Protein 2QEA (pdb70)

B-factor: mean 49.58, std 5.56, range [29.5, 92.14]

Nearest PDB structures (foldseek):
  2qea-assembly1_A  TM=1.004E+00  e=6.362E-31  Jannaschia sp. CCS1
  2qea-assembly1_B  TM=9.480E-01  e=2.299E-27  Jannaschia sp. CCS1
  2i02-assembly1_A  TM=7.180E-01  e=2.910E-08  Nostoc punctiforme PCC 73102
  2i02-assembly1_B  TM=7.250E-01  e=4.633E-08  Nostoc punctiforme PCC 73102
  2hq7-assembly1_B  TM=6.742E-01  e=5.758E-06  Clostridium acetobutylicum

Sequence (464 aa):
GADLTHEFWDRLEDVRSGLGIKGQGRLIPSPQTDDDAPGAIWFITAKGTDLAKGVAAGPQPAQFVVSDDGEGLYADLDGTLERRSTDREALDEFWSFVADAWFDGGQHDPDVCLLKFTPASGEISITEGGGARFLYEIAKAHLTDETPDGEQATVTFADLTHEFWDRLEDVRSGLGIKGQGRLIPSPQTDDPGAIWFITAKGTDLAKGVAAGPQPAQFVVSDDGEGLYADLDGTLERSTDREALDEFWSFVADAWFDGGQHDPDVCLLKFTPASGEISITEGGGARFLYEIAKAHLTDETPDGEQATVTFADLTHEFWDRLEDVRSGLGIKGQGRLIPSPQTDDDAPGAIWFITAKGTDLAKGVAAGPQPAQFVVSDDGEGLYADLDGTLERSTDREALDEFWSFVADAWFDGGQHDPDVCLLKFTPASGEISITEGGGARFLYEIAKAHLTDETPDGEQATVTF

Foldseek 3Di:
DVVLVLLLLVLLQVQQKKWDFPPPDDDDMGWHHDSVDDFKTKDKFFCPDPLNVVQVVHKGWMWIFGDAQAQQKTKIFIWIKHWDPDPVVLVVRDDPVNCVVAVVGSPGPGITMMITGTFKIKMTGDPGDPDVVVVQVVVCVVPVHHGAPDIDIDGD/DVQVVLQLVLLQPAQKKWDFPPDDDDDMGWHADPHFKTKDKAFCPDPLNVVQVVHKGWIWIFDDDPVQQKGKIFTWIKHWDPDPVVLVVRDDPVNCVVQVVGSPGPGITMMITGTFKIKMWGDPDDVVLVVVQVVVCVVPVDHGDTDIDIDGD/DVVVLLQQVLLQPQQKKWDFPPPDDDDMGWHHDSVDDQKTKDKDFCPDPLNVVQVVHKGWMWIFGDDLVSQKGKIFTWIKHWDPDPVVLVVRFDPVSQVVADPGSPGPGITMMITGTFKIKMTHDPDHPVLVVVQVVVCVVPVDHRDPDIDIDGD

Radius of gyration: 28.39 Å; Cα contacts (8 Å, |Δi|>4): 929; chains: 3; bounding box: 57×76×63 Å

Organism: Jannaschia sp. (strain CCS1) (NCBI:txid290400)

Structure (mmCIF, N/CA/C/O backbone):
data_2QEA
#
_entry.id   2QEA
#
_cell.length_a   73.673
_cell.length_b   73.673
_cell.length_c   367.524
_cell.angle_alpha   90.000
_cell.angle_beta   90.000
_cell.angle_gamma   120.000
#
_symmetry.space_group_name_H-M   'P 61 2 2'
#
loop_
_entity.id
_entity.type
_entity.pdbx_description
1 polymer 'Putative general stress protein 26'
2 non-polymer 'CALCIUM ION'
3 water water
#
loop_
_atom_site.group_PDB
_atom_site.id
_atom_site.type_symbol
_atom_site.label_atom_id
_atom_site.label_alt_id
_atom_site.label_comp_id
_atom_site.label_asym_id
_atom_site.label_entity_id
_atom_site.label_seq_id
_atom_site.pdbx_PDB_ins_code
_atom_site.Cartn_x
_atom_site.Cartn_y
_atom_site.Cartn_z
_atom_site.occupancy
_atom_site.B_iso_or_equiv
_atom_site.auth_seq_id
_atom_site.auth_comp_id
_atom_site.auth_asym_id
_atom_site.auth_atom_id
_atom_site.pdbx_PDB_model_num
ATOM 1 N N . GLY A 1 1 ? 51.981 46.293 138.885 1.00 67.83 0 GLY A N 1
ATOM 2 C CA . GLY A 1 1 ? 52.730 45.185 139.550 1.00 67.67 0 GLY A CA 1
ATOM 3 C C . GLY A 1 1 ? 51.987 44.587 140.735 1.00 67.58 0 GLY A C 1
ATOM 4 O O . GLY A 1 1 ? 51.112 45.236 141.320 1.00 67.79 0 GLY A O 1
ATOM 10 N N . ALA A 1 3 ? 53.565 43.437 143.625 1.00 64.99 2 ALA A N 1
ATOM 11 C CA . ALA A 1 3 ? 54.214 44.050 144.801 1.00 64.18 2 ALA A CA 1
ATOM 12 C C . ALA A 1 3 ? 53.737 45.491 145.057 1.00 63.24 2 ALA A C 1
ATOM 13 O O . ALA A 1 3 ? 53.569 45.885 146.214 1.00 63.17 2 ALA A O 1
ATOM 15 N N . ASP A 1 4 ? 53.518 46.255 143.979 1.00 61.99 3 ASP A N 1
ATOM 16 C CA . ASP A 1 4 ? 53.025 47.648 144.061 1.00 60.96 3 ASP A CA 1
ATOM 17 C C . ASP A 1 4 ? 51.606 47.727 144.637 1.00 59.61 3 ASP A C 1
ATOM 18 O O . ASP A 1 4 ? 51.311 48.625 145.435 1.00 59.07 3 ASP A O 1
ATOM 23 N N . LEU A 1 5 ? 50.744 46.792 144.223 1.00 58.30 4 LEU A N 1
ATOM 24 C CA . LEU A 1 5 ? 49.364 46.696 144.733 1.00 57.17 4 LEU A CA 1
ATOM 25 C C . LEU A 1 5 ? 49.364 46.228 146.203 1.00 56.00 4 LEU A C 1
ATOM 26 O O . LEU A 1 5 ? 48.500 46.650 146.976 1.00 55.70 4 LEU A O 1
ATOM 31 N N . THR A 1 6 ? 50.327 45.372 146.575 1.00 54.79 5 THR A N 1
ATOM 32 C CA . THR A 1 6 ? 50.498 44.905 147.963 1.00 54.06 5 THR A CA 1
ATOM 33 C C . THR A 1 6 ? 50.936 46.064 148.870 1.00 52.99 5 THR A C 1
ATOM 34 O O . THR A 1 6 ? 50.378 46.234 149.953 1.00 52.37 5 THR A O 1
ATOM 38 N N . HIS A 1 7 ? 51.943 46.831 148.430 1.00 52.02 6 HIS A N 1
ATOM 39 C CA . HIS A 1 7 ? 52.425 48.014 149.175 1.00 51.40 6 HIS A CA 1
ATOM 40 C C . HIS A 1 7 ? 51.301 49.031 149.413 1.00 49.87 6 HIS A C 1
ATOM 41 O O . HIS A 1 7 ? 51.182 49.562 150.515 1.00 49.09 6 HIS A O 1
ATOM 48 N N . GLU A 1 8 ? 50.480 49.263 148.385 1.00 48.64 7 GLU A N 1
ATOM 49 C CA . GLU A 1 8 ? 49.340 50.192 148.460 1.00 48.06 7 GLU A CA 1
ATOM 50 C C . GLU A 1 8 ? 48.224 49.703 149.398 1.00 47.43 7 GLU A C 1
ATOM 51 O O . GLU A 1 8 ? 47.511 50.528 149.977 1.00 47.01 7 GLU A O 1
ATOM 57 N N . PHE A 1 9 ? 48.057 48.381 149.519 1.00 47.04 8 PHE A N 1
ATOM 58 C CA . PHE A 1 9 ? 47.096 47.789 150.465 1.00 46.51 8 PHE A CA 1
ATOM 59 C C . PHE A 1 9 ? 47.470 48.191 151.904 1.00 46.07 8 PHE A C 1
ATOM 60 O O . PHE A 1 9 ? 46.626 48.714 152.636 1.00 46.34 8 PHE A O 1
ATOM 68 N N . TRP A 1 10 ? 48.728 47.946 152.283 1.00 45.38 9 TRP A N 1
ATOM 69 C CA . TRP A 1 10 ? 49.246 48.313 153.619 1.00 45.29 9 TRP A CA 1
ATOM 70 C C . TRP A 1 10 ? 49.274 49.829 153.822 1.00 45.11 9 TRP A C 1
ATOM 71 O O . TRP A 1 10 ? 49.087 50.312 154.940 1.00 44.55 9 TRP A O 1
ATOM 82 N N . ASP A 1 11 ? 49.522 50.556 152.732 1.00 45.07 10 ASP A N 1
ATOM 83 C CA . ASP A 1 11 ? 49.541 52.015 152.722 1.00 44.90 10 ASP A CA 1
ATOM 84 C C . ASP A 1 11 ? 48.180 52.574 153.157 1.00 45.13 10 ASP A C 1
ATOM 85 O O . ASP A 1 11 ? 48.127 53.425 154.045 1.00 43.85 10 ASP A O 1
ATOM 90 N N . ARG A 1 12 ? 47.101 52.071 152.562 1.00 46.21 11 ARG A N 1
ATOM 91 C CA . ARG A 1 12 ? 45.742 52.552 152.859 1.00 46.85 11 ARG A CA 1
ATOM 92 C C . ARG A 1 12 ? 45.042 51.908 154.058 1.00 46.90 11 ARG A C 1
ATOM 93 O O . ARG A 1 12 ? 44.159 52.545 154.643 1.00 46.70 11 ARG A O 1
ATOM 101 N N . LEU A 1 13 ? 45.431 50.681 154.426 1.00 47.09 12 LEU A N 1
ATOM 102 C CA . LEU A 1 13 ? 44.808 49.950 155.554 1.00 47.48 12 LEU A CA 1
ATOM 103 C C . LEU A 1 13 ? 44.871 50.667 156.917 1.00 47.77 12 LEU A C 1
ATOM 104 O O . LEU A 1 13 ? 43.999 50.455 157.760 1.00 47.99 12 LEU A O 1
ATOM 109 N N . GLU A 1 14 ? 45.885 51.512 157.112 1.00 48.22 13 GLU A N 1
ATOM 110 C CA . GLU A 1 14 ? 46.049 52.324 158.337 1.00 48.97 13 GLU A CA 1
ATOM 111 C C . GLU A 1 14 ? 44.861 53.234 158.637 1.00 49.23 13 GLU A C 1
ATOM 112 O O . GLU A 1 14 ? 44.424 53.328 159.787 1.00 49.47 13 GLU A O 1
ATOM 118 N N . ASP A 1 15 ? 44.376 53.914 157.596 1.00 49.33 14 ASP A N 1
ATOM 119 C CA . ASP A 1 15 ? 43.219 54.820 157.701 1.00 50.02 14 ASP A CA 1
ATOM 120 C C . ASP A 1 15 ? 41.844 54.117 157.710 1.00 49.30 14 ASP A C 1
ATOM 121 O O . ASP A 1 15 ? 40.823 54.792 157.865 1.00 49.64 14 ASP A O 1
ATOM 126 N N . VAL A 1 16 ? 41.814 52.788 157.550 1.00 48.90 15 VAL A N 1
ATOM 127 C CA . VAL A 1 16 ? 40.572 52.003 157.579 1.00 48.32 15 VAL A CA 1
ATOM 128 C C . VAL A 1 16 ? 40.200 51.781 159.054 1.00 48.02 15 VAL A C 1
ATOM 129 O O . VAL A 1 16 ? 40.912 51.080 159.776 1.00 48.86 15 VAL A O 1
ATOM 133 N N . ARG A 1 17 ? 39.100 52.395 159.491 1.00 47.68 16 ARG A N 1
ATOM 134 C CA . ARG A 1 17 ? 38.640 52.305 160.887 1.00 47.49 16 ARG A CA 1
ATOM 135 C C . ARG A 1 17 ? 38.051 50.948 161.270 1.00 47.44 16 ARG A C 1
ATOM 136 O O . ARG A 1 17 ? 38.220 50.513 162.414 1.00 47.56 16 ARG A O 1
ATOM 138 N N . SER A 1 18 ? 37.369 50.291 160.326 1.00 47.26 17 SER A N 1
ATOM 139 C CA . SER A 1 18 ? 36.691 49.014 160.575 1.00 47.27 17 SER A CA 1
ATOM 140 C C . SER A 1 18 ? 36.944 47.947 159.511 1.00 47.11 17 SER A C 1
ATOM 141 O O . SER A 1 18 ? 37.291 48.246 158.366 1.00 46.53 17 SER A O 1
ATOM 144 N N . GLY A 1 19 ? 36.748 46.698 159.926 1.00 46.87 18 GLY A N 1
ATOM 145 C CA . GLY A 1 19 ? 36.881 45.519 159.071 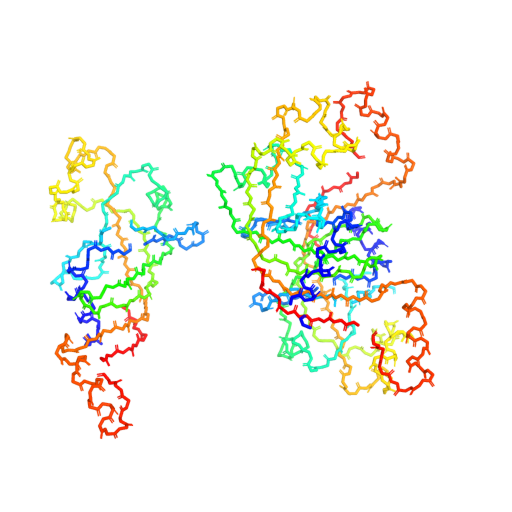1.00 46.96 18 GLY A CA 1
ATOM 146 C C . GLY A 1 19 ? 36.087 44.367 159.665 1.00 46.79 18 GLY A C 1
ATOM 147 O O . GLY A 1 19 ? 35.752 44.395 160.851 1.00 46.23 18 GLY A O 1
ATOM 156 N N . LEU A 1 21 ? 36.101 40.575 160.664 1.00 46.08 20 LEU A N 1
ATOM 157 C CA . LEU A 1 21 ? 37.018 39.478 161.025 1.00 45.77 20 LEU A CA 1
ATOM 158 C C . LEU A 1 21 ? 36.290 38.214 161.478 1.00 45.79 20 LEU A C 1
ATOM 159 O O . LEU A 1 21 ? 35.207 38.286 162.061 1.00 45.78 20 LEU A O 1
ATOM 164 N N . GLY A 1 22 ? 36.914 37.062 161.230 1.00 45.88 21 GLY A N 1
ATOM 165 C CA . GLY A 1 22 ? 36.347 35.772 161.620 1.00 46.20 21 GLY A CA 1
ATOM 166 C C . GLY A 1 22 ? 37.264 34.579 161.398 1.00 46.30 21 GLY A C 1
ATOM 167 O O . GLY A 1 22 ? 38.157 34.626 160.546 1.00 45.60 21 GLY A O 1
ATOM 168 N N . ILE A 1 23 ? 37.036 33.524 162.184 1.00 46.83 22 ILE A N 1
ATOM 169 C CA . ILE A 1 23 ? 37.773 32.256 162.089 1.00 47.12 22 ILE A CA 1
ATOM 170 C C . ILE A 1 23 ? 36.982 31.390 161.111 1.00 48.07 22 ILE A C 1
ATOM 171 O O . ILE A 1 23 ? 35.755 31.316 161.218 1.00 48.27 22 ILE A O 1
ATOM 176 N N . LYS A 1 24 ? 37.675 30.743 160.169 1.00 49.56 23 LYS A N 1
ATOM 177 C CA . LYS A 1 24 ? 37.017 29.913 159.137 1.00 50.67 23 LYS A CA 1
ATOM 178 C C . LYS A 1 24 ? 36.274 28.713 159.725 1.00 50.86 23 LYS A C 1
ATOM 179 O O . LYS A 1 24 ? 36.828 27.982 160.549 1.00 50.97 23 LYS A O 1
ATOM 185 N N . GLY A 1 25 ? 35.021 28.538 159.301 1.00 51.34 24 GLY A N 1
ATOM 186 C CA . GLY A 1 25 ? 34.159 27.459 159.787 1.00 51.99 24 GLY A CA 1
ATOM 187 C C . GLY A 1 25 ? 33.590 27.634 161.190 1.00 52.30 24 GLY A C 1
ATOM 188 O O . GLY A 1 25 ? 33.095 26.661 161.764 1.00 52.50 24 GLY A O 1
ATOM 189 N N . GLN A 1 26 ? 33.656 28.856 161.735 1.00 52.83 25 GLN A N 1
ATOM 190 C CA . GLN A 1 26 ? 33.147 29.184 163.076 1.00 54.02 25 GLN A CA 1
ATOM 191 C C . GLN A 1 26 ? 32.365 30.501 163.044 1.00 53.34 25 GLN A C 1
ATOM 192 O O . GLN A 1 26 ? 32.956 31.582 163.072 1.00 53.43 25 GLN A O 1
ATOM 198 N N . GLY A 1 27 ? 31.039 30.392 162.955 1.00 53.37 26 GLY A N 1
ATOM 199 C CA . GLY A 1 27 ? 30.142 31.547 162.939 1.00 53.38 26 GLY A CA 1
ATOM 200 C C . GLY A 1 27 ? 30.289 32.442 161.721 1.00 53.24 26 GLY A C 1
ATOM 201 O O . GLY A 1 27 ? 30.794 32.014 160.677 1.00 53.92 26 GLY A O 1
ATOM 202 N N . ARG A 1 28 ? 29.844 33.687 161.875 1.00 52.56 27 ARG A N 1
ATOM 203 C CA . ARG A 1 28 ? 29.919 34.712 160.833 1.00 51.71 27 ARG A CA 1
ATOM 204 C C . ARG A 1 28 ? 30.972 35.764 161.173 1.00 50.38 27 ARG A C 1
ATOM 205 O O . ARG A 1 28 ? 31.514 35.782 162.283 1.00 49.82 27 ARG A O 1
ATOM 213 N N . LEU A 1 29 ? 31.267 36.624 160.199 1.00 49.55 28 LEU A N 1
ATOM 214 C CA .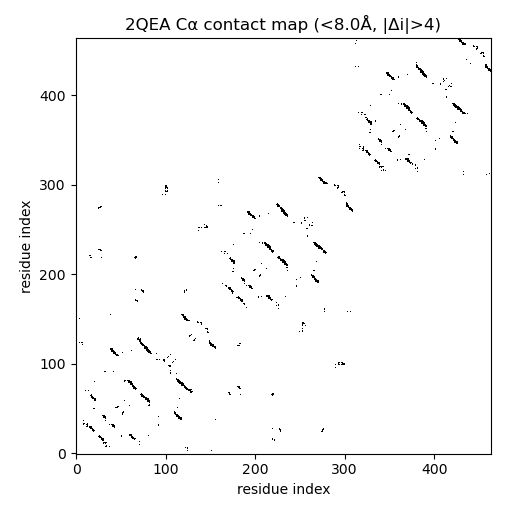 LEU A 1 29 ? 32.235 37.714 160.371 1.00 48.77 28 LEU A CA 1
ATOM 215 C C . LEU A 1 29 ? 31.601 38.822 161.224 1.00 47.83 28 LEU A C 1
ATOM 216 O O . LEU A 1 29 ? 30.414 39.122 161.054 1.00 47.53 28 LEU A O 1
ATOM 221 N N . ILE A 1 30 ? 32.392 39.405 162.134 1.00 46.95 29 ILE A N 1
ATOM 222 C CA . ILE A 1 30 ? 31.952 40.497 163.029 1.00 46.16 29 ILE A CA 1
ATOM 223 C C . ILE A 1 30 ? 32.848 41.734 162.850 1.00 46.02 29 ILE A C 1
ATOM 224 O O . ILE A 1 30 ? 34.028 41.579 162.503 1.00 45.58 29 ILE A O 1
ATOM 229 N N . PRO A 1 31 ? 32.308 42.953 163.104 1.00 45.63 30 PRO A N 1
ATOM 230 C CA . PRO A 1 31 ? 33.123 44.166 162.950 1.00 45.41 30 PRO A CA 1
ATOM 231 C C . PRO A 1 31 ? 34.226 44.304 164.017 1.00 45.52 30 PRO A C 1
ATOM 232 O O . PRO A 1 31 ? 33.953 44.118 165.207 1.00 45.45 30 PRO A O 1
ATOM 244 N N . SER A 1 33 ? 38.275 46.567 164.800 1.00 46.42 32 SER A N 1
ATOM 245 C CA . SER A 1 33 ? 39.110 47.739 164.479 1.00 46.74 32 SER A CA 1
ATOM 246 C C . SER A 1 33 ? 40.552 47.324 164.153 1.00 46.50 32 SER A C 1
ATOM 247 O O . SER A 1 33 ? 41.319 47.041 165.079 1.00 45.72 32 SER A O 1
ATOM 250 N N . PRO A 1 34 ? 40.934 47.294 162.847 1.00 47.16 33 PRO A N 1
ATOM 251 C CA . PRO A 1 34 ? 42.310 46.906 162.511 1.00 47.40 33 PRO A CA 1
ATOM 252 C C . PRO A 1 34 ? 43.314 48.016 162.849 1.00 47.82 33 PRO A C 1
ATOM 253 O O . PRO A 1 34 ? 43.073 49.187 162.529 1.00 48.14 33 PRO A O 1
ATOM 257 N N . GLN A 1 35 ? 44.403 47.640 163.517 1.00 47.94 34 GLN A N 1
ATOM 258 C CA . GLN A 1 35 ? 45.463 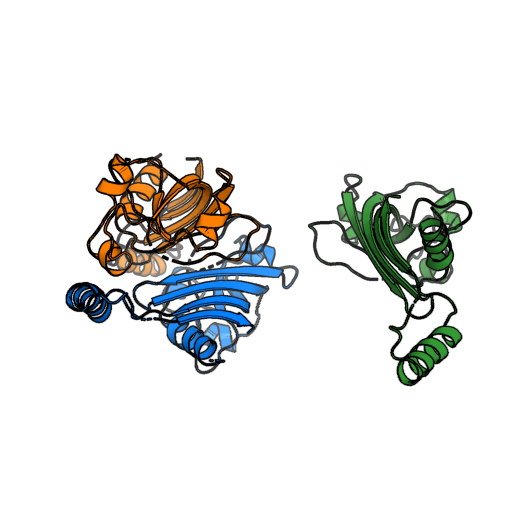48.565 163.902 1.00 48.96 34 GLN A CA 1
ATOM 259 C C . GLN A 1 35 ? 46.725 48.119 163.176 1.00 49.76 34 GLN A C 1
ATOM 260 O O . GLN A 1 35 ? 47.170 46.984 163.359 1.00 50.01 34 GLN A O 1
ATOM 266 N N . THR A 1 36 ? 47.263 48.987 162.316 1.00 50.23 35 THR A N 1
ATOM 267 C CA . THR A 1 36 ? 48.479 48.697 161.544 1.00 50.65 35 THR A CA 1
ATOM 268 C C . THR A 1 36 ? 49.389 49.919 161.433 1.00 51.13 35 THR A C 1
ATOM 269 O O . THR A 1 36 ? 49.005 51.039 161.792 1.00 51.41 35 THR A O 1
ATOM 273 N N . ASP A 1 37 ? 50.605 49.667 160.961 1.00 51.51 36 ASP A N 1
ATOM 274 C CA . ASP A 1 37 ? 51.610 50.700 160.715 1.00 51.93 36 ASP A CA 1
ATOM 275 C C . ASP A 1 37 ? 52.332 50.274 159.436 1.00 51.77 36 ASP A C 1
ATOM 276 O O . ASP A 1 37 ? 52.910 49.186 159.399 1.00 51.19 36 ASP A O 1
ATOM 281 N N . ASP A 1 38 ? 52.296 51.124 158.402 1.00 51.95 37 ASP A N 1
ATOM 282 C CA . ASP A 1 38 ? 52.940 50.807 157.103 1.00 52.00 37 ASP A CA 1
ATOM 283 C C . ASP A 1 38 ? 54.484 50.828 157.122 1.00 51.86 37 ASP A C 1
ATOM 284 O O . ASP A 1 38 ? 55.105 50.468 156.125 1.00 52.08 37 ASP A O 1
ATOM 289 N N . ASP A 1 39 ? 55.083 51.287 158.229 1.00 52.08 38 ASP A N 1
ATOM 290 C CA . ASP A 1 39 ? 56.533 51.170 158.455 1.00 52.80 38 ASP A CA 1
ATOM 291 C C . ASP A 1 39 ? 56.891 49.701 158.740 1.00 52.27 38 ASP A C 1
ATOM 292 O O . ASP A 1 39 ? 57.958 49.244 158.334 1.00 52.73 38 ASP A O 1
ATOM 297 N N . ALA A 1 40 ? 55.995 48.986 159.434 1.00 52.23 39 ALA A N 1
ATOM 298 C CA . ALA A 1 40 ? 56.141 47.561 159.766 1.00 51.82 39 ALA A CA 1
ATOM 299 C C . ALA A 1 40 ? 54.937 46.748 159.235 1.00 51.40 39 ALA A C 1
ATOM 300 O O . ALA A 1 40 ? 54.080 46.322 160.019 1.00 51.56 39 ALA A O 1
ATOM 302 N N . PRO A 1 41 ? 54.855 46.547 157.898 1.00 51.02 40 PRO A N 1
ATOM 303 C CA . PRO A 1 41 ? 53.757 45.764 157.317 1.00 50.61 40 PRO A CA 1
ATOM 304 C C . PRO A 1 41 ? 53.960 44.257 157.501 1.00 50.34 40 PRO A C 1
ATOM 305 O O . PRO A 1 41 ? 55.073 43.814 157.807 1.00 50.78 40 PRO A O 1
ATOM 309 N N . GLY A 1 42 ? 52.888 43.493 157.299 1.00 49.91 41 GLY A N 1
ATOM 310 C CA . GLY A 1 42 ? 52.907 42.028 157.413 1.00 49.02 41 GLY A CA 1
ATOM 311 C C . GLY A 1 42 ? 51.785 41.443 158.248 1.00 48.19 41 GLY A C 1
ATOM 312 O O . GLY A 1 42 ? 51.319 40.344 157.945 1.00 48.26 41 GLY A O 1
ATOM 313 N N . ALA A 1 43 ? 51.373 42.159 159.302 1.00 47.44 42 ALA A N 1
ATOM 314 C CA . ALA A 1 43 ? 50.305 41.720 160.213 1.00 47.00 42 ALA A CA 1
ATOM 315 C C . ALA A 1 43 ? 49.288 42.831 160.518 1.00 46.72 42 ALA A C 1
ATOM 316 O O . ALA A 1 43 ? 49.638 44.017 160.532 1.00 46.62 42 ALA A O 1
ATOM 318 N N . ILE A 1 44 ? 48.036 42.421 160.755 1.00 46.13 43 ILE A N 1
ATOM 319 C CA . ILE A 1 44 ? 46.927 43.313 161.124 1.00 45.47 43 ILE A CA 1
ATOM 320 C C . ILE A 1 44 ? 46.588 42.970 162.578 1.00 45.32 43 ILE A C 1
ATOM 321 O O . ILE A 1 44 ? 46.278 41.814 162.882 1.00 45.15 43 ILE A O 1
ATOM 326 N N . TRP A 1 45 ? 46.633 43.977 163.455 1.00 44.91 44 TRP A N 1
ATOM 327 C CA . TRP A 1 45 ? 46.444 43.797 164.903 1.00 44.86 44 TRP A CA 1
ATOM 328 C C . TRP A 1 45 ? 45.057 44.229 165.389 1.00 44.93 44 TRP A C 1
ATOM 329 O O . TRP A 1 45 ? 44.505 45.213 164.885 1.00 45.11 44 TRP A O 1
ATOM 340 N N . PHE A 1 46 ? 44.511 43.483 166.359 1.00 44.61 45 PHE A N 1
ATOM 341 C CA . PHE A 1 46 ? 43.194 43.758 166.964 1.00 44.52 45 PHE A CA 1
ATOM 342 C C . PHE A 1 46 ? 43.247 43.611 168.488 1.00 44.55 45 PHE A C 1
ATOM 343 O O . PHE A 1 46 ? 43.855 42.666 168.992 1.00 44.52 45 PHE A O 1
ATOM 351 N N . ILE A 1 47 ? 42.611 44.544 169.202 1.00 45.02 46 ILE A N 1
ATOM 352 C CA . ILE A 1 47 ? 42.494 44.518 170.665 1.00 45.42 46 ILE A CA 1
ATOM 353 C C . ILE A 1 47 ? 41.055 44.077 170.958 1.00 45.91 46 ILE A C 1
ATOM 354 O O . ILE A 1 47 ? 40.110 44.753 170.538 1.00 45.76 46 ILE A O 1
ATOM 359 N N . THR A 1 48 ? 40.901 42.949 171.658 1.00 46.31 47 THR A N 1
ATOM 360 C CA . THR A 1 48 ? 39.586 42.382 172.004 1.00 46.60 47 THR A CA 1
ATOM 361 C C . THR A 1 48 ? 39.552 41.818 173.435 1.00 46.44 47 THR A C 1
ATOM 362 O O . THR A 1 48 ? 40.568 41.814 174.134 1.00 46.45 47 THR A O 1
ATOM 366 N N . ALA A 1 49 ? 38.365 41.379 173.859 1.00 46.42 48 ALA A N 1
ATOM 367 C CA . ALA A 1 49 ? 38.144 40.802 175.191 1.00 46.51 48 ALA A CA 1
ATOM 368 C C . ALA A 1 49 ? 38.438 39.296 175.185 1.00 46.83 48 ALA A C 1
ATOM 369 O O . ALA A 1 49 ? 38.190 38.629 174.177 1.00 47.03 48 ALA A O 1
ATOM 371 N N . LYS A 1 50 ? 38.965 38.773 176.300 1.00 47.12 49 LYS A N 1
ATOM 372 C CA . LYS A 1 50 ? 39.256 37.323 176.441 1.00 47.22 49 LYS A CA 1
ATOM 373 C C . LYS A 1 50 ? 37.999 36.437 176.384 1.00 46.92 49 LYS A C 1
ATOM 374 O O . LYS A 1 50 ? 38.072 35.298 175.920 1.00 46.58 49 LYS A O 1
ATOM 380 N N . GLY A 1 51 ? 36.866 36.964 176.855 1.00 47.15 50 GLY A N 1
ATOM 381 C CA . GLY A 1 51 ? 35.584 36.252 176.826 1.00 47.30 50 GLY A CA 1
ATOM 382 C C . GLY A 1 51 ? 34.891 36.128 175.472 1.00 47.41 50 GLY A C 1
ATOM 383 O O . GLY A 1 51 ? 33.909 35.387 175.366 1.00 47.72 50 GLY A O 1
ATOM 384 N N . THR A 1 52 ? 35.376 36.844 174.447 1.00 47.34 51 THR A N 1
ATOM 385 C CA . THR A 1 52 ? 34.785 36.798 173.094 1.00 47.33 51 THR A CA 1
ATOM 386 C C . THR A 1 52 ? 35.084 35.478 172.374 1.00 47.32 51 THR A C 1
ATOM 387 O O . THR A 1 52 ? 36.001 34.744 172.755 1.00 46.98 51 THR A O 1
ATOM 391 N N . ASP A 1 53 ? 34.310 35.202 171.324 1.00 47.56 52 ASP A N 1
ATOM 392 C CA . ASP A 1 53 ? 34.456 33.968 170.532 1.00 47.87 52 ASP A CA 1
ATOM 393 C C . ASP A 1 53 ? 35.780 33.905 169.763 1.00 47.82 52 ASP A C 1
ATOM 394 O O . ASP A 1 53 ? 36.379 32.828 169.672 1.00 47.90 52 ASP A O 1
ATOM 399 N N . LEU A 1 54 ? 36.224 35.045 169.221 1.00 47.71 53 LEU A N 1
ATOM 400 C CA . LEU A 1 54 ? 37.521 35.130 168.517 1.00 48.11 53 LEU A CA 1
ATOM 401 C C . LEU A 1 54 ? 38.709 34.839 169.448 1.00 48.17 53 LEU A C 1
ATOM 402 O O . LEU A 1 54 ? 39.656 34.164 169.037 1.00 48.40 53 LEU A O 1
ATOM 407 N N . ALA A 1 55 ? 38.646 35.348 170.684 1.00 48.08 54 ALA A N 1
ATOM 408 C CA . ALA A 1 55 ? 39.689 35.116 171.698 1.00 48.07 54 ALA A CA 1
ATOM 409 C C . ALA A 1 55 ? 39.738 33.641 172.102 1.00 47.93 54 ALA A C 1
ATOM 410 O O . ALA A 1 55 ? 40.807 33.024 172.075 1.00 47.54 54 ALA A O 1
ATOM 412 N N . LYS A 1 56 ? 38.576 33.090 172.461 1.00 47.93 55 LYS A N 1
ATOM 413 C CA . LYS A 1 56 ? 38.456 31.666 172.830 1.00 48.12 55 LYS A CA 1
ATOM 414 C C . LYS A 1 56 ? 38.785 30.722 171.664 1.00 47.76 55 LYS A C 1
ATOM 415 O O . LYS A 1 56 ? 39.340 29.648 171.887 1.00 47.84 55 LYS A O 1
ATOM 421 N N . GLY A 1 57 ? 38.445 31.131 170.438 1.00 48.23 56 GLY A N 1
ATOM 422 C CA . GLY A 1 57 ? 38.729 30.352 169.227 1.00 48.20 56 GLY A CA 1
ATOM 423 C C . GLY A 1 57 ? 40.207 30.165 168.910 1.00 48.59 56 GLY A C 1
ATOM 424 O O . GLY A 1 57 ? 40.585 29.140 168.340 1.00 49.24 56 GLY A O 1
ATOM 425 N N . VAL A 1 58 ? 41.030 31.156 169.274 1.00 48.67 57 VAL A N 1
ATOM 426 C CA . VAL A 1 58 ? 42.491 31.128 169.066 1.00 48.38 57 VAL A CA 1
ATOM 427 C C . VAL A 1 58 ? 43.297 30.900 170.366 1.00 48.55 57 VAL A C 1
ATOM 428 O O . VAL A 1 58 ? 44.520 31.084 170.365 1.00 48.44 57 VAL A O 1
ATOM 432 N N . ALA A 1 59 ? 42.626 30.482 171.450 1.00 48.75 58 ALA A N 1
ATOM 433 C CA . ALA A 1 59 ? 43.276 30.229 172.754 1.00 49.08 58 ALA A CA 1
ATOM 434 C C . ALA A 1 59 ? 44.217 29.020 172.714 1.00 49.22 58 ALA A C 1
ATOM 435 O O . ALA A 1 59 ? 45.326 29.084 173.248 1.00 49.33 58 ALA A O 1
ATOM 437 N N . ALA A 1 60 ? 43.764 27.932 172.087 1.00 49.61 59 ALA A N 1
ATOM 438 C CA . ALA A 1 60 ? 44.570 26.710 171.920 1.00 49.77 59 ALA A CA 1
ATOM 439 C C . ALA A 1 60 ? 45.759 26.900 170.960 1.00 49.90 59 ALA A C 1
ATOM 440 O O . ALA A 1 60 ? 46.808 26.285 171.158 1.00 50.50 59 ALA A O 1
ATOM 442 N N . GLY A 1 61 ? 45.589 27.739 169.934 1.00 49.80 60 GLY A N 1
ATOM 443 C CA . GLY A 1 61 ? 46.654 28.027 168.954 1.00 49.50 60 GLY A CA 1
ATOM 444 C C . GLY A 1 61 ? 46.169 28.746 167.697 1.00 49.46 60 GLY A C 1
ATOM 445 O O . GLY A 1 61 ? 44.980 29.070 167.604 1.00 49.88 60 GLY A O 1
ATOM 446 N N . PRO A 1 62 ? 47.083 29.024 166.732 1.00 49.14 61 PRO A N 1
ATOM 447 C CA . PRO A 1 62 ? 46.716 29.684 165.463 1.00 49.04 61 PRO A CA 1
ATOM 448 C C . PRO A 1 62 ? 45.651 28.932 164.645 1.00 49.28 61 PRO A C 1
ATOM 449 O O . PRO A 1 62 ? 45.708 27.697 164.555 1.00 50.00 61 PRO A O 1
ATOM 453 N N . GLN A 1 63 ? 44.699 29.681 164.078 1.00 48.56 62 GLN A N 1
ATOM 454 C CA . GLN A 1 63 ? 43.586 29.139 163.282 1.00 48.62 62 GLN A CA 1
ATOM 455 C C . GLN A 1 63 ? 43.438 29.874 161.943 1.00 48.33 62 GLN A C 1
ATOM 456 O O . GLN A 1 63 ? 43.681 31.084 161.899 1.00 48.31 62 GLN A O 1
ATOM 462 N N . PRO A 1 64 ? 43.051 29.154 160.851 1.00 47.89 63 PRO A N 1
ATOM 463 C CA . PRO A 1 64 ? 42.765 29.839 159.576 1.00 47.67 63 PRO A CA 1
ATOM 464 C C . PRO A 1 64 ? 41.629 30.856 159.748 1.00 47.80 63 PRO A C 1
ATOM 465 O O . PRO A 1 64 ? 40.612 30.539 160.376 1.00 47.65 63 PRO A O 1
ATOM 469 N N . ALA A 1 65 ? 41.824 32.063 159.219 1.00 47.65 64 ALA A N 1
ATOM 470 C CA . ALA A 1 65 ? 40.865 33.154 159.383 1.00 47.56 64 ALA A CA 1
ATOM 471 C C . ALA A 1 65 ? 40.658 33.977 158.121 1.00 47.16 64 ALA A C 1
ATOM 472 O O . ALA A 1 65 ? 41.450 33.907 157.174 1.00 47.35 64 ALA A O 1
ATOM 474 N N . GLN A 1 66 ? 39.579 34.758 158.144 1.00 46.81 65 GLN A N 1
ATOM 475 C CA . GLN A 1 66 ? 39.194 35.652 157.058 1.00 46.09 65 GLN A CA 1
ATOM 476 C C . GLN A 1 66 ? 39.064 37.073 157.603 1.00 46.08 65 GLN A C 1
ATOM 477 O O . GLN A 1 66 ? 38.578 37.264 158.720 1.00 46.26 65 GLN A O 1
ATOM 483 N N . PHE A 1 67 ? 39.503 38.049 156.808 1.00 46.03 66 PHE A N 1
ATOM 484 C CA . PHE A 1 67 ? 39.369 39.468 157.139 1.00 46.11 66 PHE A CA 1
ATOM 485 C C . PHE A 1 67 ? 38.938 40.215 155.880 1.00 46.09 66 PHE A C 1
ATOM 486 O O . PHE A 1 67 ? 39.692 40.274 154.909 1.00 45.63 66 PHE A O 1
ATOM 494 N N . VAL A 1 68 ? 37.722 40.763 155.911 1.00 46.95 67 VAL A N 1
ATOM 495 C CA . VAL A 1 68 ? 37.130 41.474 154.782 1.00 46.83 67 VAL A CA 1
ATOM 496 C C . VAL A 1 68 ? 37.146 42.976 155.068 1.00 47.59 67 VAL A C 1
ATOM 497 O O . VAL A 1 68 ? 36.773 43.399 156.167 1.00 48.86 67 VAL A O 1
ATOM 501 N N . VAL A 1 69 ? 37.584 43.759 154.078 1.00 47.76 68 VAL A N 1
ATOM 502 C CA . VAL A 1 69 ? 37.645 45.225 154.152 1.00 47.65 68 VAL A CA 1
ATOM 503 C C . VAL A 1 69 ? 36.831 45.821 152.995 1.00 48.17 68 VAL A C 1
ATOM 504 O O . VAL A 1 69 ? 36.838 45.282 151.884 1.00 48.15 68 VAL A O 1
ATOM 508 N N . SER A 1 70 ? 36.114 46.909 153.283 1.00 48.44 69 SER A N 1
ATOM 509 C CA . SER A 1 70 ? 35.332 47.658 152.289 1.00 48.96 69 SER A CA 1
ATOM 510 C C . SER A 1 70 ? 35.222 49.096 152.799 1.00 49.25 69 SER A C 1
ATOM 511 O O . SER A 1 70 ? 34.418 49.371 153.686 1.00 50.41 69 SER A O 1
ATOM 514 N N . ASP A 1 71 ? 36.060 49.984 152.262 1.00 49.60 70 ASP A N 1
ATOM 515 C CA . ASP A 1 71 ? 36.149 51.383 152.706 1.00 49.96 70 ASP A CA 1
ATOM 516 C C . ASP A 1 71 ? 36.123 52.332 151.497 1.00 50.31 70 ASP A C 1
ATOM 517 O O . ASP A 1 71 ? 37.071 52.357 150.706 1.00 50.28 70 ASP A O 1
ATOM 522 N N . ASP A 1 72 ? 35.036 53.101 151.369 1.00 50.77 71 ASP A N 1
ATOM 523 C CA . ASP A 1 72 ? 34.859 54.074 150.274 1.00 51.03 71 ASP A CA 1
ATOM 524 C C . ASP A 1 72 ? 35.766 55.301 150.406 1.00 51.52 71 ASP A C 1
ATOM 525 O O . ASP A 1 72 ? 36.256 55.808 149.392 1.00 52.87 71 ASP A O 1
ATOM 530 N N . GLY A 1 73 ? 35.967 55.780 151.638 1.00 51.41 72 GLY A N 1
ATOM 531 C CA . GLY A 1 73 ? 36.832 56.938 151.923 1.00 51.56 72 GLY A CA 1
ATOM 532 C C . GLY A 1 73 ? 38.264 56.754 151.447 1.00 51.76 72 GLY A C 1
ATOM 533 O O . GLY A 1 73 ? 38.860 57.684 150.895 1.00 52.45 72 GLY A O 1
ATOM 534 N N . GLU A 1 74 ? 38.796 55.549 151.659 1.00 51.33 73 GLU A N 1
ATOM 535 C CA . GLU A 1 74 ? 40.142 55.159 151.212 1.00 51.19 73 GLU A CA 1
ATOM 536 C C . GLU A 1 74 ? 40.157 54.438 149.862 1.00 50.43 73 GLU A C 1
ATOM 537 O O . GLU A 1 74 ? 41.194 54.416 149.202 1.00 50.57 73 GLU A O 1
ATOM 543 N N . GLY A 1 75 ? 39.024 53.867 149.449 1.00 49.95 74 GLY A N 1
ATOM 544 C CA . GLY A 1 75 ? 38.939 53.116 148.196 1.00 49.65 74 GLY A CA 1
ATOM 545 C C . GLY A 1 75 ? 39.729 51.817 148.249 1.00 49.27 74 GLY A C 1
ATOM 546 O O . GLY A 1 75 ? 40.372 51.447 147.265 1.00 49.13 74 GLY A O 1
ATOM 547 N N . LEU A 1 76 ? 39.693 51.151 149.409 1.00 48.68 75 LEU A N 1
ATOM 548 C CA . LEU A 1 76 ? 40.376 49.881 149.646 1.00 48.23 75 LEU A CA 1
ATOM 549 C C . LEU A 1 76 ? 39.308 48.832 149.912 1.00 47.96 75 LEU A C 1
ATOM 550 O O . LEU A 1 76 ? 38.528 48.967 150.859 1.00 47.67 75 LEU A O 1
ATOM 555 N N . TYR A 1 77 ? 39.271 47.810 149.058 1.00 47.88 76 TYR A N 1
ATOM 556 C CA . TYR A 1 77 ? 38.329 46.693 149.164 1.00 47.58 76 TYR A CA 1
ATOM 557 C C . TYR A 1 77 ? 39.181 45.433 149.090 1.00 47.96 76 TYR A C 1
ATOM 558 O O . TYR A 1 77 ? 40.035 45.329 148.204 1.00 48.32 76 TYR A O 1
ATOM 567 N N . ALA A 1 78 ? 38.977 44.498 150.019 1.00 47.76 77 ALA A N 1
ATOM 568 C CA . ALA A 1 78 ? 39.796 43.284 150.071 1.00 47.45 77 ALA A CA 1
ATOM 569 C C . ALA A 1 78 ? 39.164 42.143 150.855 1.00 47.21 77 ALA A C 1
ATOM 570 O O . ALA A 1 78 ? 38.647 42.368 151.942 1.00 48.20 77 ALA A O 1
ATOM 572 N N . ASP A 1 79 ? 39.191 40.941 150.277 1.00 46.45 78 ASP A N 1
ATOM 573 C CA . ASP A 1 79 ? 38.759 39.711 150.937 1.00 45.94 78 ASP A CA 1
ATOM 574 C C . ASP A 1 79 ? 40.073 38.954 151.132 1.00 45.94 78 ASP A C 1
ATOM 575 O O . ASP A 1 79 ? 40.661 38.491 150.154 1.00 45.44 78 ASP A O 1
ATOM 580 N N . LEU A 1 80 ? 40.519 38.842 152.387 1.00 46.27 79 LEU A N 1
ATOM 581 C CA . LEU A 1 80 ? 41.812 38.243 152.733 1.00 46.80 79 LEU A CA 1
ATOM 582 C C . LEU A 1 80 ? 41.708 36.924 153.493 1.00 47.56 79 LEU A C 1
ATOM 583 O O . LEU A 1 80 ? 40.933 36.831 154.436 1.00 47.58 79 LEU A O 1
ATOM 588 N N . ASP A 1 81 ? 42.493 35.928 153.072 1.00 48.28 80 ASP A N 1
ATOM 589 C CA . ASP A 1 81 ? 42.652 34.657 153.792 1.00 49.06 80 ASP A CA 1
ATOM 590 C C . ASP A 1 81 ? 43.954 34.799 154.574 1.00 48.66 80 ASP A C 1
ATOM 591 O O . ASP A 1 81 ? 44.920 35.391 154.077 1.00 48.41 80 ASP A O 1
ATOM 596 N N . GLY A 1 82 ? 43.983 34.248 155.786 1.00 48.60 81 GLY A N 1
ATOM 597 C CA . GLY A 1 82 ? 45.163 34.336 156.643 1.00 48.12 81 GLY A CA 1
ATOM 598 C C . GLY A 1 82 ? 45.124 33.442 157.865 1.00 47.82 81 GLY A C 1
ATOM 599 O O . GLY A 1 82 ? 44.454 32.411 157.857 1.00 48.28 81 GLY A O 1
ATOM 600 N N . THR A 1 83 ? 45.858 33.850 158.903 1.00 47.69 82 THR A N 1
ATOM 601 C CA . THR A 1 83 ? 45.961 33.119 160.168 1.00 47.89 82 THR A CA 1
ATOM 602 C C . THR A 1 83 ? 45.766 34.091 161.335 1.00 48.21 82 THR A C 1
ATOM 603 O O . THR A 1 83 ? 46.478 35.094 161.414 1.00 49.02 82 THR A O 1
ATOM 607 N N . LEU A 1 84 ? 44.807 33.791 162.217 1.00 47.89 83 LEU A N 1
ATOM 608 C CA . LEU A 1 84 ? 44.534 34.588 163.424 1.00 47.73 83 LEU A CA 1
ATOM 609 C C . LEU A 1 84 ? 45.129 33.845 164.625 1.00 48.07 83 LEU A C 1
ATOM 610 O O . LEU A 1 84 ? 45.038 32.617 164.703 1.00 47.66 83 LEU A O 1
ATOM 615 N N . GLU A 1 85 ? 45.725 34.596 165.554 1.00 48.54 84 GLU A N 1
ATOM 616 C CA . GLU A 1 85 ? 46.351 34.023 166.753 1.00 48.83 84 GLU A CA 1
ATOM 617 C C . GLU A 1 85 ? 46.502 35.021 167.898 1.00 49.08 84 GLU A C 1
ATOM 618 O O . GLU A 1 85 ? 46.412 36.233 167.684 1.00 48.62 84 GLU A O 1
ATOM 624 N N . ARG A 1 86 ? 46.739 34.480 169.098 1.00 49.61 85 ARG A N 1
ATOM 625 C CA A ARG A 1 86 ? 47.002 35.250 170.317 0.50 49.76 85 ARG A CA 1
ATOM 626 C CA B ARG A 1 86 ? 46.989 35.330 170.271 0.50 49.69 85 ARG A CA 1
ATOM 627 C C . ARG A 1 86 ? 48.413 35.842 170.182 1.00 49.70 85 ARG A C 1
ATOM 628 O O . ARG A 1 86 ? 49.288 35.189 169.605 1.00 49.77 85 ARG A O 1
ATOM 643 N N . SER A 1 87 ? 48.638 37.027 170.744 1.00 49.88 86 SER A N 1
ATOM 644 C CA . SER A 1 87 ? 49.963 37.647 170.759 1.00 49.56 86 SER A CA 1
ATOM 645 C C . SER A 1 87 ? 50.242 38.177 172.162 1.00 50.17 86 SER A C 1
ATOM 646 O O . SER A 1 87 ? 49.396 38.868 172.737 1.00 50.57 86 SER A O 1
ATOM 649 N N . THR A 1 88 ? 51.414 37.828 172.700 1.00 50.73 87 THR A N 1
ATOM 650 C CA . THR A 1 88 ? 51.893 38.310 174.003 1.00 50.90 87 THR A CA 1
ATOM 651 C C . THR A 1 88 ? 53.028 39.338 173.784 1.00 51.28 87 THR A C 1
ATOM 652 O O . THR A 1 88 ? 53.920 39.475 174.625 1.00 51.42 87 THR A O 1
ATOM 656 N N . ASP A 1 89 ? 52.961 40.072 172.667 1.00 51.73 88 ASP A N 1
ATOM 657 C CA . ASP A 1 89 ? 53.965 41.057 172.276 1.00 51.93 88 ASP A CA 1
ATOM 658 C C . ASP A 1 89 ? 53.575 42.386 172.929 1.00 51.93 88 ASP A C 1
ATOM 659 O O . ASP A 1 89 ? 52.647 43.061 172.469 1.00 52.19 88 ASP A O 1
ATOM 664 N N . ARG A 1 90 ? 54.273 42.735 174.014 1.00 52.00 89 ARG A N 1
ATOM 665 C CA . ARG A 1 90 ? 54.045 43.996 174.745 1.00 51.74 89 ARG A CA 1
ATOM 666 C C . ARG A 1 90 ? 54.382 45.253 173.923 1.00 51.89 89 ARG A C 1
ATOM 667 O O . ARG A 1 90 ? 53.802 46.314 174.168 1.00 51.52 89 ARG A O 1
ATOM 669 N N . GLU A 1 91 ? 55.306 45.125 172.961 1.00 52.46 90 GLU A N 1
ATOM 670 C CA . GLU A 1 91 ? 55.703 46.229 172.064 1.00 52.95 90 GLU A CA 1
ATOM 671 C C . GLU A 1 91 ? 54.544 46.600 171.136 1.00 52.34 90 GLU A C 1
ATOM 672 O O . GLU A 1 91 ? 54.233 47.781 170.974 1.00 52.74 90 GLU A O 1
ATOM 678 N N . ALA A 1 92 ? 53.923 45.584 170.533 1.00 51.85 91 ALA A N 1
ATOM 679 C CA . ALA A 1 92 ? 52.761 45.764 169.647 1.00 51.48 91 ALA A CA 1
ATOM 680 C C . ALA A 1 92 ? 51.528 46.262 170.410 1.00 50.79 91 ALA A C 1
ATOM 681 O O . ALA A 1 92 ? 50.808 47.128 169.911 1.00 50.31 91 ALA A O 1
ATOM 683 N N . LEU A 1 93 ? 51.300 45.712 171.609 1.00 50.45 92 LEU A N 1
ATOM 684 C CA . LEU A 1 93 ? 50.180 46.111 172.488 1.00 50.20 92 LEU A CA 1
ATOM 685 C C . LEU A 1 93 ? 50.216 47.606 172.819 1.00 50.07 92 LEU A C 1
ATOM 686 O O . LEU A 1 93 ? 49.208 48.288 172.671 1.00 49.59 92 LEU A O 1
ATOM 691 N N . ASP A 1 94 ? 51.387 48.097 173.227 1.00 50.80 93 ASP A N 1
ATOM 692 C CA . ASP A 1 94 ? 51.586 49.514 173.587 1.00 51.47 93 ASP A CA 1
ATOM 693 C C . ASP A 1 94 ? 51.528 50.472 172.377 1.00 51.67 93 ASP A C 1
ATOM 694 O O . ASP A 1 94 ? 51.054 51.605 172.515 1.00 51.63 93 ASP A O 1
ATOM 699 N N . GLU A 1 95 ? 52.014 50.023 171.216 1.00 51.89 94 GLU A N 1
ATOM 700 C CA . GLU A 1 95 ? 52.010 50.835 169.982 1.00 52.31 94 GLU A CA 1
ATOM 701 C C . GLU A 1 95 ? 50.593 51.106 169.460 1.00 51.90 94 GLU A C 1
ATOM 702 O O . GLU A 1 95 ? 50.284 52.238 169.078 1.00 51.73 94 GLU A O 1
ATOM 708 N N . PHE A 1 96 ? 49.756 50.065 169.442 1.00 51.74 95 PHE A N 1
ATOM 709 C CA . PHE A 1 96 ? 48.373 50.150 168.931 1.00 51.55 95 PHE A CA 1
ATOM 710 C C . PHE A 1 96 ? 47.275 50.453 169.971 1.00 51.41 95 PHE A C 1
ATOM 711 O O . PHE A 1 96 ? 46.087 50.439 169.627 1.00 51.47 95 PHE A O 1
ATOM 719 N N . TRP A 1 97 ? 47.665 50.759 171.214 1.00 50.91 96 TRP A N 1
ATOM 720 C CA . TRP A 1 97 ? 46.713 51.105 172.276 1.00 50.62 96 TRP A CA 1
ATOM 721 C C . TRP A 1 97 ? 46.251 52.555 172.071 1.00 51.05 96 TRP A C 1
ATOM 722 O O . TRP A 1 97 ? 47.065 53.419 171.723 1.00 51.62 96 TRP A O 1
ATOM 733 N N . SER A 1 98 ? 44.959 52.806 172.302 1.00 51.01 97 SER A N 1
ATOM 734 C CA . SER A 1 98 ? 44.342 54.131 172.108 1.00 50.45 97 SER A CA 1
ATOM 735 C C . SER A 1 98 ? 43.382 54.527 173.236 1.00 50.21 97 SER A C 1
ATOM 736 O O . SER A 1 98 ? 43.118 53.736 174.149 1.00 50.18 97 SER A O 1
ATOM 739 N N . PHE A 1 99 ? 42.896 55.772 173.164 1.00 49.73 98 PHE A N 1
ATOM 740 C CA . PHE A 1 99 ? 41.894 56.323 174.103 1.00 49.33 98 PHE A CA 1
ATOM 741 C C . PHE A 1 99 ? 40.568 55.528 174.087 1.00 48.86 98 PHE A C 1
ATOM 742 O O . PHE A 1 99 ? 39.868 55.481 175.100 1.00 48.92 98 PHE A O 1
ATOM 750 N N . VAL A 1 100 ? 40.231 54.943 172.930 1.00 48.51 99 VAL A N 1
ATOM 751 C CA . VAL A 1 100 ? 39.043 54.086 172.775 1.00 48.22 99 VAL A CA 1
ATOM 752 C C . VAL A 1 100 ? 39.226 52.802 173.599 1.00 48.32 99 VAL A C 1
ATOM 753 O O . VAL A 1 100 ? 38.303 52.398 174.309 1.00 48.91 99 VAL A O 1
ATOM 757 N N . ALA A 1 101 ? 40.412 52.187 173.506 1.00 48.06 100 ALA A N 1
ATOM 758 C CA . ALA A 1 101 ? 40.757 50.977 174.287 1.00 47.84 100 ALA A CA 1
ATOM 759 C C . ALA A 1 101 ? 40.668 51.188 175.812 1.00 47.53 100 ALA A C 1
ATOM 760 O O . ALA A 1 101 ? 40.332 50.252 176.535 1.00 47.62 100 ALA A O 1
ATOM 762 N N . ASP A 1 102 ? 40.980 52.401 176.284 1.00 47.69 101 ASP A N 1
ATOM 763 C CA . ASP A 1 102 ? 40.831 52.771 177.712 1.00 48.22 101 ASP A CA 1
ATOM 764 C C . ASP A 1 102 ? 39.370 52.757 178.184 1.00 48.50 101 ASP A C 1
ATOM 765 O O . ASP A 1 102 ? 39.108 52.461 179.352 1.00 49.06 101 ASP A O 1
ATOM 770 N N . ALA A 1 103 ? 38.441 53.098 177.287 1.00 48.97 102 ALA A N 1
ATOM 771 C CA . ALA A 1 103 ? 37.001 53.095 177.584 1.00 49.60 102 ALA A CA 1
ATOM 772 C C . ALA A 1 103 ? 36.466 51.672 177.789 1.00 50.36 102 ALA A C 1
ATOM 773 O O . ALA A 1 103 ? 35.752 51.413 178.763 1.00 50.47 102 ALA A O 1
ATOM 775 N N . TRP A 1 104 ? 36.817 50.766 176.872 1.00 51.15 103 TRP A N 1
ATOM 776 C CA . TRP A 1 104 ? 36.402 49.351 176.947 1.00 52.09 103 TRP A CA 1
ATOM 777 C C . TRP A 1 104 ? 37.051 48.565 178.097 1.00 52.26 103 TRP A C 1
ATOM 778 O O . TRP A 1 104 ? 36.378 47.745 178.729 1.00 52.35 103 TRP A O 1
ATOM 789 N N . PHE A 1 105 ? 38.339 48.817 178.349 1.00 52.54 104 PHE A N 1
ATOM 790 C CA . PHE A 1 105 ? 39.115 48.137 179.400 1.00 52.73 104 PHE A CA 1
ATOM 791 C C . PHE A 1 105 ? 39.566 49.152 180.460 1.00 53.45 104 PHE A C 1
ATOM 792 O O . PHE A 1 105 ? 40.570 49.850 180.278 1.00 54.10 104 PHE A O 1
ATOM 800 N N . ASP A 1 106 ? 38.805 49.226 181.557 1.00 53.79 105 ASP A N 1
ATOM 801 C CA . ASP A 1 106 ? 39.069 50.171 182.672 1.00 54.39 105 ASP A CA 1
ATOM 802 C C . ASP A 1 106 ? 40.449 50.075 183.357 1.00 54.59 105 ASP A C 1
ATOM 803 O O . ASP A 1 106 ? 40.906 51.064 183.941 1.00 54.77 105 ASP A O 1
ATOM 808 N N . GLY A 1 107 ? 41.098 48.907 183.275 1.00 54.69 106 GLY A N 1
ATOM 809 C CA . GLY A 1 107 ? 42.430 48.674 183.856 1.00 54.79 106 GLY A CA 1
ATOM 810 C C . GLY A 1 107 ? 43.633 48.904 182.947 1.00 54.89 106 GLY A C 1
ATOM 811 O O . GLY A 1 107 ? 44.686 48.300 183.173 1.00 54.46 106 GLY A O 1
ATOM 812 N N . GLY A 1 108 ? 43.494 49.766 181.933 1.00 55.29 107 GLY A N 1
ATOM 813 C CA . GLY A 1 108 ? 44.579 50.062 180.986 1.00 55.65 107 GLY A CA 1
ATOM 814 C C . GLY A 1 108 ? 44.910 48.894 180.071 1.00 56.27 107 GLY A C 1
ATOM 815 O O . GLY A 1 108 ? 44.082 47.995 179.884 1.00 56.35 107 GLY A O 1
ATOM 816 N N . GLN A 1 109 ? 46.111 48.917 179.487 1.00 56.77 108 GLN A N 1
ATOM 817 C CA . GLN A 1 109 ? 46.577 47.821 178.611 1.00 57.34 108 GLN A CA 1
ATOM 818 C C . GLN A 1 109 ? 46.946 46.549 179.393 1.00 57.96 108 GLN A C 1
ATOM 819 O O . GLN A 1 109 ? 46.930 45.456 178.818 1.00 58.18 108 GLN A O 1
ATOM 825 N N . HIS A 1 110 ? 47.272 46.699 180.683 1.00 58.70 109 HIS A N 1
ATOM 826 C CA . HIS A 1 110 ? 47.549 45.579 181.590 1.00 59.25 109 HIS A CA 1
ATOM 827 C C . HIS A 1 110 ? 46.274 45.347 182.420 1.00 59.06 109 HIS A C 1
ATOM 828 O O . HIS A 1 110 ? 46.235 45.603 183.630 1.00 59.68 109 HIS A O 1
ATOM 835 N N . ASP A 1 111 ? 45.232 44.894 181.718 1.00 58.33 110 ASP A N 1
ATOM 836 C CA . ASP A 1 111 ? 43.905 44.568 182.264 1.00 57.55 110 ASP A CA 1
ATOM 837 C C . ASP A 1 111 ? 43.727 43.053 182.025 1.00 56.88 110 ASP A C 1
ATOM 838 O O . ASP A 1 111 ? 44.149 42.563 180.971 1.00 56.94 110 ASP A O 1
ATOM 843 N N . PRO A 1 112 ? 43.115 42.310 182.985 1.00 56.22 111 PRO A N 1
ATOM 844 C CA . PRO A 1 112 ? 42.951 40.850 182.802 1.00 55.56 111 PRO A CA 1
ATOM 845 C C . PRO A 1 112 ? 42.152 40.414 181.570 1.00 54.72 111 PRO A C 1
ATOM 846 O O . PRO A 1 112 ? 42.469 39.379 180.993 1.00 54.51 111 PRO A O 1
ATOM 850 N N . ASP A 1 113 ? 41.149 41.203 181.180 1.00 53.92 112 ASP A N 1
ATOM 851 C CA . ASP A 1 113 ? 40.303 40.896 180.015 1.00 53.57 112 ASP A CA 1
ATOM 852 C C . ASP A 1 113 ? 40.924 41.243 178.652 1.00 52.39 112 ASP A C 1
ATOM 853 O O . ASP A 1 113 ? 40.420 40.765 177.640 1.00 52.21 112 ASP A O 1
ATOM 858 N N . VAL A 1 114 ? 41.987 42.058 178.615 1.00 51.50 113 VAL A N 1
ATOM 859 C CA . VAL A 1 114 ? 42.630 42.458 177.344 1.00 50.96 113 VAL A CA 1
ATOM 860 C C . VAL A 1 114 ? 43.289 41.266 176.635 1.00 50.48 113 VAL A C 1
ATOM 861 O O . VAL A 1 114 ? 43.913 40.425 177.281 1.00 50.42 113 VAL A O 1
ATOM 865 N N . CYS A 1 115 ? 43.118 41.219 175.310 1.00 50.59 114 CYS A N 1
ATOM 866 C CA . CYS A 1 115 ? 43.638 40.157 174.447 1.00 49.89 114 CYS A CA 1
ATOM 867 C C . CYS A 1 115 ? 44.050 40.728 173.083 1.00 49.02 114 CYS A C 1
ATOM 868 O O . CYS A 1 115 ? 43.191 41.199 172.331 1.00 50.09 114 CYS A O 1
ATOM 871 N N . LEU A 1 116 ? 45.350 40.691 172.780 1.00 47.60 115 LEU A N 1
ATOM 872 C CA . LEU A 1 116 ? 45.888 41.176 171.501 1.00 46.84 115 LEU A CA 1
ATOM 873 C C . LEU A 1 116 ? 45.842 40.033 170.483 1.00 46.41 115 LEU A C 1
ATOM 874 O O . LEU A 1 116 ? 46.408 38.965 170.735 1.00 46.24 115 LEU A O 1
ATOM 879 N N . LEU A 1 117 ? 45.156 40.262 169.357 1.00 46.09 116 LEU A N 1
ATOM 880 C CA . LEU A 1 117 ? 45.052 39.297 168.254 1.00 45.84 116 LEU A CA 1
ATOM 881 C C . LEU A 1 117 ? 45.887 39.784 167.062 1.00 45.68 116 LEU A C 1
ATOM 882 O O . LEU A 1 117 ? 45.903 40.983 166.768 1.00 45.57 116 LEU A O 1
ATOM 887 N N . LYS A 1 118 ? 46.569 38.846 166.395 1.00 45.04 117 LYS A N 1
ATOM 888 C CA . LYS A 1 118 ? 47.436 39.117 165.242 1.00 44.63 117 LYS A CA 1
ATOM 889 C C . LYS A 1 118 ? 46.925 38.322 164.038 1.00 44.66 117 LYS A C 1
ATOM 890 O O . LYS A 1 118 ? 46.885 37.087 164.087 1.00 44.52 117 LYS A O 1
ATOM 896 N N . PHE A 1 119 ? 46.533 39.035 162.978 1.00 44.62 118 PHE A N 1
ATOM 897 C CA . PHE A 1 119 ? 46.069 38.434 161.725 1.00 44.62 118 PHE A CA 1
ATOM 898 C C . PHE A 1 119 ? 47.163 38.626 160.676 1.00 44.48 118 PHE A C 1
ATOM 899 O O . PHE A 1 119 ? 47.475 39.764 160.318 1.00 45.17 118 PHE A O 1
ATOM 907 N N . THR A 1 120 ? 47.734 37.520 160.197 1.00 43.91 119 THR A N 1
ATOM 908 C CA . THR A 1 120 ? 48.768 37.539 159.160 1.00 43.47 119 THR A CA 1
ATOM 909 C C . THR A 1 120 ? 48.080 37.162 157.844 1.00 44.16 119 THR A C 1
ATOM 910 O O . THR A 1 120 ? 47.619 36.026 157.719 1.00 44.42 119 THR A O 1
ATOM 914 N N . PRO A 1 121 ? 47.955 38.113 156.883 1.00 45.04 120 PRO A N 1
ATOM 915 C CA . PRO A 1 121 ? 47.363 37.739 155.595 1.00 44.85 120 PRO A CA 1
ATOM 916 C C . PRO A 1 121 ? 48.270 36.809 154.776 1.00 45.32 120 PRO A C 1
ATOM 917 O O . PRO A 1 121 ? 49.492 37.002 154.748 1.00 44.50 120 PRO A O 1
ATOM 921 N N . ALA A 1 122 ? 47.656 35.801 154.157 1.00 45.72 121 ALA A N 1
ATOM 922 C CA . ALA A 1 122 ? 48.330 34.834 153.287 1.00 46.00 121 ALA A CA 1
ATOM 923 C C . ALA A 1 122 ? 48.116 35.244 151.834 1.00 46.57 121 ALA A C 1
ATOM 924 O O . ALA A 1 122 ? 49.067 35.299 151.051 1.00 46.55 121 ALA A O 1
ATOM 926 N N . SER A 1 123 ? 46.855 35.504 151.485 1.00 47.26 122 SER A N 1
ATOM 927 C CA . SER A 1 123 ? 46.462 35.949 150.142 1.00 48.13 122 SER A CA 1
ATOM 928 C C . SER A 1 123 ? 45.097 36.636 150.154 1.00 48.02 122 SER A C 1
ATOM 929 O O . SER A 1 123 ? 44.407 36.638 151.175 1.00 47.78 122 SER A O 1
ATOM 932 N N . GLY A 1 124 ? 44.720 37.219 149.021 1.00 48.64 123 GLY A N 1
ATOM 933 C CA . GLY A 1 124 ? 43.420 37.882 148.901 1.00 49.48 123 GLY A CA 1
ATOM 934 C C . GLY A 1 124 ? 43.189 38.623 147.600 1.00 50.07 123 GLY A C 1
ATOM 935 O O . GLY A 1 124 ? 44.151 38.972 146.912 1.00 50.86 123 GLY A O 1
ATOM 936 N N . GLU A 1 125 ? 41.913 38.843 147.267 1.00 50.31 124 GLU A N 1
ATOM 937 C CA . GLU A 1 125 ? 41.529 39.594 146.073 1.00 51.53 124 GLU A CA 1
ATOM 938 C C . GLU A 1 125 ? 41.307 41.024 146.549 1.00 51.65 124 GLU A C 1
ATOM 939 O O . GLU A 1 125 ? 40.381 41.275 147.323 1.00 52.31 124 GLU A O 1
ATOM 945 N N . ILE A 1 126 ? 42.171 41.936 146.089 1.00 51.11 125 ILE A N 1
ATOM 946 C CA . ILE A 1 126 ? 42.202 43.340 146.508 1.00 50.90 125 ILE A CA 1
ATOM 947 C C . ILE A 1 126 ? 41.852 44.290 145.361 1.00 50.49 125 ILE A C 1
ATOM 948 O O . ILE A 1 126 ? 42.317 44.089 144.242 1.00 50.53 125 ILE A O 1
ATOM 953 N N . SER A 1 127 ? 41.039 45.310 145.655 1.00 50.47 126 SER A N 1
ATOM 954 C CA . SER A 1 127 ? 40.707 46.391 144.714 1.00 50.76 126 SER A CA 1
ATOM 955 C C . SER A 1 127 ? 41.155 47.722 145.331 1.00 50.71 126 SER A C 1
ATOM 956 O O . SER A 1 127 ? 40.896 47.983 146.510 1.00 50.28 126 SER A O 1
ATOM 959 N N . ILE A 1 128 ? 41.846 48.528 144.525 1.00 51.12 127 ILE A N 1
ATOM 960 C CA . ILE A 1 128 ? 42.358 49.847 144.893 1.00 51.66 127 ILE A CA 1
ATOM 961 C C . ILE A 1 128 ? 41.686 50.826 143.928 1.00 51.78 127 ILE A C 1
ATOM 962 O O . ILE A 1 128 ? 41.843 50.664 142.719 1.00 51.47 127 ILE A O 1
ATOM 967 N N . THR A 1 129 ? 40.928 51.801 144.445 1.00 52.50 128 THR A N 1
ATOM 968 C CA . THR A 1 129 ? 40.223 52.804 143.609 1.00 53.60 128 THR A CA 1
ATOM 969 C C . THR A 1 129 ? 40.470 54.240 144.066 1.00 55.25 128 THR A C 1
ATOM 970 O O . THR A 1 129 ? 40.901 54.481 145.189 1.00 55.00 128 THR A O 1
ATOM 974 N N . GLU A 1 130 ? 40.108 55.191 143.205 1.00 57.49 129 GLU A N 1
ATOM 975 C CA . GLU A 1 130 ? 40.278 56.634 143.481 1.00 5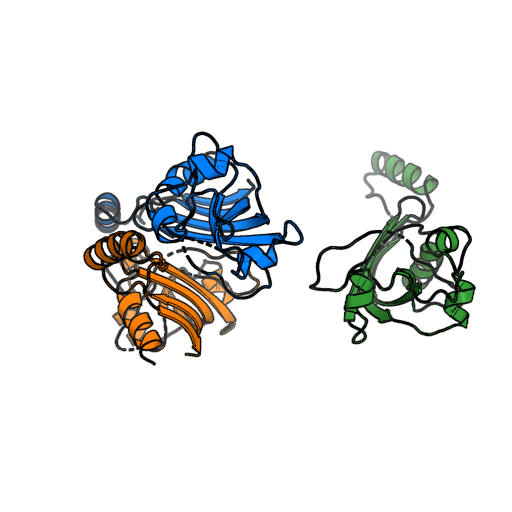9.57 129 GLU A CA 1
ATOM 976 C C . GLU A 1 130 ? 39.395 57.220 144.615 1.00 59.91 129 GLU A C 1
ATOM 977 O O . GLU A 1 130 ? 39.581 58.385 144.984 1.00 60.19 129 GLU A O 1
ATOM 983 N N . GLY A 1 131 ? 38.453 56.429 145.149 1.00 60.39 130 GLY A N 1
ATOM 984 C CA . GLY A 1 131 ? 37.597 56.814 146.280 1.00 60.69 130 GLY A CA 1
ATOM 985 C C . GLY A 1 131 ? 36.176 57.126 145.852 1.00 61.43 130 GLY A C 1
ATOM 986 O O . GLY A 1 131 ? 35.696 56.588 144.849 1.00 62.27 130 GLY A O 1
ATOM 987 N N . GLY A 1 132 ? 35.503 57.972 146.637 1.00 61.55 131 GLY A N 1
ATOM 988 C CA . GLY A 1 132 ? 34.130 58.429 146.358 1.00 61.56 131 GLY A CA 1
ATOM 989 C C . GLY A 1 132 ? 33.922 59.916 146.610 1.00 61.61 131 GLY A C 1
ATOM 990 O O . GLY A 1 132 ? 32.809 60.331 146.954 1.00 61.76 131 GLY A O 1
ATOM 991 N N . GLY A 1 133 ? 34.982 60.710 146.411 1.00 61.33 132 GLY A N 1
ATOM 992 C CA . GLY A 1 133 ? 34.978 62.158 146.631 1.00 60.93 132 GLY A CA 1
ATOM 993 C C . GLY A 1 133 ? 35.068 62.928 145.324 1.00 60.72 132 GLY A C 1
ATOM 994 O O . GLY A 1 133 ? 34.423 62.556 144.342 1.00 60.88 132 GLY A O 1
ATOM 995 N N . ALA A 1 134 ? 35.880 63.990 145.320 1.00 60.40 133 ALA A N 1
ATOM 996 C CA . ALA A 1 134 ? 36.059 64.880 144.157 1.00 60.00 133 ALA A CA 1
ATOM 997 C C . ALA A 1 134 ? 36.510 64.183 142.869 1.00 59.50 133 ALA A C 1
ATOM 998 O O . ALA A 1 134 ? 35.987 64.487 141.792 1.00 60.02 133 ALA A O 1
ATOM 1000 N N . ARG A 1 135 ? 37.462 63.255 142.986 1.00 58.67 134 ARG A N 1
ATOM 1001 C CA . ARG A 1 135 ? 37.996 62.535 141.817 1.00 57.66 134 ARG A CA 1
ATOM 1002 C C . ARG A 1 135 ? 36.999 61.531 141.212 1.00 55.84 134 ARG A C 1
ATOM 1003 O O . ARG A 1 135 ? 36.980 61.362 139.989 1.00 55.90 134 ARG A O 1
ATOM 1011 N N . PHE A 1 136 ? 36.199 60.868 142.055 1.00 53.42 135 PHE A N 1
ATOM 1012 C CA . PHE A 1 136 ? 35.168 59.917 141.588 1.00 51.53 135 PHE A CA 1
ATOM 1013 C C . PHE A 1 136 ? 34.071 60.624 140.776 1.00 50.02 135 PHE A C 1
ATOM 1014 O O . PHE A 1 136 ? 33.671 60.126 139.721 1.00 49.69 135 PHE A O 1
ATOM 1022 N N . LEU A 1 137 ? 33.592 61.765 141.279 1.00 48.32 136 LEU A N 1
ATOM 1023 C CA . LEU A 1 137 ? 32.576 62.575 140.581 1.00 47.27 136 LEU A CA 1
ATOM 1024 C C . LEU A 1 137 ? 33.104 63.087 139.233 1.00 46.29 136 LEU A C 1
ATOM 1025 O O . LEU A 1 137 ? 32.367 63.087 138.243 1.00 46.22 136 LEU A O 1
ATOM 1030 N N . TYR A 1 138 ? 34.373 63.511 139.210 1.00 45.42 137 TYR A N 1
ATOM 1031 C CA . TYR A 1 138 ? 35.040 63.962 137.978 1.00 44.40 137 TYR A CA 1
ATOM 1032 C C . TYR A 1 138 ? 35.187 62.819 136.962 1.00 43.69 137 TYR A C 1
ATOM 1033 O O . TYR A 1 138 ? 34.928 63.018 135.773 1.00 43.33 137 TYR A O 1
ATOM 1042 N N . GLU A 1 139 ? 35.612 61.644 137.436 1.00 43.26 138 GLU A N 1
ATOM 1043 C CA . GLU A 1 139 ? 35.853 60.481 136.562 1.00 43.13 138 GLU A CA 1
ATOM 1044 C C . GLU A 1 139 ? 34.570 59.958 135.891 1.00 41.43 138 GLU A C 1
ATOM 1045 O O . GLU A 1 139 ? 34.609 59.573 134.719 1.00 41.10 138 GLU A O 1
ATOM 1051 N N . ILE A 1 140 ? 33.457 59.947 136.630 1.00 40.12 139 ILE A N 1
ATOM 1052 C CA . ILE A 1 140 ? 32.142 59.551 136.082 1.00 39.28 139 ILE A CA 1
ATOM 1053 C C . ILE A 1 140 ? 31.671 60.597 135.064 1.00 38.47 139 ILE A C 1
ATOM 1054 O O . ILE A 1 140 ? 31.228 60.232 133.981 1.00 38.39 139 ILE A O 1
ATOM 1059 N N . ALA A 1 141 ? 31.781 61.880 135.419 1.00 38.08 140 ALA A N 1
ATOM 1060 C CA . ALA A 1 141 ? 31.432 62.991 134.513 1.00 38.01 140 ALA A CA 1
ATOM 1061 C C . ALA A 1 141 ? 32.302 63.011 133.243 1.00 38.30 140 ALA A C 1
ATOM 1062 O O . ALA A 1 141 ? 31.798 63.312 132.154 1.00 38.03 140 ALA A O 1
ATOM 1064 N N . LYS A 1 142 ? 33.594 62.696 133.395 1.00 38.41 141 LYS A N 1
ATOM 1065 C CA . LYS A 1 142 ? 34.535 62.630 132.261 1.00 38.88 141 LYS A CA 1
ATOM 1066 C C . LYS A 1 142 ? 34.221 61.441 131.342 1.00 38.47 141 LYS A C 1
ATOM 1067 O O . LYS A 1 142 ? 34.375 61.559 130.122 1.00 37.52 141 LYS A O 1
ATOM 1073 N N . ALA A 1 143 ? 33.791 60.317 131.933 1.00 38.44 142 ALA A N 1
ATOM 1074 C CA . ALA A 1 143 ? 33.387 59.107 131.190 1.00 38.33 142 ALA A CA 1
ATOM 1075 C C . ALA A 1 143 ? 32.225 59.392 130.233 1.00 38.67 142 ALA A C 1
ATOM 1076 O O . ALA A 1 143 ? 32.258 58.961 129.079 1.00 39.52 142 ALA A O 1
ATOM 1078 N N . HIS A 1 144 ? 31.211 60.111 130.725 1.00 38.66 143 HIS A N 1
ATOM 1079 C CA . HIS A 1 144 ? 30.062 60.554 129.903 1.00 38.54 143 HIS A CA 1
ATOM 1080 C C . HIS A 1 144 ? 30.460 61.525 128.783 1.00 39.08 143 HIS A C 1
ATOM 1081 O O . HIS A 1 144 ? 29.942 61.435 127.663 1.00 39.42 143 HIS A O 1
ATOM 1088 N N . LEU A 1 145 ? 31.363 62.451 129.103 1.00 39.53 144 LEU A N 1
ATOM 1089 C CA . LEU A 1 145 ? 31.816 63.481 128.158 1.00 40.05 144 LEU A CA 1
ATOM 1090 C C . LEU A 1 145 ? 32.747 62.966 127.038 1.00 40.86 144 LEU A C 1
ATOM 1091 O O . LEU A 1 145 ? 32.810 63.587 125.982 1.00 40.96 144 LEU A O 1
ATOM 1096 N N . THR A 1 146 ? 33.430 61.836 127.254 1.00 42.38 145 THR A N 1
ATOM 1097 C CA . THR A 1 146 ? 34.408 61.281 126.297 1.00 43.59 145 THR A CA 1
ATOM 1098 C C . THR A 1 146 ? 34.086 59.921 125.638 1.00 44.42 145 THR A C 1
ATOM 1099 O O . THR A 1 146 ? 34.843 59.502 124.759 1.00 45.00 145 THR A O 1
ATOM 1103 N N . ASP A 1 147 ? 32.976 59.263 126.007 1.00 45.31 146 ASP A N 1
ATOM 1104 C CA . ASP A 1 147 ? 32.627 57.898 125.509 1.00 46.05 146 ASP A CA 1
ATOM 1105 C C . ASP A 1 147 ? 33.734 56.865 125.809 1.00 47.50 146 ASP A C 1
ATOM 1106 O O . ASP A 1 147 ? 34.174 56.102 124.942 1.00 48.03 146 ASP A O 1
ATOM 1111 N N . GLU A 1 148 ? 34.179 56.887 127.062 1.00 48.94 147 GLU A N 1
ATOM 1112 C CA . GLU A 1 148 ? 35.197 55.980 127.592 1.00 50.61 147 GLU A CA 1
ATOM 1113 C C . GLU A 1 148 ? 34.718 55.518 128.958 1.00 51.45 147 GLU A C 1
ATOM 1114 O O . GLU A 1 148 ? 34.077 56.294 129.676 1.00 51.53 147 GLU A O 1
ATOM 1120 N N . THR A 1 149 ? 35.013 54.266 129.314 1.00 52.69 148 THR A N 1
ATOM 1121 C CA . THR A 1 149 ? 34.633 53.736 130.629 1.00 54.07 148 THR A CA 1
ATOM 1122 C C . THR A 1 149 ? 35.549 54.381 131.690 1.00 54.70 148 THR A C 1
ATOM 1123 O O . THR A 1 149 ? 36.707 54.680 131.376 1.00 54.91 148 THR A O 1
ATOM 1127 N N . PRO A 1 150 ? 35.039 54.621 132.924 1.00 55.70 149 PRO A N 1
ATOM 1128 C CA . PRO A 1 150 ? 35.869 55.239 133.971 1.00 56.34 149 PRO A CA 1
ATOM 1129 C C . PRO A 1 150 ? 37.104 54.420 134.373 1.00 57.11 149 PRO A C 1
ATOM 1130 O O . PRO A 1 150 ? 37.021 53.191 134.446 1.00 57.22 149 PRO A O 1
ATOM 1134 N N . ASP A 1 151 ? 38.224 55.106 134.607 1.00 58.27 150 ASP A N 1
ATOM 1135 C CA . ASP A 1 151 ? 39.466 54.480 135.070 1.00 59.19 150 ASP A CA 1
ATOM 1136 C C . ASP A 1 151 ? 39.390 54.514 136.593 1.00 60.08 150 ASP A C 1
ATOM 1137 O O . ASP A 1 151 ? 39.934 55.425 137.232 1.00 60.83 150 ASP A O 1
ATOM 1144 N N . GLY A 1 153 ? 40.451 52.045 138.923 1.00 59.30 152 GLY A N 1
ATOM 1145 C CA . GLY A 1 153 ? 41.738 51.642 139.503 1.00 58.19 152 GLY A CA 1
ATOM 1146 C C . GLY A 1 153 ? 42.177 50.227 139.162 1.00 57.06 152 GLY A C 1
ATOM 1147 O O . GLY A 1 153 ? 41.809 49.704 138.108 1.00 57.75 152 GLY A O 1
ATOM 1148 N N . GLU A 1 154 ? 42.959 49.619 140.058 1.00 55.59 153 GLU A N 1
ATOM 1149 C CA . GLU A 1 154 ? 43.513 48.266 139.879 1.00 54.58 153 GLU A CA 1
ATOM 1150 C C . GLU A 1 154 ? 42.795 47.214 140.729 1.00 53.71 153 GLU A C 1
ATOM 1151 O O . GLU A 1 154 ? 42.334 47.515 141.827 1.00 53.03 153 GLU A O 1
ATOM 1153 N N . GLN A 1 155 ? 42.700 45.995 140.191 1.00 53.50 154 GLN A N 1
ATOM 1154 C CA . GLN A 1 155 ? 42.125 44.824 140.874 1.00 53.56 154 GLN A CA 1
ATOM 1155 C C . GLN A 1 155 ? 43.033 43.618 140.610 1.00 52.42 154 GLN A C 1
ATOM 1156 O O . GLN A 1 155 ? 43.460 43.410 139.471 1.00 52.85 154 GLN A O 1
ATOM 1162 N N . ALA A 1 156 ? 43.326 42.837 141.651 1.00 51.33 155 ALA A N 1
ATOM 1163 C CA . ALA A 1 156 ? 44.182 41.646 141.512 1.00 50.56 155 ALA A CA 1
ATOM 1164 C C . ALA A 1 156 ? 44.126 40.700 142.710 1.00 49.55 155 ALA A C 1
ATOM 1165 O O . ALA A 1 156 ? 43.758 41.108 143.816 1.00 48.37 155 ALA A O 1
ATOM 1167 N N . THR A 1 157 ? 44.481 39.438 142.455 1.00 49.05 156 THR A N 1
ATOM 1168 C CA . THR A 1 157 ? 44.588 38.400 143.480 1.00 48.68 156 THR A CA 1
ATOM 1169 C C . THR A 1 157 ? 46.073 38.387 143.837 1.00 48.43 156 THR A C 1
ATOM 1170 O O . THR A 1 157 ? 46.912 38.071 142.992 1.00 48.31 156 THR A O 1
ATOM 1174 N N . VAL A 1 158 ? 46.370 38.740 145.089 1.00 48.26 157 VAL A N 1
ATOM 1175 C CA . VAL A 1 158 ? 47.733 38.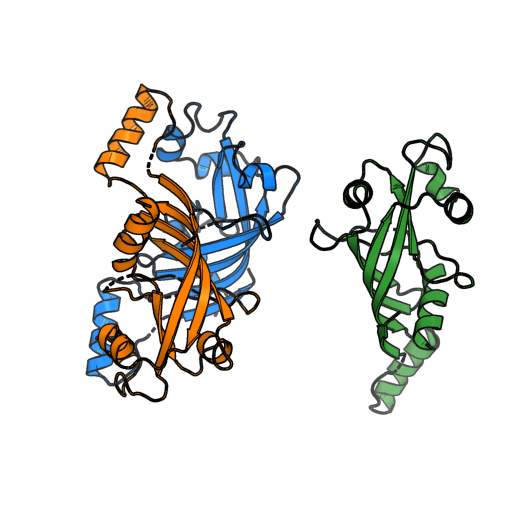900 145.609 1.00 47.97 157 VAL A CA 1
ATOM 1176 C C . VAL A 1 158 ? 48.115 37.785 146.586 1.00 46.93 157 VAL A C 1
ATOM 1177 O O . VAL A 1 158 ? 47.251 37.271 147.298 1.00 46.72 157 VAL A O 1
ATOM 1181 N N . THR A 1 159 ? 49.404 37.424 146.593 1.00 45.60 158 THR A N 1
ATOM 1182 C CA . THR A 1 159 ? 49.987 36.477 147.550 1.00 44.42 158 THR A CA 1
ATOM 1183 C C . THR A 1 159 ? 50.954 37.303 148.409 1.00 44.74 158 THR A C 1
ATOM 1184 O O . THR A 1 159 ? 51.904 37.887 147.881 1.00 44.45 158 THR A O 1
ATOM 1188 N N . PHE A 1 160 ? 50.698 37.361 149.717 1.00 45.06 159 PHE A N 1
ATOM 1189 C CA . PHE A 1 160 ? 51.549 38.114 150.651 1.00 45.45 159 PHE A CA 1
ATOM 1190 C C . PHE A 1 160 ? 52.848 37.361 150.956 1.00 45.96 159 PHE A C 1
ATOM 1191 O O . PHE A 1 160 ? 52.919 36.131 150.910 1.00 46.13 159 PHE A O 1
ATOM 1205 N N . ALA B 1 3 ? 12.612 42.765 165.379 1.00 62.06 2 ALA B N 1
ATOM 1206 C CA . ALA B 1 3 ? 11.995 43.392 164.193 1.00 61.11 2 ALA B CA 1
ATOM 1207 C C . ALA B 1 3 ? 12.579 44.784 163.897 1.00 60.13 2 ALA B C 1
ATOM 1208 O O . ALA B 1 3 ? 12.754 45.145 162.728 1.00 59.74 2 ALA B O 1
ATOM 1210 N N . ASP B 1 4 ? 12.867 45.550 164.956 1.00 58.94 3 ASP B N 1
ATOM 1211 C CA . ASP B 1 4 ? 13.466 46.893 164.841 1.00 58.11 3 ASP B CA 1
ATOM 1212 C C . ASP B 1 4 ? 14.872 46.866 164.231 1.00 57.22 3 ASP B C 1
ATOM 1213 O O . ASP B 1 4 ? 15.228 47.782 163.486 1.00 57.05 3 ASP B O 1
ATOM 1218 N N . LEU B 1 5 ? 15.652 45.826 164.544 1.00 56.23 4 LEU B N 1
ATOM 1219 C CA . LEU B 1 5 ? 17.020 45.660 164.005 1.00 55.49 4 LEU B CA 1
ATOM 1220 C C . LEU B 1 5 ? 16.982 45.399 162.489 1.00 54.53 4 LEU B C 1
ATOM 1221 O O . LEU B 1 5 ? 17.830 45.914 161.759 1.00 54.35 4 LEU B O 1
ATOM 1226 N N . THR B 1 6 ? 16.004 44.608 162.034 1.00 54.17 5 THR B N 1
ATOM 1227 C CA . THR B 1 6 ? 15.795 44.326 160.603 1.00 54.14 5 THR B CA 1
ATOM 1228 C C . THR B 1 6 ? 15.384 45.597 159.850 1.00 53.31 5 THR B C 1
ATOM 1229 O O . THR B 1 6 ? 15.917 45.870 158.778 1.00 53.50 5 THR B O 1
ATOM 1233 N N . HIS B 1 7 ? 14.441 46.357 160.415 1.00 52.84 6 HIS B N 1
ATOM 1234 C CA . HIS B 1 7 ? 13.992 47.637 159.830 1.00 52.51 6 HIS B CA 1
ATOM 1235 C C . HIS B 1 7 ? 15.138 48.666 159.773 1.00 52.15 6 HIS B C 1
ATOM 1236 O O . HIS B 1 7 ? 15.258 49.401 158.787 1.00 51.85 6 HIS B O 1
ATOM 1243 N N . GLU B 1 8 ? 15.964 48.703 160.824 1.00 51.77 7 GLU B N 1
ATOM 1244 C CA . GLU B 1 8 ? 17.132 49.596 160.888 1.00 51.50 7 GLU B CA 1
ATOM 1245 C C . GLU B 1 8 ? 18.203 49.184 159.860 1.00 50.51 7 GLU B C 1
ATOM 1246 O O . GLU B 1 8 ? 18.879 50.054 159.311 1.00 50.56 7 GLU B O 1
ATOM 1252 N N . PHE B 1 9 ? 18.354 47.874 159.613 1.00 49.62 8 PHE B N 1
ATOM 1253 C CA . PHE B 1 9 ? 19.297 47.351 158.599 1.00 48.71 8 PHE B CA 1
ATOM 1254 C C . PHE B 1 9 ? 18.957 47.877 157.197 1.00 48.00 8 PHE B C 1
ATOM 1255 O O . PHE B 1 9 ? 19.826 48.431 156.519 1.00 47.49 8 PHE B O 1
ATOM 1263 N N . TRP B 1 10 ? 17.704 47.672 156.778 1.00 47.35 9 TRP B N 1
ATOM 1264 C CA . TRP B 1 10 ? 17.216 48.137 155.465 1.00 46.97 9 TRP B CA 1
ATOM 1265 C C . TRP B 1 10 ? 17.264 49.659 155.315 1.00 47.03 9 TRP B C 1
ATOM 1266 O O . TRP B 1 10 ? 17.571 50.159 154.229 1.00 46.71 9 TRP B O 1
ATOM 1277 N N . ASP B 1 11 ? 16.971 50.375 156.404 1.00 47.72 10 ASP B N 1
ATOM 1278 C CA . ASP B 1 11 ? 16.975 51.844 156.413 1.00 48.52 10 ASP B CA 1
ATOM 1279 C C . ASP B 1 11 ? 18.373 52.417 156.166 1.00 48.27 10 ASP B C 1
ATOM 1280 O O . ASP B 1 11 ? 18.529 53.350 155.375 1.00 48.42 10 ASP B O 1
ATOM 1285 N N . ARG B 1 12 ? 19.373 51.843 156.835 1.00 48.14 11 ARG B N 1
ATOM 1286 C CA . ARG B 1 12 ? 20.775 52.260 156.685 1.00 48.26 11 ARG B CA 1
ATOM 1287 C C . ARG B 1 12 ? 21.477 51.699 155.447 1.00 48.15 11 ARG B C 1
ATOM 1288 O O . ARG B 1 12 ? 22.395 52.343 154.935 1.00 48.15 11 ARG B O 1
ATOM 1296 N N . LEU B 1 13 ? 21.070 50.510 154.989 1.00 48.23 12 LEU B N 1
ATOM 1297 C CA . LEU B 1 13 ? 21.610 49.898 153.756 1.00 48.60 12 LEU B CA 1
ATOM 1298 C C . LEU B 1 13 ? 21.364 50.771 152.516 1.00 49.31 12 LEU B C 1
ATOM 1299 O O . LEU B 1 13 ? 22.182 50.777 151.595 1.00 49.94 12 LEU B O 1
ATOM 1304 N N . GLU B 1 14 ? 20.249 51.502 152.518 1.00 49.69 13 GLU B N 1
ATOM 1305 C CA . GLU B 1 14 ? 19.847 52.395 151.417 1.00 50.54 13 GLU B CA 1
ATOM 1306 C C . GLU B 1 14 ? 20.897 53.470 151.055 1.00 49.97 13 GLU B C 1
ATOM 1307 O O . GLU B 1 14 ? 20.981 53.866 149.891 1.00 49.67 13 GLU B O 1
ATOM 1313 N N . ASP B 1 15 ? 21.684 53.916 152.044 1.00 50.04 14 ASP B N 1
ATOM 1314 C CA . ASP B 1 15 ? 22.786 54.893 151.855 1.00 50.20 14 ASP B CA 1
ATOM 1315 C C . ASP B 1 15 ? 24.196 54.269 151.757 1.00 49.42 14 ASP B C 1
ATOM 1316 O O . ASP B 1 15 ? 25.177 55.005 151.630 1.00 49.64 14 ASP B O 1
ATOM 1321 N N . VAL B 1 16 ? 24.299 52.937 151.806 1.00 49.03 15 VAL B N 1
ATOM 1322 C CA . VAL B 1 16 ? 25.583 52.235 151.698 1.00 48.08 15 VAL B CA 1
ATOM 1323 C C . VAL B 1 16 ? 25.974 52.180 150.215 1.00 47.92 15 VAL B C 1
ATOM 1324 O O . VAL B 1 16 ? 25.265 51.575 149.403 1.00 47.76 15 VAL B O 1
ATOM 1328 N N . ARG B 1 17 ? 27.094 52.819 149.875 1.00 47.78 16 ARG B N 1
ATOM 1329 C CA . ARG B 1 17 ? 27.587 52.874 148.492 1.00 47.61 16 ARG B CA 1
ATOM 1330 C C . ARG B 1 17 ? 28.212 51.564 148.001 1.00 47.86 16 ARG B C 1
ATOM 1331 O O . ARG B 1 17 ? 28.075 51.238 146.821 1.00 47.83 16 ARG B O 1
ATOM 1333 N N . SER B 1 18 ? 28.887 50.826 148.892 1.00 48.57 17 SER B N 1
ATOM 1334 C CA . SER B 1 18 ? 29.588 49.584 148.533 1.00 48.91 17 SER B CA 1
ATOM 1335 C C . SER B 1 18 ? 29.407 48.423 149.513 1.00 49.34 17 SER B C 1
ATOM 1336 O O . SER B 1 18 ? 29.123 48.617 150.695 1.00 50.23 17 SER B O 1
ATOM 1339 N N . GLY B 1 19 ? 29.605 47.214 148.992 1.00 48.92 18 GLY B N 1
ATOM 1340 C CA . GLY B 1 19 ? 29.538 45.969 149.764 1.00 48.31 18 GLY B CA 1
ATOM 1341 C C . GLY B 1 19 ? 30.307 44.868 149.053 1.00 47.78 18 GLY B C 1
ATOM 1342 O O . GLY B 1 19 ? 30.580 44.982 147.859 1.00 47.69 18 GLY B O 1
ATOM 1351 N N . LEU B 1 21 ? 30.346 41.162 147.682 1.00 45.63 20 LEU B N 1
ATOM 1352 C CA . LEU B 1 21 ? 29.448 40.094 147.209 1.00 45.32 20 LEU B CA 1
ATOM 1353 C C . LEU B 1 21 ? 30.191 38.900 146.612 1.00 45.72 20 LEU B C 1
ATOM 1354 O O . LEU B 1 21 ? 31.274 39.052 146.044 1.00 45.70 20 LEU B O 1
ATOM 1359 N N . GLY B 1 22 ? 29.580 37.720 146.724 1.00 45.99 21 GLY B N 1
ATOM 1360 C CA . GLY B 1 22 ? 30.151 36.487 146.178 1.00 45.95 21 GLY B CA 1
ATOM 1361 C C . GLY B 1 22 ? 29.252 35.268 146.302 1.00 46.19 21 GLY B C 1
ATOM 1362 O O . GLY B 1 22 ? 28.364 35.232 147.155 1.00 45.89 21 GLY B O 1
ATOM 1363 N N . ILE B 1 23 ? 29.486 34.284 145.431 1.00 47.05 22 ILE B N 1
ATOM 1364 C CA . ILE B 1 23 ? 28.759 33.006 145.425 1.00 47.07 22 ILE B CA 1
ATOM 1365 C C . ILE B 1 23 ? 29.535 32.054 146.341 1.00 48.03 22 ILE B C 1
ATOM 1366 O O . ILE B 1 23 ? 30.765 31.988 146.254 1.00 48.13 22 ILE B O 1
ATOM 1371 N N . LYS B 1 24 ? 28.825 31.331 147.213 1.00 49.27 23 LYS B N 1
ATOM 1372 C CA . LYS B 1 24 ? 29.464 30.404 148.171 1.00 50.59 23 LYS B CA 1
ATOM 1373 C C . LYS B 1 24 ? 30.223 29.281 147.457 1.00 50.71 23 LYS B C 1
ATOM 1374 O O . LYS B 1 24 ? 29.706 28.687 146.508 1.00 50.17 23 LYS B O 1
ATOM 1380 N N . GLY B 1 25 ? 31.453 29.029 147.910 1.00 51.30 24 GLY B N 1
ATOM 1381 C CA . GLY B 1 25 ? 32.328 28.016 147.321 1.00 51.73 24 GLY B CA 1
ATOM 1382 C C . GLY B 1 25 ? 32.919 28.337 145.953 1.00 52.36 24 GLY B C 1
ATOM 1383 O O . GLY B 1 25 ? 33.434 27.430 145.298 1.00 52.99 24 GLY B O 1
ATOM 1384 N N . GLN B 1 26 ? 32.856 29.605 145.526 1.00 53.15 25 GLN B N 1
ATOM 1385 C CA . GLN B 1 26 ? 33.385 30.056 144.225 1.00 54.32 25 GLN B CA 1
ATOM 1386 C C . GLN B 1 26 ? 34.150 31.373 144.363 1.00 53.96 25 GLN B C 1
ATOM 1387 O O . GLN B 1 26 ? 33.540 32.436 144.492 1.00 54.60 25 GLN B O 1
ATOM 1393 N N . GLY B 1 27 ? 35.482 31.288 144.350 1.00 54.22 26 GLY B N 1
ATOM 1394 C CA . GLY B 1 27 ? 36.361 32.456 144.451 1.00 54.18 26 GLY B CA 1
ATOM 1395 C C . GLY B 1 27 ? 36.241 33.210 145.764 1.00 54.21 26 GLY B C 1
ATOM 1396 O O . GLY B 1 27 ? 35.823 32.643 146.778 1.00 55.02 26 GLY B O 1
ATOM 1397 N N . ARG B 1 28 ? 36.604 34.491 145.723 1.00 53.55 27 ARG B N 1
ATOM 1398 C CA . ARG B 1 28 ? 36.541 35.399 146.870 1.00 52.80 27 ARG B CA 1
ATOM 1399 C C . ARG B 1 28 ? 35.496 36.491 146.644 1.00 51.68 27 ARG B C 1
ATOM 1400 O O . ARG B 1 28 ? 34.971 36.647 145.535 1.00 51.55 27 ARG B O 1
ATOM 1408 N N . LEU B 1 29 ? 35.197 37.234 147.708 1.00 50.51 28 LEU B N 1
ATOM 1409 C CA . LEU B 1 29 ? 34.246 38.348 147.652 1.00 50.14 28 LEU B CA 1
ATOM 1410 C C . LEU B 1 29 ? 34.872 39.530 146.897 1.00 49.79 28 LEU B C 1
ATOM 1411 O O . LEU B 1 29 ? 36.086 39.746 146.983 1.00 49.81 28 LEU B O 1
ATOM 1416 N N . ILE B 1 30 ? 34.043 40.267 146.152 1.00 49.18 29 ILE B N 1
ATOM 1417 C CA . ILE B 1 30 ? 34.477 41.441 145.367 1.00 48.68 29 ILE B CA 1
ATOM 1418 C C . ILE B 1 30 ? 33.561 42.645 145.642 1.00 48.08 29 ILE B C 1
ATOM 1419 O O . ILE B 1 30 ? 32.389 42.445 145.970 1.00 47.67 29 ILE B O 1
ATOM 1424 N N . PRO B 1 31 ? 34.082 43.889 145.495 1.00 47.71 30 PRO B N 1
ATOM 1425 C CA . PRO B 1 31 ? 33.242 45.071 145.748 1.00 47.43 30 PRO B CA 1
ATOM 1426 C C . PRO B 1 31 ? 32.129 45.279 144.704 1.00 47.23 30 PRO B C 1
ATOM 1427 O O . PRO B 1 31 ? 32.380 45.137 143.504 1.00 47.69 30 PRO B O 1
ATOM 1439 N N . SER B 1 33 ? 28.066 47.599 144.094 1.00 48.03 32 SER B N 1
ATOM 1440 C CA . SER B 1 33 ? 27.203 48.730 144.491 1.00 48.11 32 SER B CA 1
ATOM 1441 C C . SER B 1 33 ? 25.753 48.273 144.769 1.00 47.69 32 SER B C 1
ATOM 1442 O O . SER B 1 33 ? 24.985 48.087 143.816 1.00 47.32 32 SER B O 1
ATOM 1445 N N . PRO B 1 34 ? 25.369 48.087 146.062 1.00 47.75 33 PRO B N 1
ATOM 1446 C CA . PRO B 1 34 ? 24.002 47.637 146.363 1.00 47.93 33 PRO B CA 1
ATOM 1447 C C . PRO B 1 34 ? 22.947 48.736 146.175 1.00 48.30 33 PRO B C 1
ATOM 1448 O O . PRO B 1 34 ? 23.189 49.889 146.541 1.00 47.72 33 PRO B O 1
ATOM 1452 N N . GLN B 1 35 ? 21.800 48.354 145.609 1.00 49.25 34 GLN B N 1
ATOM 1453 C CA . GLN B 1 35 ? 20.675 49.252 145.325 1.00 50.49 34 GLN B CA 1
ATOM 1454 C C . GLN B 1 35 ? 19.420 48.697 146.008 1.00 51.29 34 GLN B C 1
ATOM 1455 O O . GLN B 1 35 ? 19.118 47.514 145.845 1.00 52.19 34 GLN B O 1
ATOM 1461 N N . THR B 1 36 ? 18.707 49.535 146.770 1.00 52.41 35 THR B N 1
ATOM 1462 C CA . THR B 1 36 ? 17.464 49.139 147.472 1.00 53.42 35 THR B CA 1
ATOM 1463 C C . THR B 1 36 ? 16.424 50.270 147.484 1.00 55.45 35 THR B C 1
ATOM 1464 O O . THR B 1 36 ? 16.784 51.447 147.552 1.00 55.76 35 THR B O 1
ATOM 1468 N N . ASP B 1 37 ? 15.144 49.896 147.416 1.00 58.19 36 ASP B N 1
ATOM 1469 C CA . ASP B 1 37 ? 14.009 50.847 147.430 1.00 60.23 36 ASP B CA 1
ATOM 1470 C C . ASP B 1 37 ? 12.665 50.117 147.617 1.00 62.06 36 ASP B C 1
ATOM 1471 O O . ASP B 1 37 ? 12.647 48.888 147.771 1.00 62.36 36 ASP B O 1
ATOM 1473 N N . ASP B 1 38 ? 11.557 50.868 147.613 1.00 63.79 37 ASP B N 1
ATOM 1474 C CA . ASP B 1 38 ? 10.204 50.281 147.759 1.00 64.87 37 ASP B CA 1
ATOM 1475 C C . ASP B 1 38 ? 9.077 51.192 147.254 1.00 65.20 37 ASP B C 1
ATOM 1476 O O . ASP B 1 38 ? 8.533 50.990 146.167 1.00 65.64 37 ASP B O 1
ATOM 1481 N N . PRO B 1 41 ? 11.019 46.825 150.955 1.00 59.18 40 PRO B N 1
ATOM 1482 C CA . PRO B 1 41 ? 12.248 46.031 151.025 1.00 58.54 40 PRO B CA 1
ATOM 1483 C C . PRO B 1 41 ? 12.051 44.566 150.595 1.00 57.66 40 PRO B C 1
ATOM 1484 O O . PRO B 1 41 ? 10.946 44.174 150.194 1.00 58.30 40 PRO B O 1
ATOM 1488 N N . GLY B 1 42 ? 13.130 43.786 150.672 1.00 55.82 41 GLY B N 1
ATOM 1489 C CA . GLY B 1 42 ? 13.117 42.363 150.318 1.00 54.20 41 GLY B CA 1
ATOM 1490 C C . GLY B 1 42 ? 14.447 41.859 149.789 1.00 52.37 41 GLY B C 1
ATOM 1491 O O . GLY B 1 42 ? 14.953 40.837 150.261 1.00 51.49 41 GLY B O 1
ATOM 1492 N N . ALA B 1 43 ? 15.002 42.586 148.816 1.00 50.26 42 ALA B N 1
ATOM 1493 C CA . ALA B 1 43 ? 16.251 42.213 148.151 1.00 49.16 42 ALA B CA 1
ATOM 1494 C C . ALA B 1 43 ? 17.215 43.381 147.938 1.00 48.25 42 ALA B C 1
ATOM 1495 O O . ALA B 1 43 ? 16.823 44.555 147.976 1.00 47.40 42 ALA B O 1
ATOM 1497 N N . ILE B 1 44 ? 18.484 43.021 147.732 1.00 47.28 43 ILE B N 1
ATOM 1498 C CA . ILE B 1 44 ? 19.570 43.950 147.422 1.00 46.46 43 ILE B CA 1
ATOM 1499 C C . ILE B 1 44 ? 19.846 43.709 145.934 1.00 46.03 43 ILE B C 1
ATOM 1500 O O . ILE B 1 44 ? 20.029 42.556 145.517 1.00 44.99 43 ILE B O 1
ATOM 1505 N N . TRP B 1 45 ? 19.870 44.789 145.149 1.00 45.80 44 TRP B N 1
ATOM 1506 C CA . TRP B 1 45 ? 20.020 44.724 143.686 1.00 45.77 44 TRP B CA 1
ATOM 1507 C C . TRP B 1 45 ? 21.361 45.289 143.223 1.00 45.87 44 TRP B C 1
ATOM 1508 O O . TRP B 1 45 ? 21.837 46.285 143.780 1.00 46.20 44 TRP B O 1
ATOM 1519 N N . PHE B 1 46 ? 21.954 44.654 142.203 1.00 45.41 45 PHE B N 1
ATOM 1520 C CA . PHE B 1 46 ? 23.258 45.060 141.642 1.00 45.23 45 PHE B CA 1
ATOM 1521 C C . PHE B 1 46 ? 23.241 45.049 140.112 1.00 45.30 45 PHE B C 1
ATOM 1522 O O . PHE B 1 46 ? 22.613 44.183 139.505 1.00 44.91 45 PHE B O 1
ATOM 1530 N N . ILE B 1 47 ? 23.946 46.011 139.514 1.00 45.78 46 ILE B N 1
ATOM 1531 C CA . ILE B 1 47 ? 24.116 46.124 138.066 1.00 46.39 46 ILE B CA 1
ATOM 1532 C C . ILE B 1 47 ? 25.558 45.701 137.780 1.00 46.91 46 ILE B C 1
ATOM 1533 O O . ILE B 1 47 ? 26.490 46.231 138.390 1.00 46.73 46 ILE B O 1
ATOM 1538 N N . THR B 1 48 ? 25.730 44.742 136.867 1.00 48.07 47 THR B N 1
ATOM 1539 C CA . THR B 1 48 ? 27.055 44.209 136.510 1.00 48.71 47 THR B CA 1
ATOM 1540 C C . THR B 1 48 ? 27.121 43.714 135.058 1.00 49.39 47 THR B C 1
ATOM 1541 O O . THR B 1 48 ? 26.102 43.677 134.358 1.00 49.22 47 THR B O 1
ATOM 1545 N N . ALA B 1 49 ? 28.334 43.369 134.618 1.00 49.93 48 ALA B N 1
ATOM 1546 C CA . ALA B 1 49 ? 28.580 42.872 133.255 1.00 50.14 48 ALA B CA 1
ATOM 1547 C C . ALA B 1 49 ? 28.282 41.373 133.166 1.00 50.46 48 ALA B C 1
ATOM 1548 O O . ALA B 1 49 ? 28.493 40.648 134.142 1.00 50.97 48 ALA B O 1
ATOM 1550 N N . LYS B 1 50 ? 27.794 40.920 132.006 1.00 50.54 49 LYS B N 1
ATOM 1551 C CA . LYS B 1 50 ? 27.512 39.485 131.766 1.00 50.78 49 LYS B CA 1
ATOM 1552 C C . LYS B 1 50 ? 28.773 38.604 131.735 1.00 51.01 49 LYS B C 1
ATOM 1553 O O . LYS B 1 50 ? 28.713 37.430 132.121 1.00 50.98 49 LYS B O 1
ATOM 1559 N N . GLY B 1 51 ? 29.893 39.168 131.273 1.00 50.82 50 GLY B N 1
ATOM 1560 C CA . GLY B 1 51 ? 31.177 38.464 131.223 1.00 50.72 50 GLY B CA 1
ATOM 1561 C C . GLY B 1 51 ? 31.886 38.221 132.554 1.00 50.76 50 GLY B C 1
ATOM 1562 O O . GLY B 1 51 ? 32.881 37.493 132.581 1.00 51.50 50 GLY B O 1
ATOM 1563 N N . THR B 1 52 ? 31.402 38.829 133.645 1.00 50.33 51 THR B N 1
ATOM 1564 C CA . THR B 1 52 ? 31.995 38.655 134.984 1.00 49.93 51 THR B CA 1
ATOM 1565 C C . THR B 1 52 ? 31.681 37.270 135.569 1.00 50.04 51 THR B C 1
ATOM 1566 O O . THR B 1 52 ? 30.757 36.585 135.112 1.00 50.17 51 THR B O 1
ATOM 1570 N N . ASP B 1 53 ? 32.448 36.879 136.588 1.00 50.19 52 ASP B N 1
ATOM 1571 C CA . ASP B 1 53 ? 32.288 35.566 137.249 1.00 49.70 52 ASP B CA 1
ATOM 1572 C C . ASP B 1 53 ? 30.950 35.414 137.989 1.00 49.14 52 ASP B C 1
ATOM 1573 O O . ASP B 1 53 ? 30.364 34.327 137.968 1.00 48.65 52 ASP B O 1
ATOM 1578 N N . LEU B 1 54 ? 30.483 36.490 138.633 1.00 48.94 53 LEU B N 1
ATOM 1579 C CA . LEU B 1 54 ? 29.176 36.496 139.328 1.00 49.14 53 LEU B CA 1
ATOM 1580 C C . LEU B 1 54 ? 27.993 36.321 138.361 1.00 49.57 53 LEU B C 1
ATOM 1581 O O . LEU B 1 54 ? 27.039 35.598 138.679 1.00 49.68 53 LEU B O 1
ATOM 1586 N N . ALA B 1 55 ? 28.064 36.977 137.199 1.00 49.56 54 ALA B N 1
ATOM 1587 C CA . ALA B 1 55 ? 27.020 36.872 136.163 1.00 49.77 54 ALA B CA 1
ATOM 1588 C C . ALA B 1 55 ? 26.963 35.462 135.571 1.00 49.09 54 ALA B C 1
ATOM 1589 O O . ALA B 1 55 ? 25.878 34.887 135.447 1.00 49.01 54 ALA B O 1
ATOM 1591 N N . LYS B 1 56 ? 28.132 34.923 135.213 1.00 48.91 55 LYS B N 1
ATOM 1592 C CA . LYS B 1 56 ? 28.244 33.549 134.687 1.00 49.13 55 LYS B CA 1
ATOM 1593 C C . LYS B 1 56 ? 27.887 32.482 135.736 1.00 48.66 55 LYS B C 1
ATOM 1594 O O . LYS B 1 56 ? 27.299 31.456 135.389 1.00 48.52 55 LYS B O 1
ATOM 1600 N N . GLY B 1 57 ? 28.233 32.735 137.002 1.00 48.59 56 GLY B N 1
ATOM 1601 C CA . GLY B 1 57 ? 27.920 31.832 138.120 1.00 48.31 56 GLY B CA 1
ATOM 1602 C C . GLY B 1 57 ? 26.439 31.616 138.409 1.00 48.09 56 GLY B C 1
ATOM 1603 O O . GLY B 1 57 ? 26.064 30.543 138.879 1.00 47.30 56 GLY B O 1
ATOM 1604 N N . VAL B 1 58 ? 25.611 32.635 138.140 1.00 48.68 57 VAL B N 1
ATOM 1605 C CA . VAL B 1 58 ? 24.143 32.574 138.328 1.00 48.83 57 VAL B CA 1
ATOM 1606 C C . VAL B 1 58 ? 23.355 32.464 136.998 1.00 49.63 57 VAL B C 1
ATOM 1607 O O . VAL B 1 58 ? 22.140 32.694 136.982 1.00 49.78 57 VAL B O 1
ATOM 1611 N N . ALA B 1 59 ? 24.031 32.092 135.903 1.00 50.18 58 ALA B N 1
ATOM 1612 C CA . ALA B 1 59 ? 23.388 31.945 134.580 1.00 50.40 58 ALA B CA 1
ATOM 1613 C C . ALA B 1 59 ? 22.433 30.746 134.531 1.00 50.67 58 ALA B C 1
ATOM 1614 O O . ALA B 1 59 ? 21.340 30.853 133.971 1.00 51.19 58 ALA B O 1
ATOM 1616 N N . ALA B 1 60 ? 22.856 29.620 135.111 1.00 50.80 59 ALA B N 1
ATOM 1617 C CA . ALA B 1 60 ? 22.036 28.397 135.180 1.00 50.87 59 ALA B CA 1
ATOM 1618 C C . ALA B 1 60 ? 20.822 28.560 136.101 1.00 51.18 59 ALA B C 1
ATOM 1619 O O . ALA B 1 60 ? 19.733 28.077 135.779 1.00 52.30 59 ALA B O 1
ATOM 1621 N N . GLY B 1 61 ? 21.015 29.229 137.239 1.00 50.96 60 GLY B N 1
ATOM 1622 C CA . GLY B 1 61 ? 19.934 29.473 138.203 1.00 50.63 60 GLY B CA 1
ATOM 1623 C C . GLY B 1 61 ? 20.380 30.160 139.492 1.00 50.64 60 GLY B C 1
ATOM 1624 O O . GLY B 1 61 ? 21.547 30.557 139.603 1.00 50.44 60 GLY B O 1
ATOM 1625 N N . PRO B 1 62 ? 19.453 30.325 140.468 1.00 50.20 61 PRO B N 1
ATOM 1626 C CA . PRO B 1 62 ? 19.793 30.935 141.763 1.00 49.76 61 PRO B CA 1
ATOM 1627 C C . PRO B 1 62 ? 20.800 30.104 142.577 1.00 49.45 61 PRO B C 1
ATOM 1628 O O . PRO B 1 62 ? 20.583 28.904 142.768 1.00 50.46 61 PRO B O 1
ATOM 1632 N N . GLN B 1 63 ? 21.877 30.747 143.035 1.00 48.78 62 GLN B N 1
ATOM 1633 C CA . GLN B 1 63 ? 22.948 30.109 143.815 1.00 48.14 62 GLN B CA 1
ATOM 1634 C C . GLN B 1 63 ? 23.013 30.675 145.236 1.00 47.67 62 GLN B C 1
ATOM 1635 O O . GLN B 1 63 ? 22.705 31.859 145.422 1.00 47.37 62 GLN B O 1
ATOM 1641 N N . PRO B 1 64 ? 23.390 29.839 146.248 1.00 47.28 63 PRO B N 1
ATOM 1642 C CA . PRO B 1 64 ? 23.595 30.389 147.598 1.00 46.82 63 PRO B CA 1
ATOM 1643 C C . PRO B 1 64 ? 24.780 31.356 147.579 1.00 46.64 63 PRO B C 1
ATOM 1644 O O . PRO B 1 64 ? 25.824 31.026 147.007 1.00 46.49 63 PRO B O 1
ATOM 1648 N N . ALA B 1 65 ? 24.602 32.531 148.179 1.00 46.58 64 ALA B N 1
ATOM 1649 C CA . ALA B 1 65 ? 25.615 33.582 148.154 1.00 46.65 64 ALA B CA 1
ATOM 1650 C C . ALA B 1 65 ? 25.793 34.294 149.485 1.00 46.54 64 ALA B C 1
ATOM 1651 O O . ALA B 1 65 ? 24.976 34.155 150.404 1.00 46.56 64 ALA B O 1
ATOM 1653 N N . GLN B 1 66 ? 26.878 35.064 149.550 1.00 46.19 65 GLN B N 1
ATOM 1654 C CA . GLN B 1 66 ? 27.254 35.857 150.712 1.00 45.95 65 GLN B CA 1
ATOM 1655 C C . GLN B 1 66 ? 27.367 37.327 150.310 1.00 45.95 65 GLN B C 1
ATOM 1656 O O . GLN B 1 66 ? 27.834 37.637 149.210 1.00 46.45 65 GLN B O 1
ATOM 1662 N N . PHE B 1 67 ? 26.927 38.214 151.203 1.00 46.01 66 PHE B N 1
ATOM 1663 C CA . PHE B 1 67 ? 27.059 39.665 151.017 1.00 45.49 66 PHE B CA 1
ATOM 1664 C C . PHE B 1 67 ? 27.486 40.266 152.354 1.00 44.84 66 PHE B C 1
ATOM 1665 O O . PHE B 1 67 ? 26.806 40.063 153.362 1.00 43.87 66 PHE B O 1
ATOM 1673 N N . VAL B 1 68 ? 28.618 40.975 152.350 1.00 44.89 67 VAL B N 1
ATOM 1674 C CA . VAL B 1 68 ? 29.197 41.582 153.548 1.00 44.95 67 VAL B CA 1
ATOM 1675 C C . VAL B 1 68 ? 29.205 43.108 153.421 1.00 45.66 67 VAL B C 1
ATOM 1676 O O . VAL B 1 68 ? 29.607 43.643 152.383 1.00 46.74 67 VAL B O 1
ATOM 1680 N N . VAL B 1 69 ? 28.747 43.787 154.477 1.00 45.35 68 VAL B N 1
ATOM 1681 C CA . VAL B 1 69 ? 28.703 45.250 154.553 1.00 45.39 68 VAL B CA 1
ATOM 1682 C C . VAL B 1 69 ? 29.541 45.704 155.753 1.00 46.16 68 VAL B C 1
ATOM 1683 O O . VAL B 1 69 ? 29.504 45.078 156.815 1.00 45.81 68 VAL B O 1
ATOM 1687 N N . SER B 1 70 ? 30.311 46.771 155.552 1.00 47.32 69 SER B N 1
ATOM 1688 C CA . SER B 1 70 ? 31.138 47.378 156.598 1.00 48.87 69 SER B CA 1
ATOM 1689 C C . SER B 1 70 ? 31.252 48.864 156.263 1.00 48.88 69 SER B C 1
ATOM 1690 O O . SER B 1 70 ? 32.206 49.281 155.609 1.00 49.32 69 SER B O 1
ATOM 1693 N N . ASP B 1 71 ? 30.251 49.635 156.699 1.00 49.08 70 ASP B N 1
ATOM 1694 C CA . ASP B 1 71 ? 30.133 51.066 156.400 1.00 49.43 70 ASP B CA 1
ATOM 1695 C C . ASP B 1 71 ? 30.194 51.915 157.682 1.00 49.99 70 ASP B C 1
ATOM 1696 O O . ASP B 1 71 ? 29.269 51.880 158.503 1.00 48.91 70 ASP B O 1
ATOM 1701 N N . ASP B 1 72 ? 31.285 52.675 157.834 1.00 51.12 71 ASP B N 1
ATOM 1702 C CA . ASP B 1 72 ? 31.489 53.575 158.988 1.00 51.54 71 ASP B CA 1
ATOM 1703 C C . ASP B 1 72 ? 30.586 54.804 158.958 1.00 52.31 71 ASP B C 1
ATOM 1704 O O . ASP B 1 72 ? 30.129 55.246 160.020 1.00 53.13 71 ASP B O 1
ATOM 1709 N N . GLY B 1 73 ? 30.353 55.359 157.762 1.00 52.55 72 GLY B N 1
ATOM 1710 C CA . GLY B 1 73 ? 29.479 56.531 157.571 1.00 52.35 72 GLY B CA 1
ATOM 1711 C C . GLY B 1 73 ? 28.075 56.315 158.111 1.00 52.66 72 GLY B C 1
ATOM 1712 O O . GLY B 1 73 ? 27.554 57.159 158.850 1.00 53.44 72 GLY B O 1
ATOM 1713 N N . GLU B 1 74 ? 27.487 55.169 157.757 1.00 52.08 73 GLU B N 1
ATOM 1714 C CA . GLU B 1 74 ? 26.155 54.759 158.234 1.00 51.79 73 GLU B CA 1
ATOM 1715 C C . GLU B 1 74 ? 26.179 53.997 159.558 1.00 51.07 73 GLU B C 1
ATOM 1716 O O . GLU B 1 74 ? 25.166 53.963 160.257 1.00 51.23 73 GLU B O 1
ATOM 1722 N N . GLY B 1 75 ? 27.320 53.399 159.904 1.00 50.48 74 GLY B N 1
ATOM 1723 C CA . GLY B 1 75 ? 27.448 52.595 161.114 1.00 49.81 74 GLY B CA 1
ATOM 1724 C C . GLY B 1 75 ? 26.694 51.282 160.981 1.00 49.32 74 GLY B C 1
ATOM 1725 O O . GLY B 1 75 ? 26.037 50.857 161.931 1.00 48.89 74 GLY B O 1
ATOM 1726 N N . LEU B 1 76 ? 26.783 50.665 159.794 1.00 48.05 75 LEU B N 1
ATOM 1727 C CA . LEU B 1 76 ? 26.132 49.391 159.477 1.00 47.45 75 LEU B CA 1
ATOM 1728 C C . LEU B 1 76 ? 27.209 48.370 159.157 1.00 46.83 75 LEU B C 1
ATOM 1729 O O . LEU B 1 76 ? 28.022 48.588 158.254 1.00 47.35 75 LEU B O 1
ATOM 1734 N N . TYR B 1 77 ? 27.207 47.266 159.900 1.00 46.42 76 TYR B N 1
ATOM 1735 C CA . TYR B 1 77 ? 28.165 46.170 159.727 1.00 45.84 76 TYR B CA 1
ATOM 1736 C C . TYR B 1 77 ? 27.342 44.891 159.677 1.00 45.28 76 TYR B C 1
ATOM 1737 O O . TYR B 1 77 ? 26.589 44.625 160.611 1.00 45.98 76 TYR B O 1
ATOM 1746 N N . ALA B 1 78 ? 27.454 44.130 158.588 1.00 44.82 77 ALA B N 1
ATOM 1747 C CA . ALA B 1 78 ? 26.665 42.906 158.411 1.00 44.50 77 ALA B CA 1
ATOM 1748 C C . ALA B 1 78 ? 27.344 41.840 157.548 1.00 44.11 77 ALA B C 1
ATOM 1749 O O . ALA B 1 78 ? 28.021 42.176 156.584 1.00 44.29 77 ALA B O 1
ATOM 1751 N N . ASP B 1 79 ? 27.185 40.573 157.943 1.00 43.84 78 ASP B N 1
ATOM 1752 C CA . ASP B 1 79 ? 27.637 39.404 157.181 1.00 44.11 78 ASP B CA 1
ATOM 1753 C C . ASP B 1 79 ? 26.338 38.644 156.920 1.00 43.73 78 ASP B C 1
ATOM 1754 O O . ASP B 1 79 ? 25.776 38.052 157.839 1.00 42.99 78 ASP B O 1
ATOM 1759 N N . LEU B 1 80 ? 25.870 38.688 155.673 1.00 44.40 79 LEU B N 1
ATOM 1760 C CA . LEU B 1 80 ? 24.586 38.110 155.277 1.00 45.32 79 LEU B CA 1
ATOM 1761 C C . LEU B 1 80 ? 24.731 36.865 154.419 1.00 45.60 79 LEU B C 1
ATOM 1762 O O . LEU B 1 80 ? 25.530 36.863 153.488 1.00 45.57 79 LEU B O 1
ATOM 1767 N N . ASP B 1 81 ? 23.970 35.819 154.751 1.00 46.40 80 ASP B N 1
ATOM 1768 C CA . ASP B 1 81 ? 23.840 34.615 153.919 1.00 47.31 80 ASP B CA 1
ATOM 1769 C C . ASP B 1 81 ? 22.526 34.810 153.165 1.00 46.91 80 ASP B C 1
ATOM 1770 O O . ASP B 1 81 ? 21.544 35.299 153.738 1.00 46.62 80 ASP B O 1
ATOM 1775 N N . GLY B 1 82 ? 22.513 34.443 151.886 1.00 46.46 81 GLY B N 1
ATOM 1776 C CA . GLY B 1 82 ? 21.327 34.603 151.051 1.00 45.69 81 GLY B CA 1
ATOM 1777 C C . GLY B 1 82 ? 21.402 33.866 149.731 1.00 45.51 81 GLY B C 1
ATOM 1778 O O . GLY B 1 82 ? 22.132 32.881 149.608 1.00 45.32 81 GLY B O 1
ATOM 1779 N N . THR B 1 83 ? 20.651 34.365 148.750 1.00 45.83 82 THR B N 1
ATOM 1780 C CA . THR B 1 83 ? 20.555 33.765 147.418 1.00 46.23 82 THR B CA 1
ATOM 1781 C C . THR B 1 83 ? 20.776 34.835 146.343 1.00 46.62 82 THR B C 1
ATOM 1782 O O . THR B 1 83 ? 20.092 35.857 146.351 1.00 46.44 82 THR B O 1
ATOM 1786 N N . LEU B 1 84 ? 21.728 34.587 145.440 1.00 46.58 83 LEU B N 1
ATOM 1787 C CA . LEU B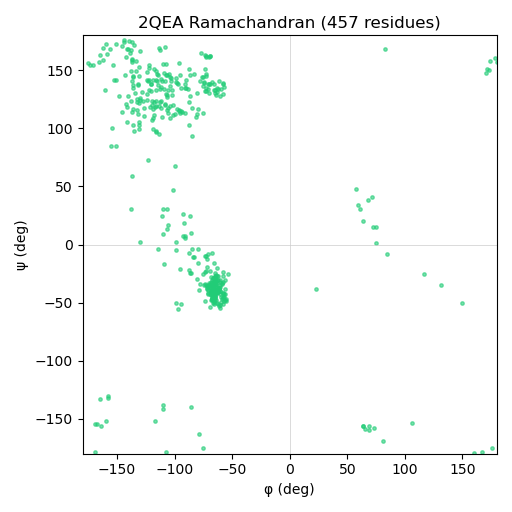 1 84 ? 22.039 35.477 144.319 1.00 46.38 83 LEU B CA 1
ATOM 1788 C C . LEU B 1 84 ? 21.451 34.853 143.056 1.00 46.46 83 LEU B C 1
ATOM 1789 O O . LEU B 1 84 ? 21.570 33.644 142.860 1.00 45.68 83 LEU B O 1
ATOM 1794 N N . GLU B 1 85 ? 20.817 35.675 142.217 1.00 47.31 84 GLU B N 1
ATOM 1795 C CA . GLU B 1 85 ? 20.215 35.218 140.952 1.00 48.27 84 GLU B CA 1
ATOM 1796 C C . GLU B 1 85 ? 20.140 36.330 139.910 1.00 49.26 84 GLU B C 1
ATOM 1797 O O . GLU B 1 85 ? 20.091 37.509 140.261 1.00 49.46 84 GLU B O 1
ATOM 1803 N N . ARG B 1 86 ? 20.117 35.935 138.638 1.00 50.32 85 ARG B N 1
ATOM 1804 C CA . ARG B 1 86 ? 19.983 36.867 137.518 1.00 51.39 85 ARG B CA 1
ATOM 1805 C C . ARG B 1 86 ? 18.495 37.215 137.400 1.00 50.72 85 ARG B C 1
ATOM 1806 O O . ARG B 1 86 ? 17.651 36.316 137.402 1.00 50.89 85 ARG B O 1
ATOM 1814 N N . SER B 1 87 ? 18.190 38.512 137.316 1.00 50.47 86 SER B N 1
ATOM 1815 C CA . SER B 1 87 ? 16.817 39.018 137.204 1.00 50.00 86 SER B CA 1
ATOM 1816 C C . SER B 1 87 ? 16.580 39.627 135.823 1.00 50.04 86 SER B C 1
ATOM 1817 O O . SER B 1 87 ? 17.422 40.375 135.326 1.00 50.46 86 SER B O 1
ATOM 1820 N N . THR B 1 88 ? 15.429 39.304 135.225 1.00 50.22 87 THR B N 1
ATOM 1821 C CA . THR B 1 88 ? 14.995 39.841 133.924 1.00 50.19 87 THR B CA 1
ATOM 1822 C C . THR B 1 88 ? 13.802 40.812 134.104 1.00 50.31 87 THR B C 1
ATOM 1823 O O . THR B 1 88 ? 12.976 40.970 133.199 1.00 50.16 87 THR B O 1
ATOM 1827 N N . ASP B 1 89 ? 13.755 41.489 135.256 1.00 50.63 88 ASP B N 1
ATOM 1828 C CA . ASP B 1 89 ? 12.680 42.414 135.616 1.00 51.17 88 ASP B CA 1
ATOM 1829 C C . ASP B 1 89 ? 12.985 43.798 135.026 1.00 51.91 88 ASP B C 1
ATOM 1830 O O . ASP B 1 89 ? 13.990 44.417 135.385 1.00 51.52 88 ASP B O 1
ATOM 1835 N N . ARG B 1 90 ? 12.110 44.267 134.132 1.00 52.93 89 ARG B N 1
ATOM 1836 C CA . ARG B 1 90 ? 12.242 45.585 133.483 1.00 53.66 89 ARG B CA 1
ATOM 1837 C C . ARG B 1 90 ? 12.067 46.756 134.459 1.00 52.94 89 ARG B C 1
ATOM 1838 O O . ARG B 1 90 ? 12.791 47.749 134.364 1.00 52.93 89 ARG B O 1
ATOM 1846 N N . GLU B 1 91 ? 11.104 46.629 135.377 1.00 52.62 90 GLU B N 1
ATOM 1847 C CA . GLU B 1 91 ? 10.771 47.688 136.352 1.00 52.40 90 GLU B CA 1
ATOM 1848 C C . GLU B 1 91 ? 11.902 47.931 137.352 1.00 51.50 90 GLU B C 1
ATOM 1849 O O . GLU B 1 91 ? 12.211 49.083 137.665 1.00 50.92 90 GLU B O 1
ATOM 1855 N N . ALA B 1 92 ? 12.501 46.845 137.848 1.00 50.90 91 ALA B N 1
ATOM 1856 C CA . ALA B 1 92 ? 13.643 46.910 138.774 1.00 50.45 91 ALA B CA 1
ATOM 1857 C C . ALA B 1 92 ? 14.876 47.499 138.079 1.00 50.07 91 ALA B C 1
ATOM 1858 O O . ALA B 1 92 ? 15.553 48.358 138.648 1.00 49.91 91 ALA B O 1
ATOM 1860 N N . LEU B 1 93 ? 15.146 47.034 136.853 1.00 49.57 92 LEU B N 1
ATOM 1861 C CA . LEU B 1 93 ? 16.258 47.532 136.026 1.00 49.52 92 LEU B CA 1
ATOM 1862 C C . LEU B 1 93 ? 16.176 49.049 135.836 1.00 49.55 92 LEU B C 1
ATOM 1863 O O . LEU B 1 93 ? 17.164 49.743 136.048 1.00 49.02 92 LEU B O 1
ATOM 1868 N N . ASP B 1 94 ? 14.991 49.540 135.463 1.00 49.93 93 ASP B N 1
ATOM 1869 C CA . ASP B 1 94 ? 14.744 50.980 135.256 1.00 50.49 93 ASP B CA 1
ATOM 1870 C C . ASP B 1 94 ? 14.832 51.801 136.555 1.00 50.51 93 ASP B C 1
ATOM 1871 O O . ASP B 1 94 ? 15.335 52.926 136.535 1.00 50.54 93 ASP B O 1
ATOM 1876 N N . GLU B 1 95 ? 14.347 51.231 137.660 1.00 50.89 94 GLU B N 1
ATOM 1877 C CA . GLU B 1 95 ? 14.348 51.879 138.983 1.00 51.08 94 GLU B CA 1
ATOM 1878 C C . GLU B 1 95 ? 15.761 52.106 139.535 1.00 50.64 94 GLU B C 1
ATOM 1879 O O . GLU B 1 95 ? 16.074 53.210 139.984 1.00 50.90 94 GLU B O 1
ATOM 1885 N N . PHE B 1 96 ? 16.598 51.067 139.487 1.00 50.33 95 PHE B N 1
ATOM 1886 C CA . PHE B 1 96 ? 17.978 51.117 140.019 1.00 50.17 95 PHE B CA 1
ATOM 1887 C C . PHE B 1 96 ? 19.074 51.549 139.019 1.00 50.02 95 PHE B C 1
ATOM 1888 O O . PHE B 1 96 ? 20.262 51.518 139.364 1.00 50.36 95 PHE B O 1
ATOM 1896 N N . TRP B 1 97 ? 18.684 51.958 137.805 1.00 49.18 96 TRP B N 1
ATOM 1897 C CA . TRP B 1 97 ? 19.630 52.473 136.803 1.00 48.43 96 TRP B CA 1
ATOM 1898 C C . TRP B 1 97 ? 19.998 53.900 137.221 1.00 48.00 96 TRP B C 1
ATOM 1899 O O . TRP B 1 97 ? 19.146 54.630 137.740 1.00 48.71 96 TRP B O 1
ATOM 1910 N N . SER B 1 98 ? 21.255 54.286 136.996 1.00 47.11 97 SER B N 1
ATOM 1911 C CA . SER B 1 98 ? 21.769 55.601 137.411 1.00 46.46 97 SER B CA 1
ATOM 1912 C C . SER B 1 98 ? 22.779 56.212 136.433 1.00 45.81 97 SER B C 1
ATOM 1913 O O . SER B 1 98 ? 23.174 55.578 135.448 1.00 45.78 97 SER B O 1
ATOM 1916 N N . PHE B 1 99 ? 23.167 57.457 136.723 1.00 44.77 98 PHE B N 1
ATOM 1917 C CA . PHE B 1 99 ? 24.177 58.198 135.951 1.00 44.15 98 PHE B CA 1
ATOM 1918 C C . PHE B 1 99 ? 25.559 57.514 136.016 1.00 44.14 98 PHE B C 1
ATOM 1919 O O . PHE B 1 99 ? 26.322 57.576 135.048 1.00 44.47 98 PHE B O 1
ATOM 1927 N N . VAL B 1 100 ? 25.864 56.872 137.149 1.00 44.05 99 VAL B N 1
ATOM 1928 C CA . VAL B 1 100 ? 27.109 56.109 137.336 1.00 44.10 99 VAL B CA 1
ATOM 1929 C C . VAL B 1 100 ? 27.109 54.850 136.454 1.00 44.62 99 VAL B C 1
ATOM 1930 O O . VAL B 1 100 ? 28.127 54.543 135.832 1.00 44.72 99 VAL B O 1
ATOM 1934 N N . ALA B 1 101 ? 25.976 54.140 136.409 1.00 45.23 100 ALA B N 1
ATOM 1935 C CA . ALA B 1 101 ? 25.820 52.930 135.575 1.00 45.33 100 ALA B CA 1
ATOM 1936 C C . ALA B 1 101 ? 26.004 53.200 134.072 1.00 45.84 100 ALA B C 1
ATOM 1937 O O . ALA B 1 101 ? 26.558 52.352 133.372 1.00 45.74 100 ALA B O 1
ATOM 1939 N N . ASP B 1 102 ? 25.537 54.362 133.590 1.00 46.35 101 ASP B N 1
ATOM 1940 C CA . ASP B 1 102 ? 25.728 54.779 132.173 1.00 46.97 101 ASP B CA 1
ATOM 1941 C C . ASP B 1 102 ? 27.196 54.963 131.769 1.00 47.12 101 ASP B C 1
ATOM 1942 O O . ASP B 1 102 ? 27.526 54.786 130.593 1.00 47.36 101 ASP B O 1
ATOM 1947 N N . ALA B 1 103 ? 28.048 55.357 132.720 1.00 47.13 102 ALA B N 1
ATOM 1948 C CA . ALA B 1 103 ? 29.488 55.522 132.471 1.00 47.35 102 ALA B CA 1
ATOM 1949 C C . ALA B 1 103 ? 30.151 54.191 132.093 1.00 47.64 102 ALA B C 1
ATOM 1950 O O . ALA B 1 103 ? 30.976 54.154 131.178 1.00 47.86 102 ALA B O 1
ATOM 1952 N N . TRP B 1 104 ? 29.762 53.113 132.779 1.00 48.27 103 TRP B N 1
ATOM 1953 C CA . TRP B 1 104 ? 30.293 51.761 132.521 1.00 49.20 103 TRP B CA 1
ATOM 1954 C C . TRP B 1 104 ? 29.656 51.083 131.300 1.00 49.59 103 TRP B C 1
ATOM 1955 O O . TRP B 1 104 ? 30.358 50.405 130.552 1.00 50.17 103 TRP B O 1
ATOM 1966 N N . PHE B 1 105 ? 28.345 51.271 131.115 1.00 50.06 104 PHE B N 1
ATOM 1967 C CA . PHE B 1 105 ? 27.580 50.685 130.002 1.00 50.58 104 PHE B CA 1
ATOM 1968 C C . PHE B 1 105 ? 27.070 51.779 129.058 1.00 51.61 104 PHE B C 1
ATOM 1969 O O . PHE B 1 105 ? 26.018 52.384 129.295 1.00 51.79 104 PHE B O 1
ATOM 1977 N N . ASP B 1 106 ? 27.836 52.026 127.993 1.00 52.63 105 ASP B N 1
ATOM 1978 C CA . ASP B 1 106 ? 27.507 53.058 126.981 1.00 53.52 105 ASP B CA 1
ATOM 1979 C C . ASP B 1 106 ? 26.208 52.843 126.175 1.00 53.47 105 ASP B C 1
ATOM 1980 O O . ASP B 1 106 ? 25.681 53.808 125.606 1.00 53.62 105 ASP B O 1
ATOM 1985 N N . GLY B 1 107 ? 25.700 51.606 126.132 1.00 53.13 106 GLY B N 1
ATOM 1986 C CA . GLY B 1 107 ? 24.443 51.278 125.445 1.00 53.12 106 GLY B CA 1
ATOM 1987 C C . GLY B 1 107 ? 23.149 51.459 126.240 1.00 53.15 106 GLY B C 1
ATOM 1988 O O . GLY B 1 107 ? 22.092 51.025 125.776 1.00 52.83 106 GLY B O 1
ATOM 1989 N N . GLY B 1 108 ? 23.216 52.083 127.421 1.00 53.52 107 GLY B N 1
ATOM 1990 C CA . GLY B 1 108 ? 22.042 52.307 128.274 1.00 53.75 107 GLY B CA 1
ATOM 1991 C C . GLY B 1 108 ? 21.663 51.089 129.102 1.00 53.92 107 GLY B C 1
ATOM 1992 O O . GLY B 1 108 ? 22.431 50.127 129.190 1.00 53.53 107 GLY B O 1
ATOM 1993 N N . GLN B 1 109 ? 20.485 51.149 129.729 1.00 54.42 108 GLN B N 1
ATOM 1994 C CA . GLN B 1 109 ? 19.972 50.038 130.569 1.00 54.86 108 GLN B CA 1
ATOM 1995 C C . GLN B 1 109 ? 19.676 48.742 129.804 1.00 54.94 108 GLN B C 1
ATOM 1996 O O . GLN B 1 109 ? 19.772 47.655 130.385 1.00 54.33 108 GLN B O 1
ATOM 2002 N N . HIS B 1 110 ? 19.336 48.863 128.515 1.00 55.39 109 HIS B N 1
ATOM 2003 C CA . HIS B 1 110 ? 19.073 47.706 127.637 1.00 55.69 109 HIS B CA 1
ATOM 2004 C C . HIS B 1 110 ? 20.322 47.211 126.859 1.00 55.49 109 HIS B C 1
ATOM 2005 O O . HIS B 1 110 ? 20.183 46.478 125.879 1.00 55.46 109 HIS B O 1
ATOM 2012 N N . ASP B 1 111 ? 21.527 47.591 127.311 1.00 55.22 110 ASP B N 1
ATOM 2013 C CA . ASP B 1 111 ? 22.808 47.153 126.718 1.00 55.17 110 ASP B CA 1
ATOM 2014 C C . ASP B 1 111 ? 22.896 45.619 126.893 1.00 54.98 110 ASP B C 1
ATOM 2015 O O . ASP B 1 111 ? 22.570 45.124 127.976 1.00 55.07 110 ASP B O 1
ATOM 2020 N N . PRO B 1 112 ? 23.296 44.864 125.834 1.00 54.97 111 PRO B N 1
ATOM 2021 C CA . PRO B 1 112 ? 23.382 43.394 125.958 1.00 54.63 111 PRO B CA 1
ATOM 2022 C C . PRO B 1 112 ? 24.324 42.895 127.064 1.00 54.05 111 PRO B C 1
ATOM 2023 O O . PRO B 1 112 ? 24.041 41.861 127.660 1.00 54.05 111 PRO B O 1
ATOM 2027 N N . ASP B 1 113 ? 25.405 43.632 127.334 1.00 53.56 112 ASP B N 1
ATOM 2028 C CA . ASP B 1 113 ? 26.348 43.288 128.410 1.00 52.97 112 ASP B CA 1
ATOM 2029 C C . ASP B 1 113 ? 25.793 43.517 129.829 1.00 52.61 112 ASP B C 1
ATOM 2030 O O . ASP B 1 113 ? 26.342 42.948 130.773 1.00 52.91 112 ASP B O 1
ATOM 2035 N N . VAL B 1 114 ? 24.738 44.333 129.989 1.00 51.75 113 VAL B N 1
ATOM 2036 C CA . VAL B 1 114 ? 24.141 44.603 131.318 1.00 51.34 113 VAL B CA 1
ATOM 2037 C C . VAL B 1 114 ? 23.465 43.351 131.895 1.00 50.69 113 VAL B C 1
ATOM 2038 O O . VAL B 1 114 ? 22.822 42.597 131.165 1.00 50.86 113 VAL B O 1
ATOM 2042 N N . CYS B 1 115 ? 23.643 43.155 133.203 1.00 50.32 114 CYS B N 1
ATOM 2043 C CA . CYS B 1 115 ? 23.087 42.030 133.952 1.00 49.39 114 CYS B CA 1
ATOM 2044 C C . CYS B 1 115 ? 22.620 42.514 135.331 1.00 48.27 114 CYS B C 1
ATOM 2045 O O . CYS B 1 115 ? 23.440 43.001 136.117 1.00 48.37 114 CYS B O 1
ATOM 2048 N N . LEU B 1 116 ? 21.319 42.385 135.608 1.00 46.69 115 LEU B N 1
ATOM 2049 C CA . LEU B 1 116 ? 20.736 42.770 136.898 1.00 45.77 115 LEU B CA 1
ATOM 2050 C C . LEU B 1 116 ? 20.750 41.552 137.830 1.00 45.76 115 LEU B C 1
ATOM 2051 O O . LEU B 1 116 ? 20.050 40.566 137.567 1.00 45.58 115 LEU B O 1
ATOM 2056 N N . LEU B 1 117 ? 21.558 41.626 138.895 1.00 45.11 116 LEU B N 1
ATOM 2057 C CA . LEU B 1 117 ? 21.637 40.578 139.924 1.00 44.95 116 LEU B CA 1
ATOM 2058 C C . LEU B 1 117 ? 20.707 40.952 141.083 1.00 44.93 116 LEU B C 1
ATOM 2059 O O . LEU B 1 117 ? 20.543 42.138 141.390 1.00 44.83 116 LEU B O 1
ATOM 2064 N N . LYS B 1 118 ? 20.106 39.936 141.709 1.00 44.92 117 LYS B N 1
ATOM 2065 C CA . LYS B 1 118 ? 19.191 40.100 142.848 1.00 44.57 117 LYS B CA 1
ATOM 2066 C C . LYS B 1 118 ? 19.671 39.215 143.997 1.00 44.81 117 LYS B C 1
ATOM 2067 O O . LYS B 1 118 ? 19.705 37.989 143.853 1.00 44.70 117 LYS B O 1
ATOM 2073 N N . PHE B 1 119 ? 20.037 39.848 145.117 1.00 44.71 118 PHE B N 1
ATOM 2074 C CA . PHE B 1 119 ? 20.472 39.158 146.332 1.00 44.40 118 PHE B CA 1
ATOM 2075 C C . PHE B 1 119 ? 19.347 39.238 147.367 1.00 44.04 118 PHE B C 1
ATOM 2076 O O . PHE B 1 119 ? 19.034 40.332 147.854 1.00 44.11 118 PHE B O 1
ATOM 2084 N N . THR B 1 120 ? 18.747 38.088 147.688 1.00 43.40 119 THR B N 1
ATOM 2085 C CA . THR B 1 120 ? 17.695 37.989 148.705 1.00 42.52 119 THR B CA 1
ATOM 2086 C C . THR B 1 120 ? 18.366 37.475 149.987 1.00 42.90 119 THR B C 1
ATOM 2087 O O . THR B 1 120 ? 18.831 36.333 149.994 1.00 42.70 119 THR B O 1
ATOM 2091 N N . PRO B 1 121 ? 18.459 38.313 151.055 1.00 43.07 120 PRO B N 1
ATOM 2092 C CA . PRO B 1 121 ? 19.073 37.820 152.295 1.00 43.00 120 PRO B CA 1
ATOM 2093 C C . PRO B 1 121 ? 18.198 36.799 153.031 1.00 43.30 120 PRO B C 1
ATOM 2094 O O . PRO B 1 121 ? 16.979 36.977 153.107 1.00 42.70 120 PRO B O 1
ATOM 2098 N N . ALA B 1 122 ? 18.836 35.747 153.547 1.00 44.05 121 ALA B N 1
ATOM 2099 C CA . ALA B 1 122 ? 18.180 34.678 154.313 1.00 44.69 121 ALA B CA 1
ATOM 2100 C C . ALA B 1 122 ? 18.347 34.971 155.799 1.00 45.62 121 ALA B C 1
ATOM 2101 O O . ALA B 1 122 ? 17.366 35.022 156.548 1.00 44.96 121 ALA B O 1
ATOM 2103 N N . SER B 1 123 ? 19.606 35.138 156.207 1.00 46.99 122 SER B N 1
ATOM 2104 C CA . SER B 1 123 ? 19.975 35.457 157.587 1.00 48.09 122 SER B CA 1
ATOM 2105 C C . SER B 1 123 ? 21.333 36.154 157.644 1.00 48.99 122 SER B C 1
ATOM 2106 O O . SER B 1 123 ? 22.062 36.193 156.648 1.00 49.24 122 SER B O 1
ATOM 2109 N N . GLY B 1 124 ? 21.660 36.711 158.807 1.00 49.65 123 GLY B N 1
ATOM 2110 C CA . GLY B 1 124 ? 22.938 37.392 158.986 1.00 50.15 123 GLY B CA 1
ATOM 2111 C C . GLY B 1 124 ? 23.172 37.980 160.362 1.00 50.28 123 GLY B C 1
ATOM 2112 O O . GLY B 1 124 ? 22.215 38.242 161.098 1.00 50.60 123 GLY B O 1
ATOM 2113 N N . GLU B 1 125 ? 24.451 38.177 160.696 1.00 49.92 124 GLU B N 1
ATOM 2114 C CA . GLU B 1 125 ? 24.865 38.765 161.970 1.00 50.72 124 GLU B CA 1
ATOM 2115 C C . GLU B 1 125 ? 25.123 40.241 161.690 1.00 50.50 124 GLU B C 1
ATOM 2116 O O . GLU B 1 125 ? 26.021 40.569 160.910 1.00 50.13 124 GLU B O 1
ATOM 2122 N N . ILE B 1 126 ? 24.331 41.110 162.328 1.00 50.42 125 ILE B N 1
ATOM 2123 C CA . ILE B 1 126 ? 24.341 42.558 162.086 1.00 50.59 125 ILE B CA 1
ATOM 2124 C C . ILE B 1 126 ? 24.683 43.378 163.335 1.00 50.08 125 ILE B C 1
ATOM 2125 O O . ILE B 1 126 ? 24.208 43.060 164.423 1.00 49.89 125 ILE B O 1
ATOM 2130 N N . SER B 1 127 ? 25.511 44.414 163.157 1.00 49.99 126 SER B N 1
ATOM 2131 C CA . SER B 1 127 ? 25.845 45.406 164.202 1.00 49.72 126 SER B CA 1
ATOM 2132 C C . SER B 1 127 ? 25.448 46.783 163.662 1.00 49.22 126 SER B C 1
ATOM 2133 O O . SER B 1 127 ? 25.772 47.114 162.513 1.00 48.37 126 SER B O 1
ATOM 2136 N N . ILE B 1 128 ? 24.752 47.568 164.486 1.00 49.46 127 ILE B N 1
ATOM 2137 C CA . ILE B 1 128 ? 24.264 48.906 164.121 1.00 50.17 127 ILE B CA 1
ATOM 2138 C C . ILE B 1 128 ? 24.712 49.914 165.190 1.00 50.74 127 ILE B C 1
ATOM 2139 O O . ILE B 1 128 ? 24.397 49.727 166.363 1.00 50.87 127 ILE B O 1
ATOM 2144 N N . THR B 1 129 ? 25.430 50.965 164.775 1.00 51.16 128 THR B N 1
ATOM 2145 C CA . THR B 1 129 ? 25.972 51.994 165.683 1.00 51.81 128 THR B CA 1
ATOM 2146 C C . THR B 1 129 ? 24.954 53.108 165.998 1.00 52.90 128 THR B C 1
ATOM 2147 O O . THR B 1 129 ? 24.862 54.101 165.268 1.00 54.68 128 THR B O 1
ATOM 2151 N N . GLU B 1 130 ? 24.220 52.951 167.101 1.00 53.15 129 GLU B N 1
ATOM 2152 C CA . GLU B 1 130 ? 23.210 53.933 167.531 1.00 53.11 129 GLU B CA 1
ATOM 2153 C C . GLU B 1 130 ? 23.890 55.206 168.035 1.00 52.38 129 GLU B C 1
ATOM 2154 O O . GLU B 1 130 ? 24.853 55.134 168.799 1.00 52.99 129 GLU B O 1
ATOM 2160 N N . GLY B 1 131 ? 23.389 56.360 167.592 1.00 51.63 130 GLY B N 1
ATOM 2161 C CA . GLY B 1 131 ? 23.977 57.662 167.920 1.00 50.71 130 GLY B CA 1
ATOM 2162 C C . GLY B 1 131 ? 25.147 57.975 166.996 1.00 49.96 130 GLY B C 1
ATOM 2163 O O . GLY B 1 131 ? 25.620 57.104 166.250 1.00 50.42 130 GLY B O 1
ATOM 2164 N N . GLY B 1 132 ? 25.605 59.224 167.040 1.00 48.64 131 GLY B N 1
ATOM 2165 C CA . GLY B 1 132 ? 26.731 59.692 166.220 1.00 47.50 131 GLY B CA 1
ATOM 2166 C C . GLY B 1 132 ? 27.948 59.953 167.083 1.00 46.05 131 GLY B C 1
ATOM 2167 O O . GLY B 1 132 ? 28.225 59.196 168.020 1.00 45.63 131 GLY B O 1
ATOM 2168 N N . GLY B 1 133 ? 28.677 61.020 166.754 1.00 44.67 132 GLY B N 1
ATOM 2169 C CA . GLY B 1 133 ? 29.844 61.453 167.521 1.00 43.66 132 GLY B CA 1
ATOM 2170 C C . GLY B 1 133 ? 29.503 61.994 168.903 1.00 42.87 132 GLY B C 1
ATOM 2171 O O . GLY B 1 133 ? 30.339 61.913 169.810 1.00 42.28 132 GLY B O 1
ATOM 2172 N N . ALA B 1 134 ? 28.292 62.550 169.061 1.00 42.40 133 ALA B N 1
ATOM 2173 C CA . ALA B 1 134 ? 27.812 63.085 170.349 1.00 42.34 133 ALA B CA 1
ATOM 2174 C C . ALA B 1 134 ? 27.663 61.981 171.399 1.00 42.58 133 ALA B C 1
ATOM 2175 O O . ALA B 1 134 ? 28.130 62.147 172.528 1.00 42.75 133 ALA B O 1
ATOM 2177 N N . ARG B 1 135 ? 27.029 60.865 171.023 1.00 42.92 134 ARG B N 1
ATOM 2178 C CA . ARG B 1 135 ? 26.887 59.706 171.924 1.00 43.43 134 ARG B CA 1
ATOM 2179 C C . ARG B 1 135 ? 28.243 59.044 172.181 1.00 41.95 134 ARG B C 1
ATOM 2180 O O . ARG B 1 135 ? 28.511 58.636 173.309 1.00 42.13 134 ARG B O 1
ATOM 2188 N N . PHE B 1 136 ? 29.070 58.928 171.139 1.00 41.11 135 PHE B N 1
ATOM 2189 C CA . PHE B 1 136 ? 30.439 58.381 171.251 1.00 40.99 135 PHE B CA 1
ATOM 2190 C C . PHE B 1 136 ? 31.256 59.147 172.306 1.00 40.15 135 PHE B C 1
ATOM 2191 O O . PHE B 1 136 ? 31.907 58.529 173.149 1.00 39.71 135 PHE B O 1
ATOM 2199 N N . LEU B 1 137 ? 31.191 60.482 172.247 1.00 39.67 136 LEU B N 1
ATOM 2200 C CA . LEU B 1 137 ? 31.854 61.376 173.213 1.00 39.14 136 LEU B CA 1
ATOM 2201 C C . LEU B 1 137 ? 31.319 61.177 174.638 1.00 38.82 136 LEU B C 1
ATOM 2202 O O . LEU B 1 137 ? 32.101 61.184 175.594 1.00 39.38 136 LEU B O 1
ATOM 2207 N N . TYR B 1 138 ? 30.000 61.007 174.764 1.00 38.05 137 TYR B N 1
ATOM 2208 C CA . TYR B 1 138 ? 29.346 60.764 176.061 1.00 37.47 137 TYR B CA 1
ATOM 2209 C C . TYR B 1 138 ? 29.720 59.399 176.647 1.00 37.71 137 TYR B C 1
ATOM 2210 O O . TYR B 1 138 ? 30.037 59.313 177.837 1.00 37.46 137 TYR B O 1
ATOM 2219 N N . GLU B 1 139 ? 29.656 58.353 175.818 1.00 37.89 138 GLU B N 1
ATOM 2220 C CA . GLU B 1 139 ? 29.996 56.981 176.242 1.00 38.92 138 GLU B CA 1
ATOM 2221 C C . GLU B 1 139 ? 31.445 56.821 176.733 1.00 39.33 138 GLU B C 1
ATOM 2222 O O . GLU B 1 139 ? 31.694 56.032 177.649 1.00 39.76 138 GLU B O 1
ATOM 2228 N N . ILE B 1 140 ? 32.379 57.561 176.126 1.00 39.51 139 ILE B N 1
ATOM 2229 C CA . ILE B 1 140 ? 33.791 57.574 176.559 1.00 39.86 139 ILE B CA 1
ATOM 2230 C C . ILE B 1 140 ? 33.936 58.302 177.902 1.00 39.37 139 ILE B C 1
ATOM 2231 O O . ILE B 1 140 ? 34.678 57.837 178.770 1.00 39.43 139 ILE B O 1
ATOM 2236 N N . ALA B 1 141 ? 33.238 59.431 178.055 1.00 39.44 140 ALA B N 1
ATOM 2237 C CA . ALA B 1 141 ? 33.208 60.182 179.326 1.00 39.37 140 ALA B CA 1
ATOM 2238 C C . ALA B 1 141 ? 32.555 59.335 180.432 1.00 39.61 140 ALA B C 1
ATOM 2239 O O . ALA B 1 141 ? 33.051 59.301 181.557 1.00 38.92 140 ALA B O 1
ATOM 2241 N N . LYS B 1 142 ? 31.457 58.654 180.084 1.00 40.69 141 LYS B N 1
ATOM 2242 C CA . LYS B 1 142 ? 30.739 57.737 180.989 1.00 41.51 141 LYS B CA 1
ATOM 2243 C C . LYS B 1 142 ? 31.613 56.551 181.421 1.00 41.49 141 LYS B C 1
ATOM 2244 O O . LYS B 1 142 ? 31.549 56.142 182.580 1.00 41.32 141 LYS B O 1
ATOM 2250 N N . ALA B 1 143 ? 32.404 56.010 180.485 1.00 42.08 142 ALA B N 1
ATOM 2251 C CA . ALA B 1 143 ? 33.315 54.870 180.740 1.00 42.55 142 ALA B CA 1
ATOM 2252 C C . ALA B 1 143 ? 34.309 55.119 181.878 1.00 43.28 142 ALA B C 1
ATOM 2253 O O . ALA B 1 143 ? 34.592 54.207 182.655 1.00 43.28 142 ALA B O 1
ATOM 2255 N N . HIS B 1 144 ? 34.826 56.346 181.966 1.00 44.57 143 HIS B N 1
ATOM 2256 C CA . HIS B 1 144 ? 35.738 56.743 183.049 1.00 46.21 143 HIS B CA 1
ATOM 2257 C C . HIS B 1 144 ? 34.982 57.034 184.355 1.00 46.30 143 HIS B C 1
ATOM 2258 O O . HIS B 1 144 ? 35.509 56.768 185.436 1.00 46.76 143 HIS B O 1
ATOM 2265 N N . LEU B 1 145 ? 33.764 57.576 184.252 1.00 46.31 144 LEU B N 1
ATOM 2266 C CA . LEU B 1 145 ? 32.908 57.845 185.424 1.00 46.40 144 LEU B CA 1
ATOM 2267 C C . LEU B 1 145 ? 32.345 56.565 186.067 1.00 46.65 144 LEU B C 1
ATOM 2268 O O . LEU B 1 145 ? 32.272 56.486 187.294 1.00 46.71 144 LEU B O 1
ATOM 2273 N N . THR B 1 146 ? 31.962 55.582 185.242 1.00 46.97 145 THR B N 1
ATOM 2274 C CA . THR B 1 146 ? 31.295 54.343 185.696 1.00 47.42 145 THR B CA 1
ATOM 2275 C C . THR B 1 146 ? 32.076 53.018 185.646 1.00 47.85 145 THR B C 1
ATOM 2276 O O . THR B 1 146 ? 31.653 52.057 186.294 1.00 47.72 145 THR B O 1
ATOM 2280 N N . ASP B 1 147 ? 33.180 52.962 184.890 1.00 48.47 146 ASP B N 1
ATOM 2281 C CA . ASP B 1 147 ? 33.953 51.712 184.648 1.00 48.87 146 ASP B CA 1
ATOM 2282 C C . ASP B 1 147 ? 33.113 50.612 183.945 1.00 49.56 146 ASP B C 1
ATOM 2283 O O . ASP B 1 147 ? 33.346 49.411 184.133 1.00 49.97 146 ASP B O 1
ATOM 2288 N N . GLU B 1 148 ? 32.155 51.054 183.124 1.00 49.78 147 GLU B N 1
ATOM 2289 C CA . GLU B 1 148 ? 31.279 50.192 182.335 1.00 50.17 147 GLU B CA 1
ATOM 2290 C C . GLU B 1 148 ? 31.751 50.303 180.898 1.00 50.52 147 GLU B C 1
ATOM 2291 O O . GLU B 1 148 ? 32.204 51.375 180.472 1.00 50.23 147 GLU B O 1
ATOM 2297 N N . THR B 1 149 ? 31.638 49.206 180.151 1.00 51.31 148 THR B N 1
ATOM 2298 C CA . THR B 1 149 ? 32.032 49.190 178.743 1.00 52.19 148 THR B CA 1
ATOM 2299 C C . THR B 1 149 ? 31.020 50.033 177.939 1.00 52.64 148 THR B C 1
ATOM 2300 O O . THR B 1 149 ? 29.820 49.963 178.231 1.00 52.04 148 THR B O 1
ATOM 2304 N N . PRO B 1 150 ? 31.494 50.867 176.978 1.00 53.75 149 PRO B N 1
ATOM 2305 C CA . PRO B 1 150 ? 30.590 51.669 176.142 1.00 54.67 149 PRO B CA 1
ATOM 2306 C C . PRO B 1 150 ? 29.562 50.848 175.358 1.00 55.90 149 PRO B C 1
ATOM 2307 O O . PRO B 1 150 ? 29.907 49.776 174.846 1.00 55.96 149 PRO B O 1
ATOM 2311 N N . ASP B 1 151 ? 28.324 51.344 175.298 1.00 56.98 150 ASP B N 1
ATOM 2312 C CA . ASP B 1 151 ? 27.247 50.729 174.526 1.00 57.74 150 ASP B CA 1
ATOM 2313 C C . ASP B 1 151 ? 27.014 51.645 173.319 1.00 58.68 150 ASP B C 1
ATOM 2314 O O . ASP B 1 151 ? 26.267 52.631 173.406 1.00 59.14 150 ASP B O 1
ATOM 2327 N N . GLY B 1 153 ? 25.683 50.601 170.440 1.00 58.61 152 GLY B N 1
ATOM 2328 C CA . GLY B 1 153 ? 24.500 50.160 169.700 1.00 58.17 152 GLY B CA 1
ATOM 2329 C C . GLY B 1 153 ? 24.087 48.722 169.936 1.00 57.77 152 GLY B C 1
ATOM 2330 O O . GLY B 1 153 ? 24.501 48.105 170.923 1.00 58.29 152 GLY B O 1
ATOM 2331 N N . GLU B 1 154 ? 23.257 48.207 169.024 1.00 57.43 153 GLU B N 1
ATOM 2332 C CA . GLU B 1 154 ? 22.749 46.831 169.079 1.00 56.71 153 GLU B CA 1
ATOM 2333 C C . GLU B 1 154 ? 23.579 45.897 168.206 1.00 55.14 153 GLU B C 1
ATOM 2334 O O . GLU B 1 154 ? 24.229 46.328 167.247 1.00 54.15 153 GLU B O 1
ATOM 2340 N N . GLN B 1 155 ? 23.533 44.615 168.565 1.00 54.32 154 GLN B N 1
ATOM 2341 C CA . GLN B 1 155 ? 24.214 43.540 167.846 1.00 53.55 154 GLN B CA 1
ATOM 2342 C C . GLN B 1 155 ? 23.373 42.274 167.998 1.00 52.37 154 GLN B C 1
ATOM 2343 O O . GLN B 1 155 ? 23.030 41.899 169.123 1.00 53.13 154 GLN B O 1
ATOM 2349 N N . ALA B 1 156 ? 23.048 41.627 166.878 1.00 50.92 155 ALA B N 1
ATOM 2350 C CA . ALA B 1 156 ? 22.257 40.388 166.889 1.00 49.82 155 ALA B CA 1
ATOM 2351 C C . ALA B 1 156 ? 22.311 39.627 165.565 1.00 49.00 155 ALA B C 1
ATOM 2352 O O . ALA B 1 156 ? 22.706 40.181 164.531 1.00 48.91 155 ALA B O 1
ATOM 2354 N N . THR B 1 157 ? 21.924 38.352 165.630 1.00 48.00 156 THR B N 1
ATOM 2355 C CA . THR B 1 157 ? 21.828 37.471 164.468 1.00 47.18 156 THR B CA 1
ATOM 2356 C C . THR B 1 157 ? 20.337 37.418 164.119 1.00 46.64 156 THR B C 1
ATOM 2357 O O . THR B 1 157 ? 19.520 37.005 164.942 1.00 46.39 156 THR B O 1
ATOM 2361 N N . VAL B 1 158 ? 20.007 37.852 162.902 1.00 46.62 157 VAL B N 1
ATOM 2362 C CA . VAL B 1 158 ? 18.630 37.988 162.419 1.00 46.35 157 VAL B CA 1
ATOM 2363 C C . VAL B 1 158 ? 18.317 37.026 161.272 1.00 45.32 157 VAL B C 1
ATOM 2364 O O . VAL B 1 158 ? 19.194 36.720 160.463 1.00 44.64 157 VAL B O 1
ATOM 2368 N N . THR B 1 159 ? 17.066 36.556 161.235 1.00 44.31 158 THR B N 1
ATOM 2369 C CA . THR B 1 159 ? 16.529 35.732 160.156 1.00 43.68 158 THR B CA 1
ATOM 2370 C C . THR B 1 159 ? 15.561 36.647 159.403 1.00 43.86 158 THR B C 1
ATOM 2371 O O . THR B 1 159 ? 14.607 37.152 160.001 1.00 44.04 158 THR B O 1
ATOM 2375 N N . PHE B 1 160 ? 15.816 36.870 158.112 1.00 43.80 159 PHE B N 1
ATOM 2376 C CA . PHE B 1 160 ? 14.969 37.742 157.278 1.00 43.99 159 PHE B CA 1
ATOM 2377 C C . PHE B 1 160 ? 13.687 37.032 156.848 1.00 44.00 159 PHE B C 1
ATOM 2378 O O . PHE B 1 160 ? 13.653 35.815 156.651 1.00 43.96 159 PHE B O 1
ATOM 2392 N N . ALA C 1 3 ? 40.315 -3.318 140.853 1.00 64.48 2 ALA C N 1
ATOM 2393 C CA . ALA C 1 3 ? 40.626 -4.367 141.855 1.00 63.82 2 ALA C CA 1
ATOM 2394 C C . ALA C 1 3 ? 42.119 -4.743 141.922 1.00 63.20 2 ALA C C 1
ATOM 2395 O O . ALA C 1 3 ? 42.612 -5.122 142.989 1.00 62.74 2 ALA C O 1
ATOM 2397 N N . ASP C 1 4 ? 42.813 -4.647 140.785 1.00 62.66 3 ASP C N 1
ATOM 2398 C CA . ASP C 1 4 ? 44.256 -4.924 140.686 1.00 62.32 3 ASP C CA 1
ATOM 2399 C C . ASP C 1 4 ? 45.072 -3.871 141.459 1.00 61.02 3 ASP C C 1
ATOM 2400 O O . ASP C 1 4 ? 45.980 -4.224 142.219 1.00 60.52 3 ASP C O 1
ATOM 2405 N N . LEU C 1 5 ? 44.734 -2.594 141.256 1.00 59.53 4 LEU C N 1
ATOM 2406 C CA . LEU C 1 5 ? 45.394 -1.466 141.941 1.00 58.27 4 LEU C CA 1
ATOM 2407 C C . LEU C 1 5 ? 45.083 -1.440 143.450 1.00 56.72 4 LEU C C 1
ATOM 2408 O O . LEU C 1 5 ? 45.952 -1.082 144.248 1.00 56.43 4 LEU C O 1
ATOM 2413 N N . THR C 1 6 ? 43.851 -1.802 143.825 1.00 55.53 5 THR C N 1
ATOM 2414 C CA . THR C 1 6 ? 43.423 -1.875 145.238 1.00 54.30 5 THR C CA 1
ATOM 2415 C C . THR C 1 6 ? 44.197 -2.953 146.008 1.00 53.24 5 THR C C 1
ATOM 2416 O O . THR C 1 6 ? 44.576 -2.730 147.160 1.00 52.42 5 THR C O 1
ATOM 2420 N N . HIS C 1 7 ? 44.409 -4.110 145.369 1.00 52.50 6 HIS C N 1
ATOM 2421 C CA . HIS C 1 7 ? 45.200 -5.215 145.943 1.00 51.94 6 HIS C CA 1
ATOM 2422 C C . HIS C 1 7 ? 46.638 -4.752 146.217 1.00 51.53 6 HIS C C 1
ATOM 2423 O O . HIS C 1 7 ? 47.197 -5.069 147.272 1.00 51.09 6 HIS C O 1
ATOM 2430 N N . GLU C 1 8 ? 47.212 -4.001 145.269 1.00 51.18 7 GLU C N 1
ATOM 2431 C CA . GLU C 1 8 ? 48.556 -3.417 145.419 1.00 51.71 7 GLU C CA 1
ATOM 2432 C C . GLU C 1 8 ? 48.610 -2.359 146.523 1.00 50.98 7 GLU C C 1
ATOM 2433 O O . GLU C 1 8 ? 49.625 -2.261 147.206 1.00 51.53 7 GLU C O 1
ATOM 2439 N N . PHE C 1 9 ? 47.534 -1.581 146.697 1.00 50.07 8 PHE C N 1
ATOM 2440 C CA . PHE C 1 9 ? 47.464 -0.569 147.769 1.00 49.18 8 PHE C CA 1
ATOM 2441 C C . PHE C 1 9 ? 47.590 -1.214 149.161 1.00 48.68 8 PHE C C 1
ATOM 2442 O O . PHE C 1 9 ? 48.414 -0.777 149.968 1.00 48.83 8 PHE C O 1
ATOM 2450 N N . TRP C 1 10 ? 46.765 -2.230 149.425 1.00 47.96 9 TRP C N 1
ATOM 2451 C CA . TRP C 1 10 ? 46.786 -2.950 150.714 1.00 47.28 9 TRP C CA 1
ATOM 2452 C C . TRP C 1 10 ? 48.096 -3.698 150.964 1.00 48.11 9 TRP C C 1
ATOM 2453 O O . TRP C 1 10 ? 48.556 -3.764 152.108 1.00 48.62 9 TRP C O 1
ATOM 2464 N N . ASP C 1 11 ? 48.679 -4.252 149.897 1.00 48.95 10 ASP C N 1
ATOM 2465 C CA . ASP C 1 11 ? 49.949 -4.984 149.969 1.00 49.53 10 ASP C CA 1
ATOM 2466 C C . ASP C 1 11 ? 51.089 -4.058 150.409 1.00 49.74 10 ASP C C 1
ATOM 2467 O O . ASP C 1 11 ? 51.815 -4.379 151.352 1.00 50.27 10 ASP C O 1
ATOM 2472 N N . ARG C 1 12 ? 51.212 -2.907 149.751 1.00 49.84 11 ARG C N 1
ATOM 2473 C CA . ARG C 1 12 ? 52.269 -1.933 150.068 1.00 50.24 11 ARG C CA 1
ATOM 2474 C C . ARG C 1 12 ? 52.032 -1.119 151.349 1.00 50.57 11 ARG C C 1
ATOM 2475 O O . ARG C 1 12 ? 53.005 -0.653 151.953 1.00 50.57 11 ARG C O 1
ATOM 2483 N N . LEU C 1 13 ? 50.769 -0.955 151.761 1.00 50.33 12 LEU C N 1
ATOM 2484 C CA . LEU C 1 13 ? 50.424 -0.212 152.991 1.00 50.35 12 LEU C CA 1
ATOM 2485 C C . LEU C 1 13 ? 50.981 -0.837 154.286 1.00 50.88 12 LEU C C 1
ATOM 2486 O O . LEU C 1 13 ? 51.199 -0.109 155.254 1.00 51.28 12 LEU C O 1
ATOM 2491 N N . GLU C 1 14 ? 51.197 -2.158 154.304 1.00 51.23 13 GLU C N 1
ATOM 2492 C CA . GLU C 1 14 ? 51.778 -2.862 155.473 1.00 52.19 13 GLU C CA 1
ATOM 2493 C C . GLU C 1 14 ? 53.152 -2.342 155.895 1.00 52.19 13 GLU C C 1
ATOM 2494 O O . GLU C 1 14 ? 53.424 -2.212 157.094 1.00 52.60 13 GLU C O 1
ATOM 2500 N N . ASP C 1 15 ? 54.000 -2.067 154.903 1.00 51.83 14 ASP C N 1
ATOM 2501 C CA . ASP C 1 15 ? 55.358 -1.545 155.125 1.00 51.75 14 ASP C CA 1
ATOM 2502 C C . ASP C 1 15 ? 55.426 -0.012 155.284 1.00 50.39 14 ASP C C 1
ATOM 2503 O O . ASP C 1 15 ? 56.509 0.518 155.552 1.00 50.39 14 ASP C O 1
ATOM 2508 N N . VAL C 1 16 ? 54.298 0.691 155.122 1.00 49.30 15 VAL C N 1
ATOM 2509 C CA . VAL C 1 16 ? 54.241 2.149 155.292 1.00 48.60 15 VAL C CA 1
ATOM 2510 C C . VAL C 1 16 ? 54.280 2.454 156.793 1.00 48.72 15 VAL C C 1
ATOM 2511 O O . VAL C 1 16 ? 53.345 2.126 157.520 1.00 47.95 15 VAL C O 1
ATOM 2515 N N . ARG C 1 17 ? 55.373 3.076 157.233 1.00 49.51 16 ARG C N 1
ATOM 2516 C CA . ARG C 1 17 ? 55.596 3.407 158.644 1.00 51.15 16 ARG C CA 1
ATOM 2517 C C . ARG C 1 17 ? 54.751 4.580 159.163 1.00 50.15 16 ARG C C 1
ATOM 2518 O O . ARG C 1 17 ? 54.368 4.569 160.332 1.00 50.15 16 ARG C O 1
ATOM 2526 N N . SER C 1 18 ? 54.473 5.571 158.309 1.00 50.12 17 SER C N 1
ATOM 2527 C CA . SER C 1 18 ? 53.738 6.786 158.698 1.00 49.74 17 SER C CA 1
ATOM 2528 C C . SER C 1 18 ? 52.685 7.242 157.691 1.00 49.00 17 SER C C 1
ATOM 2529 O O . SER C 1 18 ? 52.743 6.911 156.511 1.00 49.38 17 SER C O 1
ATOM 2532 N N . GLY C 1 19 ? 51.738 8.032 158.189 1.00 48.08 18 GLY C N 1
ATOM 2533 C CA . GLY C 1 19 ? 50.662 8.604 157.383 1.00 47.57 18 GLY C CA 1
ATOM 2534 C C . GLY C 1 19 ? 49.970 9.737 158.125 1.00 47.34 18 GLY C C 1
ATOM 2535 O O . GLY C 1 19 ? 49.984 9.777 159.360 1.00 48.15 18 GLY C O 1
ATOM 2544 N N . LEU C 1 21 ? 46.719 11.466 159.286 1.00 44.91 20 LEU C N 1
ATOM 2545 C CA . LEU C 1 21 ? 45.318 11.175 159.615 1.00 44.36 20 LEU C CA 1
ATOM 2546 C C . LEU C 1 21 ? 44.606 12.367 160.246 1.00 44.78 20 LEU C C 1
ATOM 2547 O O . LEU C 1 21 ? 45.212 13.138 160.991 1.00 44.51 20 LEU C O 1
ATOM 2552 N N . GLY C 1 22 ? 43.306 12.481 159.968 1.00 45.26 21 GLY C N 1
ATOM 2553 C CA . GLY C 1 22 ? 42.472 13.545 160.530 1.00 45.20 21 GLY C CA 1
ATOM 2554 C C . GLY C 1 22 ? 40.981 13.383 160.277 1.00 45.41 21 GLY C C 1
ATOM 2555 O O . GLY C 1 22 ? 40.574 12.721 159.320 1.00 44.86 21 GLY C O 1
ATOM 2556 N N . ILE C 1 23 ? 40.176 13.976 161.159 1.00 46.63 22 ILE C N 1
ATOM 2557 C CA . ILE C 1 23 ? 38.713 13.987 161.040 1.00 47.11 22 ILE C CA 1
ATOM 2558 C C . ILE C 1 23 ? 38.368 15.217 160.196 1.00 48.05 22 ILE C C 1
ATOM 2559 O O . ILE C 1 23 ? 38.908 16.300 160.451 1.00 47.53 22 ILE C O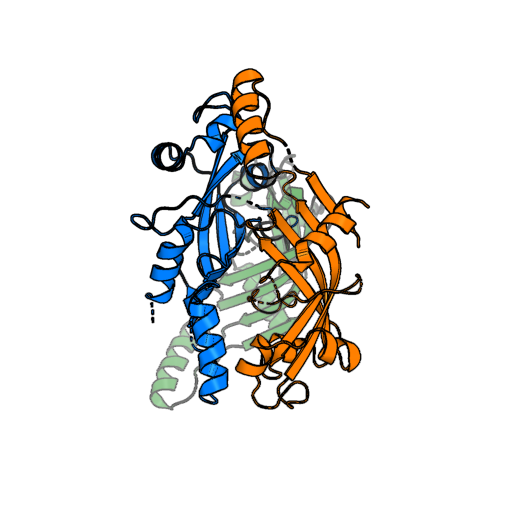 1
ATOM 2564 N N . LYS C 1 24 ? 37.487 15.052 159.202 1.00 49.54 23 LYS C N 1
ATOM 2565 C CA . LYS C 1 24 ? 37.089 16.160 158.303 1.00 51.36 23 LYS C CA 1
ATOM 2566 C C . LYS C 1 24 ? 36.429 17.319 159.062 1.00 51.58 23 LYS C C 1
ATOM 2567 O O . LYS C 1 24 ? 35.506 17.097 159.848 1.00 51.85 23 LYS C O 1
ATOM 2573 N N . GLY C 1 25 ? 36.937 18.535 158.842 1.00 52.21 24 GLY C N 1
ATOM 2574 C CA . GLY C 1 25 ? 36.443 19.748 159.500 1.00 52.67 24 GLY C CA 1
ATOM 2575 C C . GLY C 1 25 ? 36.992 20.068 160.890 1.00 53.31 24 GLY C C 1
ATOM 2576 O O . GLY C 1 25 ? 36.730 21.161 161.399 1.00 53.25 24 GLY C O 1
ATOM 2577 N N . GLN C 1 26 ? 37.750 19.146 161.497 1.00 54.21 25 GLN C N 1
ATOM 2578 C CA . GLN C 1 26 ? 38.311 19.318 162.845 1.00 55.37 25 GLN C CA 1
ATOM 2579 C C . GLN C 1 26 ? 39.840 19.335 162.810 1.00 55.12 25 GLN C C 1
ATOM 2580 O O . GLN C 1 26 ? 40.478 18.279 162.787 1.00 55.71 25 GLN C O 1
ATOM 2586 N N . GLY C 1 27 ? 40.416 20.538 162.787 1.00 54.78 26 GLY C N 1
ATOM 2587 C CA . GLY C 1 27 ? 41.869 20.721 162.799 1.00 54.32 26 GLY C CA 1
ATOM 2588 C C . GLY C 1 27 ? 42.582 20.270 161.535 1.00 53.71 26 GLY C C 1
ATOM 2589 O O . GLY C 1 27 ? 41.972 20.200 160.464 1.00 54.41 26 GLY C O 1
ATOM 2590 N N . ARG C 1 28 ? 43.872 19.958 161.681 1.00 52.35 27 ARG C N 1
ATOM 2591 C CA . ARG C 1 28 ? 44.742 19.504 160.583 1.00 51.79 27 ARG C CA 1
ATOM 2592 C C . ARG C 1 28 ? 45.181 18.056 160.729 1.00 50.05 27 ARG C C 1
ATOM 2593 O O . ARG C 1 28 ? 45.021 17.448 161.788 1.00 49.55 27 ARG C O 1
ATOM 2601 N N . LEU C 1 29 ? 45.741 17.524 159.642 1.00 49.05 28 LEU C N 1
ATOM 2602 C CA . LEU C 1 29 ? 46.230 16.146 159.599 1.00 47.95 28 LEU C CA 1
ATOM 2603 C C . LEU C 1 29 ? 47.516 16.044 160.421 1.00 47.10 28 LEU C C 1
ATOM 2604 O O . LEU C 1 29 ? 48.404 16.888 160.270 1.00 47.48 28 LEU C O 1
ATOM 2609 N N . ILE C 1 30 ? 47.590 15.032 161.292 1.00 46.40 29 ILE C N 1
ATOM 2610 C CA . ILE C 1 30 ? 48.756 14.778 162.161 1.00 45.99 29 ILE C CA 1
ATOM 2611 C C . ILE C 1 30 ? 49.371 13.410 161.818 1.00 46.04 29 ILE C C 1
ATOM 2612 O O . ILE C 1 30 ? 48.641 12.512 161.377 1.00 45.37 29 ILE C O 1
ATOM 2617 N N . PRO C 1 31 ? 50.700 13.240 162.025 1.00 45.95 30 PRO C N 1
ATOM 2618 C CA . PRO C 1 31 ? 51.332 11.951 161.721 1.00 46.31 30 PRO C CA 1
ATOM 2619 C C . PRO C 1 31 ? 50.910 10.821 162.675 1.00 46.39 30 PRO C C 1
ATOM 2620 O O . PRO C 1 31 ? 50.897 11.017 163.891 1.00 46.55 30 PRO C O 1
ATOM 2632 N N . SER C 1 33 ? 50.933 6.162 162.924 1.00 47.34 32 SER C N 1
ATOM 2633 C CA . SER C 1 33 ? 51.532 4.905 162.447 1.00 47.90 32 SER C CA 1
ATOM 2634 C C . SER C 1 33 ? 50.430 3.917 162.028 1.00 47.55 32 SER C C 1
ATOM 2635 O O . SER C 1 33 ? 49.772 3.341 162.906 1.00 46.95 32 SER C O 1
ATOM 2638 N N . PRO C 1 34 ? 50.218 3.712 160.699 1.00 47.59 33 PRO C N 1
ATOM 2639 C CA . PRO C 1 34 ? 49.165 2.780 160.270 1.00 47.69 33 PRO C CA 1
ATOM 2640 C C . PRO C 1 34 ? 49.559 1.309 160.454 1.00 47.87 33 PRO C C 1
ATOM 2641 O O . PRO C 1 34 ? 50.695 0.930 160.150 1.00 47.82 33 PRO C O 1
ATOM 2645 N N . GLN C 1 35 ? 48.616 0.515 160.964 1.00 48.21 34 GLN C N 1
ATOM 2646 C CA . GLN C 1 35 ? 48.786 -0.914 161.208 1.00 48.95 34 GLN C CA 1
ATOM 2647 C C . GLN C 1 35 ? 47.744 -1.642 160.364 1.00 50.02 34 GLN C C 1
ATOM 2648 O O . GLN C 1 35 ? 46.553 -1.343 160.476 1.00 50.12 34 GLN C O 1
ATOM 2654 N N . THR C 1 36 ? 48.189 -2.560 159.503 1.00 51.70 35 THR C N 1
ATOM 2655 C CA . THR C 1 36 ? 47.295 -3.335 158.624 1.00 53.35 35 THR C CA 1
ATOM 2656 C C . THR C 1 36 ? 47.744 -4.787 158.477 1.00 55.54 35 THR C C 1
ATOM 2657 O O . THR C 1 36 ? 48.849 -5.159 158.884 1.00 56.35 35 THR C O 1
ATOM 2661 N N . ASP C 1 37 ? 46.853 -5.590 157.900 1.00 58.14 36 ASP C N 1
ATOM 2662 C CA . ASP C 1 37 ? 47.089 -7.005 157.614 1.00 60.05 36 ASP C CA 1
ATOM 2663 C C . ASP C 1 37 ? 46.430 -7.283 156.251 1.00 61.33 36 ASP C C 1
ATOM 2664 O O . ASP C 1 37 ? 45.202 -7.343 156.166 1.00 61.75 36 ASP C O 1
ATOM 2669 N N . ASP C 1 38 ? 47.245 -7.424 155.197 1.00 62.25 37 ASP C N 1
ATOM 2670 C CA . ASP C 1 38 ? 46.738 -7.565 153.808 1.00 62.75 37 ASP C CA 1
ATOM 2671 C C . ASP C 1 38 ? 45.936 -8.836 153.461 1.00 63.51 37 ASP C C 1
ATOM 2672 O O . ASP C 1 38 ? 45.289 -8.851 152.406 1.00 64.25 37 ASP C O 1
ATOM 2677 N N . ASP C 1 39 ? 45.999 -9.886 154.298 1.00 63.53 38 ASP C N 1
ATOM 2678 C CA . ASP C 1 39 ? 45.147 -11.090 154.110 1.00 63.58 38 ASP C CA 1
ATOM 2679 C C . ASP C 1 39 ? 43.764 -10.944 154.813 1.00 63.64 38 ASP C C 1
ATOM 2680 O O . ASP C 1 39 ? 42.901 -11.813 154.656 1.00 64.26 38 ASP C O 1
ATOM 2685 N N . ALA C 1 40 ? 43.587 -9.863 155.590 1.00 63.24 39 ALA C N 1
ATOM 2686 C CA . ALA C 1 40 ? 42.307 -9.485 156.217 1.00 62.90 39 ALA C CA 1
ATOM 2687 C C . ALA C 1 40 ? 42.102 -7.952 156.063 1.00 62.69 39 ALA C C 1
ATOM 2688 O O . ALA C 1 40 ? 41.938 -7.239 157.066 1.00 62.98 39 ALA C O 1
ATOM 2690 N N . PRO C 1 41 ? 42.072 -7.445 154.799 1.00 61.76 40 PRO C N 1
ATOM 2691 C CA . PRO C 1 41 ? 42.014 -5.997 154.539 1.00 61.03 40 PRO C CA 1
ATOM 2692 C C . PRO C 1 41 ? 40.639 -5.347 154.778 1.00 59.09 40 PRO C C 1
ATOM 2693 O O . PRO C 1 41 ? 39.712 -6.005 155.266 1.00 59.17 40 PRO C O 1
ATOM 2697 N N . GLY C 1 42 ? 40.541 -4.055 154.454 1.00 56.78 41 GLY C N 1
ATOM 2698 C CA . GLY C 1 42 ? 39.318 -3.263 154.613 1.00 55.16 41 GLY C CA 1
ATOM 2699 C C . GLY C 1 42 ? 39.442 -2.117 155.602 1.00 53.53 41 GLY C C 1
ATOM 2700 O O . GLY C 1 42 ? 38.695 -1.144 155.488 1.00 53.71 41 GLY C O 1
ATOM 2701 N N . ALA C 1 43 ? 40.367 -2.229 156.567 1.00 51.41 42 ALA C N 1
ATOM 2702 C CA . ALA C 1 43 ? 40.583 -1.201 157.594 1.00 50.06 42 ALA C CA 1
ATOM 2703 C C . ALA C 1 43 ? 42.066 -0.927 157.886 1.00 48.99 42 ALA C C 1
ATOM 2704 O O . ALA C 1 43 ? 42.908 -1.816 157.753 1.00 48.62 42 ALA C O 1
ATOM 2706 N N . ILE C 1 44 ? 42.355 0.323 158.263 1.00 47.90 43 ILE C N 1
ATOM 2707 C CA . ILE C 1 44 ? 43.688 0.790 158.658 1.00 46.67 43 ILE C CA 1
ATOM 2708 C C . ILE C 1 44 ? 43.556 1.098 160.152 1.00 46.11 43 ILE C C 1
ATOM 2709 O O . ILE C 1 44 ? 42.716 1.921 160.540 1.00 45.44 43 ILE C O 1
ATOM 2714 N N . TRP C 1 45 ? 44.388 0.453 160.973 1.00 45.51 44 TRP C N 1
ATOM 2715 C CA . TRP C 1 45 ? 44.310 0.551 162.442 1.00 45.17 44 TRP C CA 1
ATOM 2716 C C . TRP C 1 45 ? 45.391 1.453 163.037 1.00 44.56 44 TRP C C 1
ATOM 2717 O O . TRP C 1 45 ? 46.515 1.483 162.529 1.00 43.94 44 TRP C O 1
ATOM 2728 N N . PHE C 1 46 ? 45.035 2.182 164.103 1.00 44.21 45 PHE C N 1
ATOM 2729 C CA . PHE C 1 46 ? 45.954 3.094 164.818 1.00 44.97 45 PHE C CA 1
ATOM 2730 C C . PHE C 1 46 ? 45.793 2.957 166.335 1.00 44.84 45 PHE C C 1
ATOM 2731 O O . PHE C 1 46 ? 44.669 2.823 166.827 1.00 44.99 45 PHE C O 1
ATOM 2739 N N . ILE C 1 47 ? 46.913 3.014 167.060 1.00 45.15 46 ILE C N 1
ATOM 2740 C CA . ILE C 1 47 ? 46.936 2.950 168.526 1.00 46.04 46 ILE C CA 1
ATOM 2741 C C . ILE C 1 47 ? 47.294 4.354 169.036 1.00 46.52 46 ILE C C 1
ATOM 2742 O O . ILE C 1 47 ? 48.356 4.879 168.695 1.00 46.65 46 ILE C O 1
ATOM 2747 N N . THR C 1 48 ? 46.398 4.945 169.833 1.00 47.04 47 THR C N 1
ATOM 2748 C CA . THR C 1 48 ? 46.580 6.286 170.409 1.00 47.16 47 THR C CA 1
ATOM 2749 C C . THR C 1 48 ? 45.995 6.379 171.828 1.00 47.46 47 THR C C 1
ATOM 2750 O O . THR C 1 48 ? 45.403 5.417 172.331 1.00 46.64 47 THR C O 1
ATOM 2754 N N . ALA C 1 49 ? 46.193 7.539 172.462 1.00 48.12 48 ALA C N 1
ATOM 2755 C CA . ALA C 1 49 ? 45.685 7.816 173.813 1.00 48.38 48 ALA C CA 1
ATOM 2756 C C . ALA C 1 49 ? 44.262 8.384 173.753 1.00 48.61 48 ALA C C 1
ATOM 2757 O O . ALA C 1 49 ? 43.891 9.036 172.767 1.00 48.28 48 ALA C O 1
ATOM 2759 N N . LYS C 1 50 ? 43.478 8.133 174.806 1.00 48.80 49 LYS C N 1
ATOM 2760 C CA . LYS C 1 50 ? 42.099 8.657 174.917 1.00 49.02 49 LYS C CA 1
ATOM 2761 C C . LYS C 1 50 ? 42.044 10.187 175.066 1.00 48.74 49 LYS C C 1
ATOM 2762 O O . LYS C 1 50 ? 41.067 10.810 174.644 1.00 48.97 49 LYS C O 1
ATOM 2768 N N . GLY C 1 51 ? 43.083 10.780 175.660 1.00 48.37 50 GLY C N 1
ATOM 2769 C CA . GLY C 1 51 ? 43.176 12.233 175.825 1.00 48.40 50 GLY C CA 1
ATOM 2770 C C . GLY C 1 51 ? 43.444 13.051 174.566 1.00 48.37 50 GLY C C 1
ATOM 2771 O O . GLY C 1 51 ? 43.315 14.277 174.603 1.00 49.07 50 GLY C O 1
ATOM 2772 N N . THR C 1 52 ? 43.826 12.393 173.464 1.00 48.05 51 THR C N 1
ATOM 2773 C CA . THR C 1 52 ? 44.116 13.068 172.186 1.00 47.58 51 THR C CA 1
ATOM 2774 C C . THR C 1 52 ? 42.850 13.578 171.487 1.00 47.40 51 THR C C 1
ATOM 2775 O O . THR C 1 52 ? 41.742 13.119 171.776 1.00 46.96 51 THR C O 1
ATOM 2779 N N . ASP C 1 53 ? 43.040 14.513 170.555 1.00 47.52 52 ASP C N 1
ATOM 2780 C CA . ASP C 1 53 ? 41.934 15.121 169.794 1.00 47.67 52 ASP C CA 1
ATOM 2781 C C . ASP C 1 53 ? 41.217 14.137 168.856 1.00 47.97 52 ASP C C 1
ATOM 2782 O O . ASP C 1 53 ? 39.998 14.241 168.691 1.00 48.72 52 ASP C O 1
ATOM 2787 N N . LEU C 1 54 ? 41.956 13.201 168.252 1.00 48.27 53 LEU C N 1
ATOM 2788 C CA . LEU C 1 54 ? 41.354 12.160 167.387 1.00 48.25 53 LEU C CA 1
ATOM 2789 C C . LEU C 1 54 ? 40.452 11.201 168.181 1.00 48.45 53 LEU C C 1
ATOM 2790 O O . LEU C 1 54 ? 39.360 10.862 167.717 1.00 48.46 53 LEU C O 1
ATOM 2795 N N . ALA C 1 55 ? 40.913 10.783 169.365 1.00 48.80 54 ALA C N 1
ATOM 2796 C CA . ALA C 1 55 ? 40.151 9.879 170.251 1.00 48.99 54 ALA C CA 1
ATOM 2797 C C . ALA C 1 55 ? 38.859 10.529 170.748 1.00 49.22 54 ALA C C 1
ATOM 2798 O O . ALA C 1 55 ? 37.791 9.910 170.691 1.00 49.70 54 ALA C O 1
ATOM 2800 N N . LYS C 1 56 ? 38.968 11.770 171.227 1.00 49.27 55 LYS C N 1
ATOM 2801 C CA . LYS C 1 56 ? 37.804 12.550 171.683 1.00 49.20 55 LYS C CA 1
ATOM 2802 C C . LYS C 1 56 ? 36.845 12.897 170.536 1.00 48.87 55 LYS C C 1
ATOM 2803 O O . LYS C 1 56 ? 35.633 12.958 170.749 1.00 49.58 55 LYS C O 1
ATOM 2809 N N . GLY C 1 57 ? 37.393 13.127 169.340 1.00 48.80 56 GLY C N 1
ATOM 2810 C CA . GLY C 1 57 ? 36.605 13.433 168.140 1.00 48.47 56 GLY C CA 1
ATOM 2811 C C . GLY C 1 57 ? 35.691 12.318 167.648 1.00 48.53 56 GLY C C 1
ATOM 2812 O O . GLY C 1 57 ? 34.671 12.604 167.019 1.00 48.44 56 GLY C O 1
ATOM 2813 N N . VAL C 1 58 ? 36.062 11.061 167.927 1.00 48.85 57 VAL C N 1
ATOM 2814 C CA . VAL C 1 58 ? 35.278 9.862 167.552 1.00 48.81 57 VAL C CA 1
ATOM 2815 C C . VAL C 1 58 ? 34.635 9.130 168.754 1.00 49.36 57 VAL C C 1
ATOM 2816 O O . VAL C 1 58 ? 34.088 8.034 168.579 1.00 49.50 57 VAL C O 1
ATOM 2820 N N . ALA C 1 59 ? 34.682 9.733 169.951 1.00 49.92 58 ALA C N 1
ATOM 2821 C CA . ALA C 1 59 ? 34.096 9.140 171.172 1.00 50.57 58 ALA C CA 1
ATOM 2822 C C . ALA C 1 59 ? 32.567 9.034 171.099 1.00 51.15 58 ALA C C 1
ATOM 2823 O O . ALA C 1 59 ? 31.995 8.053 171.582 1.00 51.85 58 ALA C O 1
ATOM 2825 N N . ALA C 1 60 ? 31.924 10.048 170.514 1.00 51.23 59 ALA C N 1
ATOM 2826 C CA . ALA C 1 60 ? 30.465 10.052 170.300 1.00 51.29 59 ALA C CA 1
ATOM 2827 C C . ALA C 1 60 ? 30.029 9.009 169.258 1.00 51.45 59 ALA C C 1
ATOM 2828 O O . ALA C 1 60 ? 28.930 8.454 169.362 1.00 52.29 59 ALA C O 1
ATOM 2830 N N . GLY C 1 61 ? 30.888 8.758 168.264 1.00 50.76 60 GLY C N 1
ATOM 2831 C CA . GLY C 1 61 ? 30.623 7.781 167.198 1.00 49.72 60 GLY C CA 1
ATOM 2832 C C . GLY C 1 61 ? 31.483 7.999 165.956 1.00 49.18 60 GLY C C 1
ATOM 2833 O O . GLY C 1 61 ? 32.315 8.917 165.944 1.00 48.29 60 GLY C O 1
ATOM 2834 N N . PRO C 1 62 ? 31.303 7.152 164.911 1.00 48.81 61 PRO C N 1
ATOM 2835 C CA . PRO C 1 62 ? 32.064 7.274 163.655 1.00 48.46 61 PRO C CA 1
ATOM 2836 C C . PRO C 1 62 ? 31.918 8.637 162.965 1.00 48.09 61 PRO C C 1
ATOM 2837 O O . PRO C 1 62 ? 30.805 9.160 162.883 1.00 48.13 61 PRO C O 1
ATOM 2841 N N . GLN C 1 63 ? 33.043 9.189 162.499 1.00 47.65 62 GLN C N 1
ATOM 2842 C CA . GLN C 1 63 ? 33.106 10.487 161.818 1.00 47.11 62 GLN C CA 1
ATOM 2843 C C . GLN C 1 63 ? 33.750 10.351 160.437 1.00 46.53 62 GLN C C 1
ATOM 2844 O O . GLN C 1 63 ? 34.594 9.467 160.257 1.00 46.26 62 GLN C O 1
ATOM 2850 N N . PRO C 1 64 ? 33.342 11.197 159.451 1.00 46.19 63 PRO C N 1
ATOM 2851 C CA . PRO C 1 64 ? 34.058 11.211 158.165 1.00 45.95 63 PRO C CA 1
ATOM 2852 C C . PRO C 1 64 ? 35.493 11.706 158.384 1.00 45.92 63 PRO C C 1
ATOM 2853 O O . PRO C 1 64 ? 35.690 12.727 159.055 1.00 45.87 63 PRO C O 1
ATOM 2857 N N . ALA C 1 65 ? 36.467 10.966 157.852 1.00 45.91 64 ALA C N 1
ATOM 2858 C CA . ALA C 1 65 ? 37.890 11.265 158.045 1.00 45.24 64 ALA C CA 1
ATOM 2859 C C . ALA C 1 65 ? 38.703 11.172 156.765 1.00 44.87 64 ALA C C 1
ATOM 2860 O O . ALA C 1 65 ? 38.208 10.721 155.731 1.00 44.72 64 ALA C O 1
ATOM 2862 N N . GLN C 1 66 ? 39.960 11.610 156.866 1.00 45.16 65 GLN C N 1
ATOM 2863 C CA . GLN C 1 66 ? 40.917 11.616 155.761 1.00 45.01 65 GLN C CA 1
ATOM 2864 C C . GLN C 1 66 ? 42.246 11.020 156.213 1.00 45.36 65 GLN C C 1
ATOM 2865 O O . GLN C 1 66 ? 42.711 11.319 157.316 1.00 45.19 65 GLN C O 1
ATOM 2871 N N . PHE C 1 67 ? 42.846 10.195 155.350 1.00 45.67 66 PHE C N 1
ATOM 2872 C CA . PHE C 1 67 ? 44.159 9.590 155.592 1.00 45.57 66 PHE C CA 1
ATOM 2873 C C . PHE C 1 67 ? 45.023 9.763 154.341 1.00 45.71 66 PHE C C 1
ATOM 2874 O O . PHE C 1 67 ? 44.687 9.226 153.285 1.00 46.33 66 PHE C O 1
ATOM 2882 N N . VAL C 1 68 ? 46.113 10.524 154.471 1.00 45.78 67 VAL C N 1
ATOM 2883 C CA . VAL C 1 68 ? 47.037 10.814 153.372 1.00 46.01 67 VAL C CA 1
ATOM 2884 C C . VAL C 1 68 ? 48.355 10.045 153.569 1.00 46.56 67 VAL C C 1
ATOM 2885 O O . VAL C 1 68 ? 48.952 10.102 154.649 1.00 46.96 67 VAL C O 1
ATOM 2889 N N . VAL C 1 69 ? 48.787 9.337 152.520 1.00 46.40 68 VAL C N 1
ATOM 2890 C CA . VAL C 1 69 ? 50.027 8.552 152.512 1.00 46.76 68 VAL C CA 1
ATOM 2891 C C . VAL C 1 69 ? 50.963 9.099 151.426 1.00 47.86 68 VAL C C 1
ATOM 2892 O O . VAL C 1 69 ? 50.511 9.498 150.352 1.00 48.24 68 VAL C O 1
ATOM 2896 N N . SER C 1 70 ? 52.259 9.129 151.733 1.00 48.74 69 SER C N 1
ATOM 2897 C CA . SER C 1 70 ? 53.302 9.573 150.800 1.00 49.61 69 SER C CA 1
ATOM 2898 C C . SER C 1 70 ? 54.617 8.915 151.223 1.00 49.79 69 SER C C 1
ATOM 2899 O O . SER C 1 70 ? 55.396 9.507 151.962 1.00 50.36 69 SER C O 1
ATOM 2902 N N . ASP C 1 71 ? 54.831 7.682 150.756 1.00 50.60 70 ASP C N 1
ATOM 2903 C CA . ASP C 1 71 ? 55.984 6.854 151.132 1.00 51.32 70 ASP C CA 1
ATOM 2904 C C . ASP C 1 71 ? 56.848 6.520 149.906 1.00 52.00 70 ASP C C 1
ATOM 2905 O O . ASP C 1 71 ? 56.441 5.728 149.052 1.00 52.17 70 ASP C O 1
ATOM 2910 N N . ASP C 1 72 ? 58.039 7.122 149.843 1.00 52.93 71 ASP C N 1
ATOM 2911 C CA . ASP C 1 72 ? 59.002 6.899 148.744 1.00 53.50 71 ASP C CA 1
ATOM 2912 C C . ASP C 1 72 ? 59.628 5.503 148.774 1.00 53.35 71 ASP C C 1
ATOM 2913 O O . ASP C 1 72 ? 59.906 4.938 147.716 1.00 53.57 71 ASP C O 1
ATOM 2918 N N . GLY C 1 73 ? 59.864 4.963 149.973 1.00 53.54 72 GLY C N 1
ATOM 2919 C CA . GLY C 1 73 ? 60.416 3.610 150.146 1.00 53.46 72 GLY C CA 1
ATOM 2920 C C . GLY C 1 73 ? 59.544 2.516 149.544 1.00 53.43 72 GLY C C 1
ATOM 2921 O O . GLY C 1 73 ? 60.063 1.570 148.943 1.00 53.80 72 GLY C O 1
ATOM 2922 N N . GLU C 1 74 ? 58.225 2.663 149.704 1.00 53.05 73 GLU C N 1
ATOM 2923 C CA . GLU C 1 74 ? 57.222 1.734 149.154 1.00 52.74 73 GLU C CA 1
ATOM 2924 C C . GLU C 1 74 ? 56.566 2.194 147.846 1.00 52.05 73 GLU C C 1
ATOM 2925 O O . GLU C 1 74 ? 55.797 1.434 147.268 1.00 51.84 73 GLU C O 1
ATOM 2931 N N . GLY C 1 75 ? 56.865 3.409 147.376 1.00 51.04 74 GLY C N 1
ATOM 2932 C CA . GLY C 1 75 ? 56.287 3.938 146.139 1.00 50.00 74 GLY C CA 1
ATOM 2933 C C . GLY C 1 75 ? 54.768 4.028 146.137 1.00 49.20 74 GLY C C 1
ATOM 2934 O O . GLY C 1 75 ? 54.147 3.824 145.097 1.00 49.32 74 GLY C O 1
ATOM 2935 N N . LEU C 1 76 ? 54.188 4.316 147.307 1.00 48.21 75 LEU C N 1
ATOM 2936 C CA . LEU C 1 76 ? 52.746 4.426 147.506 1.00 47.87 75 LEU C CA 1
ATOM 2937 C C . LEU C 1 76 ? 52.410 5.858 147.903 1.00 47.10 75 LEU C C 1
ATOM 2938 O O . LEU C 1 76 ? 52.960 6.374 148.882 1.00 46.37 75 LEU C O 1
ATOM 2943 N N . TYR C 1 77 ? 51.520 6.484 147.130 1.00 46.72 76 TYR C N 1
ATOM 2944 C CA . TYR C 1 77 ? 51.053 7.854 147.363 1.00 46.78 76 TYR C CA 1
ATOM 2945 C C . TYR C 1 77 ? 49.531 7.810 147.256 1.00 46.60 76 TYR C C 1
ATOM 2946 O O . TYR C 1 77 ? 49.013 7.367 146.231 1.00 47.43 76 TYR C O 1
ATOM 2955 N N . ALA C 1 78 ? 48.821 8.238 148.304 1.00 45.92 77 ALA C N 1
ATOM 2956 C CA . ALA C 1 78 ? 47.349 8.168 148.322 1.00 45.16 77 ALA C CA 1
ATOM 2957 C C . ALA C 1 78 ? 46.672 9.222 149.197 1.00 44.54 77 ALA C C 1
ATOM 2958 O O . ALA C 1 78 ? 47.178 9.553 150.261 1.00 44.73 77 ALA C O 1
ATOM 2960 N N . ASP C 1 79 ? 45.540 9.743 148.718 1.00 44.52 78 ASP C N 1
ATOM 2961 C CA . ASP C 1 79 ? 44.690 10.692 149.450 1.00 44.87 78 ASP C CA 1
ATOM 2962 C C . ASP C 1 79 ? 43.348 9.960 149.583 1.00 44.47 78 ASP C C 1
ATOM 2963 O O . ASP C 1 79 ? 42.556 9.935 148.640 1.00 43.93 78 ASP C O 1
ATOM 2968 N N . LEU C 1 80 ? 43.115 9.371 150.757 1.00 45.04 79 LEU C N 1
ATOM 2969 C CA . LEU C 1 80 ? 41.927 8.547 151.022 1.00 45.63 79 LEU C CA 1
ATOM 2970 C C . LEU C 1 80 ? 40.844 9.247 151.839 1.00 45.96 79 LEU C C 1
ATOM 2971 O O . LEU C 1 80 ? 41.152 9.874 152.849 1.00 45.39 79 LEU C O 1
ATOM 2976 N N . ASP C 1 81 ? 39.593 9.137 151.383 1.00 47.10 80 ASP C N 1
ATOM 2977 C CA . ASP C 1 81 ? 38.407 9.568 152.140 1.00 48.18 80 ASP C CA 1
ATOM 2978 C C . ASP C 1 81 ? 37.870 8.293 152.786 1.00 47.86 80 ASP C C 1
ATOM 2979 O O . ASP C 1 81 ? 37.844 7.233 152.150 1.00 47.95 80 ASP C O 1
ATOM 2984 N N . GLY C 1 82 ? 37.449 8.397 154.043 1.00 47.80 81 GLY C N 1
ATOM 2985 C CA . GLY C 1 82 ? 36.920 7.248 154.779 1.00 47.63 81 GLY C CA 1
ATOM 2986 C C . GLY C 1 82 ? 36.144 7.621 156.026 1.00 47.58 81 GLY C C 1
ATOM 2987 O O . GLY C 1 82 ? 35.623 8.737 156.131 1.00 47.54 81 GLY C O 1
ATOM 2988 N N . THR C 1 83 ? 36.071 6.668 156.956 1.00 47.54 82 THR C N 1
ATOM 2989 C CA . THR C 1 83 ? 35.367 6.821 158.229 1.00 47.47 82 THR C CA 1
ATOM 2990 C C . THR C 1 83 ? 36.295 6.399 159.369 1.00 47.35 82 THR C C 1
ATOM 2991 O O . THR C 1 83 ? 36.806 5.281 159.347 1.00 47.48 82 THR C O 1
ATOM 2995 N N . LEU C 1 84 ? 36.515 7.293 160.338 1.00 46.92 83 LEU C N 1
ATOM 2996 C CA . LEU C 1 84 ? 37.340 7.008 161.519 1.00 47.18 83 LEU C CA 1
ATOM 2997 C C . LEU C 1 84 ? 36.409 6.729 162.698 1.00 47.32 83 LEU C C 1
ATOM 2998 O O . LEU C 1 84 ? 35.505 7.526 162.961 1.00 47.13 83 LEU C O 1
ATOM 3003 N N . GLU C 1 85 ? 36.623 5.603 163.387 1.00 47.61 84 GLU C N 1
ATOM 3004 C CA . GLU C 1 85 ? 35.823 5.219 164.563 1.00 48.85 84 GLU C CA 1
ATOM 3005 C C . GLU C 1 85 ? 36.660 4.563 165.660 1.00 50.10 84 GLU C C 1
ATOM 3006 O O . GLU C 1 85 ? 37.767 4.087 165.414 1.00 50.50 84 GLU C O 1
ATOM 3012 N N . ARG C 1 86 ? 36.094 4.546 166.864 1.00 51.74 85 ARG C N 1
ATOM 3013 C CA . ARG C 1 86 ? 36.705 3.943 168.050 1.00 53.28 85 ARG C CA 1
ATOM 3014 C C . ARG C 1 86 ? 36.313 2.461 168.033 1.00 52.47 85 ARG C C 1
ATOM 3015 O O . ARG C 1 86 ? 35.124 2.151 167.904 1.00 52.90 85 ARG C O 1
ATOM 3023 N N . SER C 1 87 ? 37.297 1.564 168.149 1.00 51.72 86 SER C N 1
ATOM 3024 C CA . SER C 1 87 ? 37.066 0.110 168.126 1.00 50.90 86 SER C CA 1
ATOM 3025 C C . SER C 1 87 ? 37.311 -0.537 169.489 1.00 50.93 86 SER C C 1
ATOM 3026 O O . SER C 1 87 ? 38.259 -0.173 170.190 1.00 50.92 86 SER C O 1
ATOM 3029 N N . THR C 1 88 ? 36.453 -1.502 169.834 1.00 50.97 87 THR C N 1
ATOM 3030 C CA . THR C 1 88 ? 36.546 -2.295 171.065 1.00 50.71 87 THR C CA 1
ATOM 3031 C C . THR C 1 88 ? 36.922 -3.762 170.738 1.00 50.77 87 THR C C 1
ATOM 3032 O O . THR C 1 88 ? 36.650 -4.666 171.532 1.00 50.92 87 THR C O 1
ATOM 3036 N N . ASP C 1 89 ? 37.576 -3.980 169.591 1.00 50.92 88 ASP C N 1
ATOM 3037 C CA . ASP C 1 89 ? 37.970 -5.313 169.128 1.00 51.31 88 ASP C CA 1
ATOM 3038 C C . ASP C 1 89 ? 39.269 -5.716 169.844 1.00 51.77 88 ASP C C 1
ATOM 3039 O O . ASP C 1 89 ? 40.331 -5.144 169.578 1.00 51.73 88 ASP C O 1
ATOM 3044 N N . ARG C 1 90 ? 39.163 -6.689 170.755 1.00 52.02 89 ARG C N 1
ATOM 3045 C CA . ARG C 1 90 ? 40.310 -7.197 171.532 1.00 51.82 89 ARG C CA 1
ATOM 3046 C C . ARG C 1 90 ? 41.324 -7.975 170.678 1.00 51.55 89 ARG C C 1
ATOM 3047 O O . ARG C 1 90 ? 42.531 -7.880 170.922 1.00 51.37 89 ARG C O 1
ATOM 3049 N N . GLU C 1 91 ? 40.829 -8.741 169.699 1.00 51.34 90 GLU C N 1
ATOM 3050 C CA . GLU C 1 91 ? 41.684 -9.522 168.779 1.00 51.19 90 GLU C CA 1
ATOM 3051 C C . GLU C 1 91 ? 42.529 -8.628 167.860 1.00 50.72 90 GLU C C 1
ATOM 3052 O O . GLU C 1 91 ? 43.689 -8.944 167.592 1.00 50.82 90 GLU C O 1
ATOM 3055 N N . ALA C 1 92 ? 41.944 -7.524 167.388 1.00 50.54 91 ALA C N 1
ATOM 3056 C CA . ALA C 1 92 ? 42.650 -6.542 166.545 1.00 50.20 91 ALA C CA 1
ATOM 3057 C C . ALA C 1 92 ? 43.682 -5.754 167.363 1.00 49.76 91 ALA C C 1
ATOM 3058 O O . ALA C 1 92 ? 44.792 -5.523 166.882 1.00 49.26 91 ALA C O 1
ATOM 3060 N N . LEU C 1 93 ? 43.309 -5.352 168.586 1.00 49.75 92 LEU C N 1
ATOM 3061 C CA . LEU C 1 93 ? 44.214 -4.636 169.516 1.00 49.65 92 LEU C CA 1
ATOM 3062 C C . LEU C 1 93 ? 45.459 -5.471 169.828 1.00 49.57 92 LEU C C 1
ATOM 3063 O O . LEU C 1 93 ? 46.572 -4.958 169.771 1.00 49.68 92 LEU C O 1
ATOM 3068 N N . ASP C 1 94 ? 45.250 -6.751 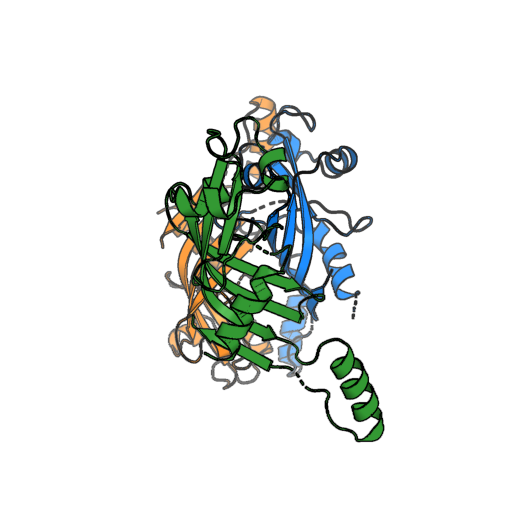170.137 1.00 49.97 93 ASP C N 1
ATOM 3069 C CA . ASP C 1 94 ? 46.340 -7.696 170.429 1.00 50.18 93 ASP C CA 1
ATOM 3070 C C . ASP C 1 94 ? 47.235 -7.961 169.202 1.00 50.36 93 ASP C C 1
ATOM 3071 O O . ASP C 1 94 ? 48.447 -8.130 169.355 1.00 50.51 93 ASP C O 1
ATOM 3076 N N . GLU C 1 95 ? 46.635 -7.991 168.008 1.00 50.42 94 GLU C N 1
ATOM 3077 C CA . GLU C 1 95 ? 47.363 -8.235 166.752 1.00 50.65 94 GLU C CA 1
ATOM 3078 C C . GLU C 1 95 ? 48.350 -7.115 166.416 1.00 50.49 94 GLU C C 1
ATOM 3079 O O . GLU C 1 95 ? 49.513 -7.392 166.109 1.00 50.79 94 GLU C O 1
ATOM 3085 N N . PHE C 1 96 ? 47.874 -5.868 166.475 1.00 50.15 95 PHE C N 1
ATOM 3086 C CA . PHE C 1 96 ? 48.682 -4.682 166.127 1.00 49.69 95 PHE C CA 1
ATOM 3087 C C . PHE C 1 96 ? 49.456 -4.038 167.293 1.00 49.29 95 PHE C C 1
ATOM 3088 O O . PHE C 1 96 ? 50.060 -2.976 167.111 1.00 49.90 95 PHE C O 1
ATOM 3096 N N . TRP C 1 97 ? 49.453 -4.674 168.469 1.00 48.78 96 TRP C N 1
ATOM 3097 C CA . TRP C 1 97 ? 50.230 -4.197 169.620 1.00 48.27 96 TRP C CA 1
ATOM 3098 C C . TRP C 1 97 ? 51.700 -4.545 169.373 1.00 47.62 96 TRP C C 1
ATOM 3099 O O . TRP C 1 97 ? 52.008 -5.601 168.806 1.00 48.00 96 TRP C O 1
ATOM 3110 N N . SER C 1 98 ? 52.591 -3.657 169.802 1.00 46.67 97 SER C N 1
ATOM 3111 C CA . SER C 1 98 ? 54.033 -3.821 169.605 1.00 45.80 97 SER C CA 1
ATOM 3112 C C . SER C 1 98 ? 54.840 -3.266 170.770 1.00 44.86 97 SER C C 1
ATOM 3113 O O . SER C 1 98 ? 54.297 -2.595 171.651 1.00 44.73 97 SER C O 1
ATOM 3116 N N . PHE C 1 99 ? 56.141 -3.557 170.751 1.00 43.90 98 PHE C N 1
ATOM 3117 C CA . PHE C 1 99 ? 57.090 -3.056 171.748 1.00 42.88 98 PHE C CA 1
ATOM 3118 C C . PHE C 1 99 ? 57.163 -1.513 171.722 1.00 42.66 98 PHE C C 1
ATOM 3119 O O . PHE C 1 99 ? 57.270 -0.887 172.781 1.00 41.70 98 PHE C O 1
ATOM 3127 N N . VAL C 1 100 ? 57.090 -0.926 170.520 1.00 42.69 99 VAL C N 1
ATOM 3128 C CA . VAL C 1 100 ? 57.094 0.535 170.329 1.00 43.20 99 VAL C CA 1
ATOM 3129 C C . VAL C 1 100 ? 55.828 1.173 170.910 1.00 43.81 99 VAL C C 1
ATOM 3130 O O . VAL C 1 100 ? 55.923 2.141 171.661 1.00 43.85 99 VAL C O 1
ATOM 3134 N N . ALA C 1 101 ? 54.664 0.628 170.548 1.00 45.01 100 ALA C N 1
ATOM 3135 C CA . ALA C 1 101 ? 53.361 1.100 171.060 1.00 45.59 100 ALA C CA 1
ATOM 3136 C C . ALA C 1 101 ? 53.252 0.952 172.581 1.00 46.14 100 ALA C C 1
ATOM 3137 O O . ALA C 1 101 ? 52.685 1.816 173.248 1.00 46.61 100 ALA C O 1
ATOM 3139 N N . ASP C 1 102 ? 53.819 -0.133 173.113 1.00 46.48 101 ASP C N 1
ATOM 3140 C CA . ASP C 1 102 ? 53.832 -0.408 174.558 1.00 46.77 101 ASP C CA 1
ATOM 3141 C C . ASP C 1 102 ? 54.628 0.637 175.368 1.00 46.87 101 ASP C C 1
ATOM 3142 O O . ASP C 1 102 ? 54.339 0.841 176.542 1.00 46.21 101 ASP C O 1
ATOM 3147 N N . ALA C 1 103 ? 55.613 1.293 174.743 1.00 47.49 102 ALA C N 1
ATOM 3148 C CA . ALA C 1 103 ? 56.416 2.350 175.397 1.00 47.53 102 ALA C CA 1
ATOM 3149 C C . ALA C 1 103 ? 55.605 3.589 175.824 1.00 47.53 102 ALA C C 1
ATOM 3150 O O . ALA C 1 103 ? 55.987 4.273 176.775 1.00 47.18 102 ALA C O 1
ATOM 3152 N N . TRP C 1 104 ? 54.500 3.862 175.125 1.00 48.42 103 TRP C N 1
ATOM 3153 C CA . TRP C 1 104 ? 53.614 5.005 175.424 1.00 49.10 103 TRP C CA 1
ATOM 3154 C C . TRP C 1 104 ? 52.582 4.762 176.548 1.00 49.02 103 TRP C C 1
ATOM 3155 O O . TRP C 1 104 ? 51.942 5.722 176.987 1.00 49.05 103 TRP C O 1
ATOM 3166 N N . PHE C 1 105 ? 52.420 3.510 177.003 1.00 49.22 104 PHE C N 1
ATOM 3167 C CA . PHE C 1 105 ? 51.436 3.142 178.043 1.00 49.66 104 PHE C CA 1
ATOM 3168 C C . PHE C 1 105 ? 52.059 2.279 179.147 1.00 50.91 104 PHE C C 1
ATOM 3169 O O . PHE C 1 105 ? 52.807 1.347 178.861 1.00 51.47 104 PHE C O 1
ATOM 3177 N N . ASP C 1 106 ? 51.718 2.573 180.401 1.00 52.05 105 ASP C N 1
ATOM 3178 C CA . ASP C 1 106 ? 52.272 1.855 181.557 1.00 52.92 105 ASP C CA 1
ATOM 3179 C C . ASP C 1 106 ? 51.698 0.446 181.719 1.00 52.92 105 ASP C C 1
ATOM 3180 O O . ASP C 1 106 ? 52.458 -0.513 181.867 1.00 53.44 105 ASP C O 1
ATOM 3185 N N . GLY C 1 107 ? 50.370 0.329 181.663 1.00 52.74 106 GLY C N 1
ATOM 3186 C CA . GLY C 1 107 ? 49.663 -0.944 181.883 1.00 53.09 106 GLY C CA 1
ATOM 3187 C C . GLY C 1 107 ? 49.433 -1.912 180.730 1.00 53.18 106 GLY C C 1
ATOM 3188 O O . GLY C 1 107 ? 48.496 -2.717 180.797 1.00 52.82 106 GLY C O 1
ATOM 3189 N N . GLY C 1 108 ? 50.270 -1.859 179.692 1.00 53.61 107 GLY C N 1
ATOM 3190 C CA . GLY C 1 108 ? 50.147 -2.758 178.535 1.00 53.98 107 GLY C CA 1
ATOM 3191 C C . GLY C 1 108 ? 48.981 -2.417 177.625 1.00 54.62 107 GLY C C 1
ATOM 3192 O O . GLY C 1 108 ? 48.505 -1.277 177.620 1.00 54.70 107 GLY C O 1
ATOM 3193 N N . GLN C 1 109 ? 48.523 -3.406 176.854 1.00 55.37 108 GLN C N 1
ATOM 3194 C CA . GLN C 1 109 ? 47.388 -3.215 175.928 1.00 56.11 108 GLN C CA 1
ATOM 3195 C C . GLN C 1 109 ? 46.033 -3.013 176.631 1.00 56.52 108 GLN C C 1
ATOM 3196 O O . GLN C 1 109 ? 45.124 -2.430 176.034 1.00 57.25 108 GLN C O 1
ATOM 3202 N N . HIS C 1 110 ? 45.912 -3.483 177.879 1.00 56.81 109 HIS C N 1
ATOM 3203 C CA . HIS C 1 110 ? 44.702 -3.305 178.702 1.00 57.40 109 HIS C CA 1
ATOM 3204 C C . HIS C 1 110 ? 44.904 -2.170 179.731 1.00 57.04 109 HIS C C 1
ATOM 3205 O O . HIS C 1 110 ? 44.583 -2.314 180.918 1.00 57.65 109 HIS C O 1
ATOM 3212 N N . ASP C 1 111 ? 45.432 -1.043 179.244 1.00 56.29 110 ASP C N 1
ATOM 3213 C CA . ASP C 1 111 ? 45.666 0.175 180.025 1.00 55.57 110 ASP C CA 1
ATOM 3214 C C . ASP C 1 111 ? 44.407 1.015 179.766 1.00 55.26 110 ASP C C 1
ATOM 3215 O O . ASP C 1 111 ? 43.976 1.097 178.607 1.00 54.85 110 ASP C O 1
ATOM 3220 N N . PRO C 1 112 ? 43.800 1.622 180.821 1.00 54.91 111 PRO C N 1
ATOM 3221 C CA . PRO C 1 112 ? 42.617 2.488 180.614 1.00 54.42 111 PRO C CA 1
ATOM 3222 C C . PRO C 1 112 ? 42.762 3.643 179.596 1.00 53.97 111 PRO C C 1
ATOM 3223 O O . PRO C 1 112 ? 41.751 4.070 179.056 1.00 53.92 111 PRO C O 1
ATOM 3227 N N . ASP C 1 113 ? 43.985 4.134 179.358 1.00 53.37 112 ASP C N 1
ATOM 3228 C CA . ASP C 1 113 ? 44.247 5.212 178.379 1.00 53.43 112 ASP C CA 1
ATOM 3229 C C . ASP C 1 113 ? 44.407 4.766 176.909 1.00 52.67 112 ASP C C 1
ATOM 3230 O O . ASP C 1 113 ? 44.437 5.627 176.036 1.00 52.37 112 ASP C O 1
ATOM 3235 N N . VAL C 1 114 ? 44.512 3.458 176.631 1.00 52.17 113 VAL C N 1
ATOM 3236 C CA . VAL C 1 114 ? 44.669 2.953 175.247 1.00 51.82 113 VAL C CA 1
ATOM 3237 C C . VAL C 1 114 ? 43.362 3.084 174.451 1.00 51.20 113 VAL C C 1
ATOM 3238 O O . VAL C 1 114 ? 42.290 2.745 174.953 1.00 51.20 113 VAL C O 1
ATOM 3242 N N . CYS C 1 115 ? 43.483 3.571 173.213 1.00 51.23 114 CYS C N 1
ATOM 3243 C CA . CYS C 1 115 ? 42.359 3.776 172.293 1.00 50.22 114 CYS C CA 1
ATOM 3244 C C . CYS C 1 115 ? 42.723 3.278 170.890 1.00 48.67 114 CYS C C 1
ATOM 3245 O O . CYS C 1 115 ? 43.644 3.813 170.264 1.00 48.83 114 CYS C O 1
ATOM 3248 N N . LEU C 1 116 ? 42.003 2.258 170.415 1.00 47.20 115 LEU C N 1
ATOM 3249 C CA . LEU C 1 116 ? 42.216 1.674 169.089 1.00 46.52 115 LEU C CA 1
ATOM 3250 C C . LEU C 1 116 ? 41.279 2.357 168.093 1.00 46.42 115 LEU C C 1
ATOM 3251 O O . LEU C 1 116 ? 40.054 2.223 168.203 1.00 46.41 115 LEU C O 1
ATOM 3256 N N . LEU C 1 117 ? 41.860 3.099 167.144 1.00 45.90 116 LEU C N 1
ATOM 3257 C CA . LEU C 1 117 ? 41.105 3.793 166.094 1.00 45.51 116 LEU C CA 1
ATOM 3258 C C . LEU C 1 117 ? 41.095 2.934 164.832 1.00 45.24 116 LEU C C 1
ATOM 3259 O O . LEU C 1 117 ? 42.122 2.350 164.475 1.00 45.06 116 LEU C O 1
ATOM 3264 N N . LYS C 1 118 ? 39.937 2.873 164.169 1.00 44.99 117 LYS C N 1
ATOM 3265 C CA . LYS C 1 118 ? 39.736 2.098 162.938 1.00 44.64 117 LYS C CA 1
ATOM 3266 C C . LYS C 1 118 ? 39.344 3.052 161.813 1.00 44.00 117 LYS C C 1
ATOM 3267 O O . LYS C 1 118 ? 38.306 3.707 161.906 1.00 44.40 117 LYS C O 1
ATOM 3273 N N . PHE C 1 119 ? 40.184 3.138 160.779 1.00 43.72 118 PHE C N 1
ATOM 3274 C CA . PHE C 1 119 ? 39.911 3.944 159.586 1.00 43.68 118 PHE C CA 1
ATOM 3275 C C . PHE C 1 119 ? 39.538 2.989 158.453 1.00 43.49 118 PHE C C 1
ATOM 3276 O O . PHE C 1 119 ? 40.363 2.165 158.059 1.00 42.91 118 PHE C O 1
ATOM 3284 N N . THR C 1 120 ? 38.308 3.108 157.944 1.00 43.13 119 THR C N 1
ATOM 3285 C CA . THR C 1 120 ? 37.816 2.300 156.823 1.00 43.07 119 THR C CA 1
ATOM 3286 C C . THR C 1 120 ? 37.826 3.192 155.569 1.00 43.11 119 THR C C 1
ATOM 3287 O O . THR C 1 120 ? 37.027 4.128 155.495 1.00 42.43 119 THR C O 1
ATOM 3291 N N . PRO C 1 121 ? 38.747 2.939 154.602 1.00 44.21 120 PRO C N 1
ATOM 3292 C CA . PRO C 1 121 ? 38.757 3.758 153.381 1.00 44.34 120 PRO C CA 1
ATOM 3293 C C . PRO C 1 121 ? 37.503 3.569 152.529 1.00 44.91 120 PRO C C 1
ATOM 3294 O O . PRO C 1 121 ? 37.078 2.430 152.321 1.00 45.83 120 PRO C O 1
ATOM 3298 N N . ALA C 1 122 ? 36.914 4.680 152.087 1.00 45.28 121 ALA C N 1
ATOM 3299 C CA . ALA C 1 122 ? 35.727 4.685 151.215 1.00 45.46 121 ALA C CA 1
ATOM 3300 C C . ALA C 1 122 ? 36.184 4.791 149.766 1.00 45.82 121 ALA C C 1
ATOM 3301 O O . ALA C 1 122 ? 35.763 4.008 148.912 1.00 45.41 121 ALA C O 1
ATOM 3303 N N . SER C 1 123 ? 37.041 5.776 149.507 1.00 47.04 122 SER C N 1
ATOM 3304 C CA . SER C 1 123 ? 37.608 6.020 148.177 1.00 48.10 122 SER C CA 1
ATOM 3305 C C . SER C 1 123 ? 38.855 6.903 148.260 1.00 48.56 122 SER C C 1
ATOM 3306 O O . SER C 1 123 ? 39.154 7.465 149.314 1.00 48.93 122 SER C O 1
ATOM 3309 N N . GLY C 1 124 ? 39.585 7.003 147.153 1.00 48.69 123 GLY C N 1
ATOM 3310 C CA . GLY C 1 124 ? 40.789 7.829 147.109 1.00 49.11 123 GLY C CA 1
ATOM 3311 C C . GLY C 1 124 ? 41.532 7.811 145.788 1.00 49.57 123 GLY C C 1
ATOM 3312 O O . GLY C 1 124 ? 41.338 6.899 144.976 1.00 49.60 123 GLY C O 1
ATOM 3313 N N . GLU C 1 125 ? 42.366 8.833 145.576 1.00 49.53 124 GLU C N 1
ATOM 3314 C CA . GLU C 1 125 ? 43.209 8.937 144.385 1.00 50.33 124 GLU C CA 1
ATOM 3315 C C . GLU C 1 125 ? 44.565 8.375 144.804 1.00 49.67 124 GLU C C 1
ATOM 3316 O O . GLU C 1 125 ? 45.230 8.945 145.671 1.00 48.67 124 GLU C O 1
ATOM 3322 N N . ILE C 1 126 ? 44.943 7.249 144.194 1.00 49.44 125 ILE C N 1
ATOM 3323 C CA . ILE C 1 126 ? 46.147 6.490 144.540 1.00 49.81 125 ILE C CA 1
ATOM 3324 C C . ILE C 1 126 ? 47.152 6.473 143.384 1.00 49.54 125 ILE C C 1
ATOM 3325 O O . ILE C 1 126 ? 46.752 6.374 142.228 1.00 50.03 125 ILE C O 1
ATOM 3330 N N . SER C 1 127 ? 48.440 6.590 143.718 1.00 49.24 126 SER C N 1
ATOM 3331 C CA . SER C 1 127 ? 49.562 6.469 142.771 1.00 49.50 126 SER C CA 1
ATOM 3332 C C . SER C 1 127 ? 50.496 5.376 143.303 1.00 49.25 126 SER C C 1
ATOM 3333 O O . SER C 1 127 ? 50.940 5.450 144.453 1.00 48.89 126 SER C O 1
ATOM 3336 N N . ILE C 1 128 ? 50.765 4.367 142.474 1.00 49.40 127 ILE C N 1
ATOM 3337 C CA . ILE C 1 128 ? 51.634 3.239 142.823 1.00 49.95 127 ILE C CA 1
ATOM 3338 C C . ILE C 1 128 ? 52.711 3.100 141.748 1.00 50.27 127 ILE C C 1
ATOM 3339 O O . ILE C 1 128 ? 52.394 2.731 140.615 1.00 50.83 127 ILE C O 1
ATOM 3344 N N . THR C 1 129 ? 53.965 3.406 142.095 1.00 50.23 128 THR C N 1
ATOM 3345 C CA . THR C 1 129 ? 55.093 3.248 141.159 1.00 50.60 128 THR C CA 1
ATOM 3346 C C . THR C 1 129 ? 55.396 1.752 141.025 1.00 49.88 128 THR C C 1
ATOM 3347 O O . THR C 1 129 ? 55.137 0.994 141.949 1.00 49.80 128 THR C O 1
ATOM 3351 N N . GLU C 1 130 ? 55.916 1.341 139.871 1.00 49.64 129 GLU C N 1
ATOM 3352 C CA . GLU C 1 130 ? 56.249 -0.064 139.584 1.00 49.54 129 GLU C CA 1
ATOM 3353 C C . GLU C 1 130 ? 57.724 -0.212 139.219 1.00 48.87 129 GLU C C 1
ATOM 3354 O O . GLU C 1 130 ? 58.357 0.745 138.770 1.00 48.90 129 GLU C O 1
ATOM 3360 N N . GLY C 1 131 ? 58.266 -1.410 139.447 1.00 47.89 130 GLY C N 1
ATOM 3361 C CA . GLY C 1 131 ? 59.663 -1.724 139.133 1.00 47.17 130 GLY C CA 1
ATOM 3362 C C . GLY C 1 131 ? 60.760 -1.182 140.043 1.00 46.47 130 GLY C C 1
ATOM 3363 O O . GLY C 1 131 ? 61.938 -1.434 139.777 1.00 46.73 130 GLY C O 1
ATOM 3364 N N . GLY C 1 132 ? 60.395 -0.454 141.105 1.00 45.78 131 GLY C N 1
ATOM 3365 C CA . GLY C 1 132 ? 61.354 0.108 142.062 1.00 45.24 131 GLY C CA 1
ATOM 3366 C C . GLY C 1 132 ? 62.304 1.141 141.479 1.00 45.05 131 GLY C C 1
ATOM 3367 O O . GLY C 1 132 ? 62.004 1.770 140.460 1.00 44.95 131 GLY C O 1
ATOM 3368 N N . GLY C 1 133 ? 63.453 1.304 142.136 1.00 44.99 132 GLY C N 1
ATOM 3369 C CA . GLY C 1 133 ? 64.503 2.227 141.697 1.00 44.62 132 GLY C CA 1
ATOM 3370 C C . GLY C 1 133 ? 65.159 1.868 140.369 1.00 44.52 132 GLY C C 1
ATOM 3371 O O . GLY C 1 133 ? 65.696 2.751 139.701 1.00 44.27 132 GLY C O 1
ATOM 3372 N N . ALA C 1 134 ? 65.128 0.582 139.998 1.00 44.54 133 ALA C N 1
ATOM 3373 C CA . ALA C 1 134 ? 65.679 0.101 138.719 1.00 44.29 133 ALA C CA 1
ATOM 3374 C C . ALA C 1 134 ? 64.900 0.649 137.517 1.00 44.21 133 ALA C C 1
ATOM 3375 O O . ALA C 1 134 ? 65.513 1.078 136.536 1.00 43.86 133 ALA C O 1
ATOM 3377 N N . ARG C 1 135 ? 63.566 0.635 137.597 1.00 44.29 134 ARG C N 1
ATOM 3378 C CA . ARG C 1 135 ? 62.715 1.174 136.521 1.00 45.46 134 ARG C CA 1
ATOM 3379 C C . ARG C 1 135 ? 62.810 2.703 136.439 1.00 44.64 134 ARG C C 1
ATOM 3380 O O . ARG C 1 135 ? 62.748 3.246 135.341 1.00 44.77 134 ARG C O 1
ATOM 3388 N N . PHE C 1 136 ? 62.955 3.384 137.583 1.00 44.07 135 PHE C N 1
ATOM 3389 C CA . PHE C 1 136 ? 63.132 4.847 137.616 1.00 43.65 135 PHE C CA 1
ATOM 3390 C C . PHE C 1 136 ? 64.362 5.265 136.793 1.00 43.95 135 PHE C C 1
ATOM 3391 O O . PHE C 1 136 ? 64.258 6.149 135.948 1.00 44.75 135 PHE C O 1
ATOM 3399 N N . LEU C 1 137 ? 65.506 4.627 137.058 1.00 43.59 136 LEU C N 1
ATOM 3400 C CA . LEU C 1 137 ? 66.766 4.889 136.322 1.00 43.37 136 LEU C CA 1
ATOM 3401 C C . LEU C 1 137 ? 66.597 4.644 134.814 1.00 42.99 136 LEU C C 1
ATOM 3402 O O . LEU C 1 137 ? 67.013 5.472 133.994 1.00 43.33 136 LEU C O 1
ATOM 3407 N N . TYR C 1 138 ? 65.968 3.516 134.477 1.00 41.82 137 TYR C N 1
ATOM 3408 C CA . TYR C 1 138 ? 65.678 3.142 133.089 1.00 40.65 137 TYR C CA 1
ATOM 3409 C C . TYR C 1 138 ? 64.739 4.136 132.388 1.00 40.31 137 TYR C C 1
ATOM 3410 O O . TYR C 1 138 ? 65.049 4.587 131.289 1.00 39.98 137 TYR C O 1
ATOM 3419 N N . GLU C 1 139 ? 63.609 4.450 133.025 1.00 39.82 138 GLU C N 1
ATOM 3420 C CA . GLU C 1 139 ? 62.598 5.365 132.455 1.00 40.05 138 GLU C CA 1
ATOM 3421 C C . GLU C 1 139 ? 63.123 6.781 132.175 1.00 40.20 138 GLU C C 1
ATOM 3422 O O . GLU C 1 139 ? 62.788 7.364 131.139 1.00 40.69 138 GLU C O 1
ATOM 3428 N N . ILE C 1 140 ? 63.950 7.309 133.079 1.00 40.04 139 ILE C N 1
ATOM 3429 C CA . ILE C 1 140 ? 64.547 8.641 132.909 1.00 40.12 139 ILE C CA 1
ATOM 3430 C C . ILE C 1 140 ? 65.569 8.608 131.759 1.00 40.77 139 ILE C C 1
ATOM 3431 O O . ILE C 1 140 ? 65.453 9.398 130.826 1.00 40.58 139 ILE C O 1
ATOM 3436 N N . ALA C 1 141 ? 66.526 7.676 131.823 1.00 41.19 140 ALA C N 1
ATOM 3437 C CA . ALA C 1 141 ? 67.565 7.506 130.782 1.00 41.24 140 ALA C CA 1
ATOM 3438 C C . ALA C 1 141 ? 66.975 7.251 129.386 1.00 41.47 140 ALA C C 1
ATOM 3439 O O . ALA C 1 141 ? 67.407 7.865 128.405 1.00 41.80 140 ALA C O 1
ATOM 3441 N N . LYS C 1 142 ? 65.986 6.359 129.319 1.00 41.66 141 LYS C N 1
ATOM 3442 C CA . LYS C 1 142 ? 65.267 6.040 128.068 1.00 41.58 141 LYS C CA 1
ATOM 3443 C C . LYS C 1 142 ? 64.436 7.234 127.544 1.00 42.11 141 LYS C C 1
ATOM 3444 O O . LYS C 1 142 ? 64.236 7.347 126.331 1.00 41.79 141 LYS C O 1
ATOM 3450 N N . ALA C 1 143 ? 63.964 8.108 128.446 1.00 42.15 142 ALA C N 1
ATOM 3451 C CA . ALA C 1 143 ? 63.221 9.329 128.065 1.00 42.63 142 ALA C CA 1
ATOM 3452 C C . ALA C 1 143 ? 64.124 10.320 127.310 1.00 42.98 142 ALA C C 1
ATOM 3453 O O . ALA C 1 143 ? 63.709 10.893 126.296 1.00 43.36 142 ALA C O 1
ATOM 3455 N N . HIS C 1 144 ? 65.343 10.516 127.821 1.00 43.00 143 HIS C N 1
ATOM 3456 C CA . HIS C 1 144 ? 66.358 11.360 127.165 1.00 43.57 143 HIS C CA 1
ATOM 3457 C C . HIS C 1 144 ? 66.832 10.801 125.809 1.00 43.57 143 HIS C C 1
ATOM 3458 O O . HIS C 1 144 ? 67.211 11.577 124.929 1.00 43.90 143 HIS C O 1
ATOM 3465 N N . LEU C 1 145 ? 66.812 9.472 125.658 1.00 43.37 144 LEU C N 1
ATOM 3466 C CA . LEU C 1 145 ? 67.232 8.788 124.421 1.00 42.94 144 LEU C CA 1
ATOM 3467 C C . LEU C 1 145 ? 66.148 8.628 123.341 1.00 42.79 144 LEU C C 1
ATOM 3468 O O . LEU C 1 145 ? 66.501 8.492 122.175 1.00 42.17 144 LEU C O 1
ATOM 3473 N N . THR C 1 146 ? 64.861 8.638 123.709 1.00 43.62 145 THR C N 1
ATOM 3474 C CA . THR C 1 146 ? 63.759 8.378 122.752 1.00 45.26 145 THR C CA 1
ATOM 3475 C C . THR C 1 146 ? 62.562 9.360 122.702 1.00 46.23 145 THR C C 1
ATOM 3476 O O . THR C 1 146 ? 61.631 9.132 121.915 1.00 46.44 145 THR C O 1
ATOM 3480 N N . ASP C 1 147 ? 62.587 10.433 123.503 1.00 47.05 146 ASP C N 1
ATOM 3481 C CA . ASP C 1 147 ? 61.470 11.410 123.616 1.00 48.08 146 ASP C CA 1
ATOM 3482 C C . ASP C 1 147 ? 60.158 10.805 124.184 1.00 49.02 146 ASP C C 1
ATOM 3483 O O . ASP C 1 147 ? 59.079 11.385 123.995 1.00 49.72 146 ASP C O 1
ATOM 3488 N N . GLU C 1 148 ? 60.251 9.666 124.881 1.00 48.99 147 GLU C N 1
ATOM 3489 C CA . GLU C 1 148 ? 59.086 9.003 125.473 1.00 49.34 147 GLU C CA 1
ATOM 3490 C C . GLU C 1 148 ? 58.903 9.531 126.885 1.00 49.45 147 GLU C C 1
ATOM 3491 O O . GLU C 1 148 ? 59.884 9.695 127.619 1.00 49.87 147 GLU C O 1
ATOM 3497 N N . THR C 1 149 ? 57.651 9.791 127.261 1.00 49.55 148 THR C N 1
ATOM 3498 C CA . THR C 1 149 ? 57.325 10.270 128.603 1.00 49.73 148 THR C CA 1
ATOM 3499 C C . THR C 1 149 ? 57.566 9.110 129.590 1.00 49.84 148 THR C C 1
ATOM 3500 O O . THR C 1 149 ? 57.131 7.988 129.310 1.00 49.24 148 THR C O 1
ATOM 3504 N N . PRO C 1 150 ? 58.300 9.357 130.704 1.00 50.55 149 PRO C N 1
ATOM 3505 C CA . PRO C 1 150 ? 58.512 8.300 131.704 1.00 51.20 149 PRO C CA 1
ATOM 3506 C C . PRO C 1 150 ? 57.206 7.738 132.289 1.00 51.89 149 PRO C C 1
ATOM 3507 O O . PRO C 1 150 ? 56.330 8.516 132.679 1.00 51.86 149 PRO C O 1
ATOM 3511 N N . ASP C 1 151 ? 57.080 6.408 132.289 1.00 52.33 150 ASP C N 1
ATOM 3512 C CA . ASP C 1 151 ? 55.932 5.699 132.854 1.00 53.13 150 ASP C CA 1
ATOM 3513 C C . ASP C 1 151 ? 56.458 5.000 134.112 1.00 53.42 150 ASP C C 1
ATOM 3514 O O . ASP C 1 151 ? 57.073 3.931 134.032 1.00 53.69 150 ASP C O 1
ATOM 3527 N N . GLY C 1 153 ? 54.455 4.112 136.825 1.00 52.95 152 GLY C N 1
ATOM 3528 C CA . GLY C 1 153 ? 53.479 3.149 137.350 1.00 53.12 152 GLY C CA 1
ATOM 3529 C C . GLY C 1 153 ? 52.040 3.465 136.977 1.00 53.15 152 GLY C C 1
ATOM 3530 O O . GLY C 1 153 ? 51.776 3.869 135.842 1.00 53.45 152 GLY C O 1
ATOM 3531 N N . GLU C 1 154 ? 51.120 3.269 137.926 1.00 53.63 153 GLU C N 1
ATOM 3532 C CA . GLU C 1 154 ? 49.686 3.537 137.734 1.00 54.20 153 GLU C CA 1
ATOM 3533 C C . GLU C 1 154 ? 49.209 4.654 138.656 1.00 53.84 153 GLU C C 1
ATOM 3534 O O . GLU C 1 154 ? 49.748 4.836 139.748 1.00 53.23 153 GLU C O 1
ATOM 3540 N N . GLN C 1 155 ? 48.208 5.401 138.185 1.00 54.14 154 GLN C N 1
ATOM 3541 C CA . GLN C 1 155 ? 47.532 6.454 138.952 1.00 53.91 154 GLN C CA 1
ATOM 3542 C C . GLN C 1 155 ? 46.042 6.370 138.621 1.00 52.63 154 GLN C C 1
ATOM 3543 O O . GLN C 1 155 ? 45.674 6.366 137.442 1.00 53.11 154 GLN C O 1
ATOM 3549 N N . ALA C 1 156 ? 45.199 6.293 139.652 1.00 50.83 155 ALA C N 1
ATOM 3550 C CA . ALA C 1 156 ? 43.748 6.199 139.466 1.00 49.44 155 ALA C CA 1
ATOM 3551 C C . ALA C 1 156 ? 42.953 6.547 140.722 1.00 48.29 155 ALA C C 1
ATOM 3552 O O . ALA C 1 156 ? 43.483 6.504 141.834 1.00 48.03 155 ALA C O 1
ATOM 3554 N N . THR C 1 157 ? 41.686 6.905 140.510 1.00 47.55 156 THR C N 1
ATOM 3555 C CA . THR C 1 157 ? 40.734 7.197 141.575 1.00 47.00 156 THR C CA 1
ATOM 3556 C C . THR C 1 157 ? 40.001 5.873 141.789 1.00 46.66 156 THR C C 1
ATOM 3557 O O . THR C 1 157 ? 39.309 5.399 140.888 1.00 46.85 156 THR C O 1
ATOM 3561 N N . VAL C 1 158 ? 40.175 5.292 142.977 1.00 46.32 157 VAL C N 1
ATOM 3562 C CA . VAL C 1 158 ? 39.625 3.983 143.347 1.00 45.94 157 VAL C CA 1
ATOM 3563 C C . VAL C 1 158 ? 38.465 4.106 144.344 1.00 44.64 157 VAL C C 1
ATOM 3564 O O . VAL C 1 158 ? 38.471 5.000 145.195 1.00 44.14 157 VAL C O 1
ATOM 3568 N N . THR C 1 159 ? 37.487 3.201 144.219 1.00 43.21 158 THR C N 1
ATOM 3569 C CA . THR C 1 159 ? 36.350 3.081 145.135 1.00 42.38 158 THR C CA 1
ATOM 3570 C C . THR C 1 159 ? 36.541 1.754 145.875 1.00 42.31 158 THR C C 1
ATOM 3571 O O . THR C 1 159 ? 36.549 0.697 145.243 1.00 42.11 158 THR C O 1
ATOM 3575 N N . PHE C 1 160 ? 36.709 1.816 147.198 1.00 42.60 159 PHE C N 1
ATOM 3576 C CA . PHE C 1 160 ? 36.900 0.610 148.029 1.00 43.17 159 PHE C CA 1
ATOM 3577 C C . PHE C 1 160 ? 35.595 -0.142 148.290 1.00 43.34 159 PHE C C 1
ATOM 3578 O O . PHE C 1 160 ? 34.485 0.388 148.186 1.00 43.77 159 PHE C O 1
#

Secondary structure (DSSP, 8-state):
--HHHHHHHHHHTT-----EETTSS------B--TTS-S-EEEEEETTSHHHHHTSSS-EEEEEEEEETTTTEEEEEEEEEEEE--HHHHHHS--HHHHHH-TT-SS-TTEEEEEEEEEEEEEEE---SSHHHHHHHHHHHHHT-----EEEEEE-/-HHHHHHHHHHTT-----EETTSS------B------EEEEEETTSHHHHHTSSS-EEEEEEEEETTTTEEEEEEEEEEEE--HHHHHHS--HHHHHH-TT-TT-TTEEEEEEEEEEEEEEE--S-HHHHHHHHHHHHHH------EEEEEE-/-HHHHHHHHHHTT-----EETTSS------B--TTS-S-EEEEEETTSHHHHHTSSS-EEEEEEEEETTTTEEEEEEEEEEEE--HHHHHHS--HHHHTT-TTGGG-TTEEEEEEEEEEEEEEE--SHHHHHHHHHHHHHHH-PPP--EEEEEE-

Solvent-accessible surface area: 24745 Å² total

InterPro domains:
  IPR012349 FMN-binding split barrel [G3DSA:2.30.110.10] (1-159)
  IPR038725 General stress protein, FMN-binding split barrel domain [PF16242] (5-150)
  IPR052917 Stress Response and Developmental Protein [PTHR34818] (6-144)

CATH classification: 2.30.110.10